Protein AF-A0A7X8W6Y4-F1 (afdb_monomer_lite)

Foldseek 3Di:
DDALVLVLVLCLVLVAAEEEEDDDQQCANVVVCLVPVPDNSHDYAYFPAQLLQLLLQLLQCLQAVDGYEYEYELVSLVVNLFSLLQRQACQAALAEYEYEYEQFQAPPDDDDPVRVVSNVCSVVSCVVSVAAEDEDDLPDDSVVSPVVSVVCSVCVLLSHYHYYYYYGPSDHDDYDDDDDDFFADAFAAALLVLLLLVVVLDDLQAAEEEFAFQGLLSNQVNCVVVVHGCLSYQRRHTQQLSSLSSQLSNCLSVVVHQTEYHHEPLSCVVRVSSLLSFQVCQVSQQRAEYEYAQAQFPLRPPTHGRPHSGHDPQVSNVVSHWPEEAEDRDSVSSNVQSVVSRPGTTPYYYYYGHHRDDDPPRDDDPAGSNRSSQSNSVSNPRHHDQNPVNPQPWPAVDPPDPPVDDDPCPFFFEEEEDLDPDDDPQNVVQLVVRLVRGAYEYEQEAQLASLFPADNHPDHSVSSQVVVSPDPSHRTYGYDYHPACVVVCVRDQGLEYEDELVLCDDPSVLSVVNVQVSNVVVNHDYDHDHGDDDPVVVVVVVVVVVVCPDPVNVVVSVVVVVVSDVDAFEDEALDVVSVVVLSRDWDDDPSDIGHGSYYDYDLVSPCVVVVHDRDDDD

Radius of gyration: 29.59 Å; chains: 1; bounding box: 78×72×74 Å

Structure (mmCIF, N/CA/C/O backbone):
data_AF-A0A7X8W6Y4-F1
#
_entry.id   AF-A0A7X8W6Y4-F1
#
loop_
_atom_site.group_PDB
_atom_site.id
_atom_site.type_symbol
_atom_site.label_atom_id
_atom_site.label_alt_id
_atom_site.label_comp_id
_atom_site.label_asym_id
_atom_site.label_entity_id
_atom_site.label_seq_id
_atom_site.pdbx_PDB_ins_code
_atom_site.Cartn_x
_atom_site.Cartn_y
_atom_site.Cartn_z
_atom_site.occupancy
_atom_site.B_iso_or_equiv
_atom_site.auth_seq_id
_atom_site.auth_comp_id
_atom_site.auth_asym_id
_atom_site.auth_atom_id
_atom_site.pdbx_PDB_model_num
ATOM 1 N N . MET A 1 1 ? 19.480 -21.006 -21.745 1.00 58.56 1 MET A N 1
ATOM 2 C CA . MET A 1 1 ? 18.120 -20.419 -21.758 1.00 58.56 1 MET A CA 1
ATOM 3 C C . MET A 1 1 ? 17.342 -21.021 -20.611 1.00 58.56 1 MET A C 1
ATOM 5 O O . MET A 1 1 ? 17.336 -22.239 -20.470 1.00 58.56 1 MET A O 1
ATOM 9 N N . ILE A 1 2 ? 16.731 -20.171 -19.797 1.00 70.75 2 ILE A N 1
ATOM 10 C CA . ILE A 1 2 ? 16.006 -20.548 -18.581 1.00 70.75 2 ILE A CA 1
ATOM 11 C C . ILE A 1 2 ? 14.546 -20.832 -18.948 1.00 70.75 2 ILE A C 1
ATOM 13 O O . ILE A 1 2 ? 13.949 -20.072 -19.707 1.00 70.75 2 ILE A O 1
ATOM 17 N N . THR A 1 3 ? 13.976 -21.930 -18.447 1.00 76.50 3 THR A N 1
ATOM 18 C CA . THR A 1 3 ? 12.569 -22.274 -18.701 1.00 76.50 3 THR A CA 1
ATOM 19 C C . THR A 1 3 ? 11.638 -21.523 -17.750 1.00 76.50 3 THR A C 1
ATOM 21 O O . THR A 1 3 ? 12.015 -21.192 -16.624 1.00 76.50 3 THR A O 1
ATOM 24 N N . ALA A 1 4 ? 10.392 -21.299 -18.179 1.00 72.75 4 ALA A N 1
ATOM 25 C CA . ALA A 1 4 ? 9.353 -20.737 -17.317 1.00 72.75 4 ALA A CA 1
ATOM 26 C C . ALA A 1 4 ? 9.127 -21.588 -16.053 1.00 72.75 4 ALA A C 1
ATOM 28 O O . ALA A 1 4 ? 8.977 -21.034 -14.970 1.00 72.75 4 ALA A O 1
ATOM 29 N N . GLU A 1 5 ? 9.203 -22.918 -16.170 1.00 76.81 5 GLU A N 1
ATOM 30 C CA . GLU A 1 5 ? 9.130 -23.844 -15.035 1.00 76.81 5 GLU A CA 1
ATOM 31 C C . GLU A 1 5 ? 10.291 -23.652 -14.043 1.00 76.81 5 GLU A C 1
ATOM 33 O O . GLU A 1 5 ? 10.065 -23.622 -12.836 1.00 76.81 5 GLU A O 1
ATOM 38 N N . LEU A 1 6 ? 11.533 -23.489 -14.517 1.00 78.62 6 LEU A N 1
ATOM 39 C CA . LEU A 1 6 ? 12.683 -23.265 -13.635 1.00 78.62 6 LEU A CA 1
ATOM 40 C C . LEU A 1 6 ? 12.554 -21.926 -12.896 1.00 78.62 6 LEU A C 1
ATOM 42 O O . LEU A 1 6 ? 12.767 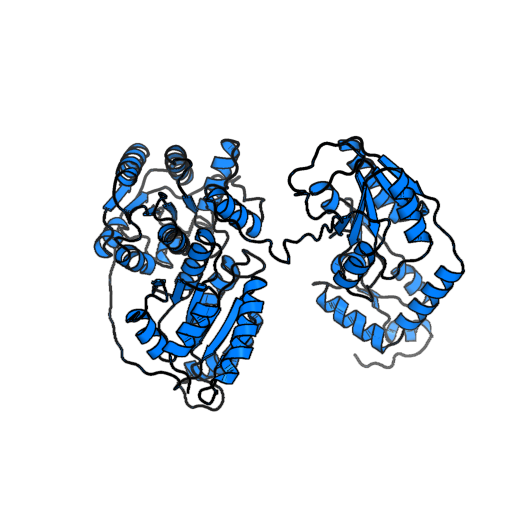-21.872 -11.685 1.00 78.62 6 LEU A O 1
ATOM 46 N N . LEU A 1 7 ? 12.135 -20.870 -13.602 1.00 81.88 7 LEU A N 1
ATOM 47 C CA . LEU A 1 7 ? 11.851 -19.563 -13.008 1.00 81.88 7 LEU A CA 1
ATOM 48 C C . LEU A 1 7 ? 10.713 -19.650 -11.973 1.00 81.88 7 LEU A C 1
ATOM 50 O O . LEU A 1 7 ? 10.851 -19.142 -10.863 1.00 81.88 7 LEU A O 1
ATOM 54 N N . ALA A 1 8 ? 9.625 -20.354 -12.293 1.00 80.25 8 ALA A N 1
ATOM 55 C CA . ALA A 1 8 ? 8.506 -20.607 -11.389 1.00 80.25 8 ALA A CA 1
ATOM 56 C C . ALA A 1 8 ? 8.932 -21.380 -10.131 1.00 80.25 8 ALA A C 1
ATOM 58 O O . ALA A 1 8 ? 8.626 -20.962 -9.016 1.00 80.25 8 ALA A O 1
ATOM 59 N N . ARG A 1 9 ? 9.703 -22.466 -10.272 1.00 82.38 9 ARG A N 1
ATOM 60 C CA . ARG A 1 9 ? 10.237 -23.219 -9.126 1.00 82.38 9 ARG A CA 1
ATOM 61 C C . ARG A 1 9 ? 11.146 -22.349 -8.252 1.00 82.38 9 ARG A C 1
ATOM 63 O O . ARG A 1 9 ? 11.047 -22.440 -7.032 1.00 82.38 9 ARG A O 1
ATOM 70 N N . LYS A 1 10 ? 11.966 -21.472 -8.842 1.00 83.75 10 LYS A N 1
ATOM 71 C CA . LYS A 1 10 ? 12.811 -20.515 -8.103 1.00 83.75 10 LYS A CA 1
ATOM 72 C C . LYS A 1 10 ? 11.992 -19.457 -7.356 1.00 83.75 10 LYS A C 1
ATOM 74 O O . LYS A 1 10 ? 12.254 -19.221 -6.183 1.00 83.75 10 LYS A O 1
ATOM 79 N N . ILE A 1 11 ? 10.944 -18.899 -7.965 1.00 86.06 11 ILE A N 1
ATOM 80 C CA . ILE A 1 11 ? 10.004 -17.983 -7.286 1.00 86.06 11 ILE A CA 1
ATOM 81 C C . ILE A 1 11 ? 9.273 -18.704 -6.140 1.00 86.06 11 ILE A C 1
ATOM 83 O O . ILE A 1 11 ? 9.174 -18.171 -5.039 1.00 86.06 11 ILE A O 1
ATOM 87 N N . SER A 1 12 ? 8.837 -19.948 -6.350 1.00 83.88 12 SER A N 1
ATOM 88 C CA . SER A 1 12 ? 8.186 -20.767 -5.318 1.00 83.88 12 SER A CA 1
ATOM 89 C C . SER A 1 12 ? 9.130 -21.119 -4.148 1.00 83.88 12 SER A C 1
ATOM 91 O O . SER A 1 12 ? 8.681 -21.238 -3.003 1.00 83.88 12 SER A O 1
ATOM 93 N N . GLN A 1 13 ? 10.443 -21.212 -4.392 1.00 85.38 13 GLN A N 1
ATOM 94 C CA . GLN A 1 13 ? 11.470 -21.383 -3.352 1.00 85.38 13 GLN A CA 1
ATOM 95 C C . GLN A 1 13 ? 11.651 -20.142 -2.454 1.00 85.38 13 GLN A C 1
ATOM 97 O O . GLN A 1 13 ? 12.129 -20.292 -1.335 1.00 85.38 13 GLN A O 1
ATOM 102 N N . LEU A 1 14 ? 11.196 -18.951 -2.871 1.00 83.06 14 LEU A N 1
ATOM 103 C CA . LEU A 1 14 ? 11.172 -17.730 -2.042 1.00 83.06 14 LEU A CA 1
ATOM 104 C C . LEU A 1 14 ? 9.995 -17.679 -1.045 1.00 83.06 14 LEU A C 1
ATOM 106 O O . LEU A 1 14 ? 9.746 -16.639 -0.443 1.00 83.06 14 LEU A O 1
ATOM 110 N N . GLY A 1 15 ? 9.190 -18.741 -0.941 1.00 81.31 15 GLY A N 1
ATOM 111 C CA . GLY A 1 15 ? 7.942 -18.738 -0.167 1.00 81.31 15 GLY A CA 1
ATOM 112 C C . GLY A 1 15 ? 6.774 -17.998 -0.837 1.00 81.31 15 GLY A C 1
ATOM 113 O O . GLY A 1 15 ? 5.642 -18.116 -0.375 1.00 81.31 15 GLY A O 1
ATOM 114 N N . ILE A 1 16 ? 7.000 -17.306 -1.962 1.00 89.12 16 ILE A N 1
ATOM 115 C CA . ILE A 1 16 ? 5.940 -16.652 -2.745 1.00 89.12 16 ILE A CA 1
ATOM 116 C C . ILE A 1 16 ? 4.947 -17.713 -3.239 1.00 89.12 16 ILE A C 1
ATOM 118 O O . ILE A 1 16 ? 5.330 -18.678 -3.906 1.00 89.12 16 ILE A O 1
ATOM 122 N N . ARG A 1 17 ? 3.662 -17.537 -2.915 1.00 88.94 17 ARG A N 1
ATOM 123 C CA . ARG A 1 17 ? 2.557 -18.402 -3.376 1.00 88.94 17 ARG A CA 1
ATOM 124 C C . ARG A 1 17 ? 1.510 -17.674 -4.212 1.00 88.94 17 ARG A C 1
ATOM 126 O O . ARG A 1 17 ? 0.746 -18.343 -4.893 1.00 88.94 17 ARG A O 1
ATOM 133 N N . PHE A 1 18 ? 1.511 -16.343 -4.220 1.00 89.56 18 PHE A N 1
ATOM 134 C CA . PHE A 1 18 ? 0.581 -15.531 -5.003 1.00 89.56 18 PHE A CA 1
ATOM 135 C C . PHE A 1 18 ? 1.307 -14.769 -6.109 1.00 89.56 18 PHE A C 1
ATOM 137 O O . PHE A 1 18 ? 2.345 -14.139 -5.874 1.00 89.56 18 PHE A O 1
ATOM 144 N N . VAL A 1 19 ? 0.756 -14.832 -7.319 1.00 87.19 19 VAL A N 1
ATOM 145 C CA . VAL A 1 19 ? 1.318 -14.203 -8.516 1.00 87.19 19 VAL A CA 1
ATOM 146 C C . VAL A 1 19 ? 0.222 -13.423 -9.228 1.00 87.19 19 VAL A C 1
ATOM 148 O O . VAL A 1 19 ? -0.823 -13.964 -9.578 1.00 87.19 19 VAL A O 1
ATOM 151 N N . THR A 1 20 ? 0.466 -12.145 -9.487 1.00 83.69 20 THR A N 1
ATOM 152 C CA . THR A 1 20 ? -0.491 -11.260 -10.157 1.00 83.69 20 THR A CA 1
ATOM 153 C C . THR A 1 20 ? 0.212 -10.372 -11.172 1.00 83.69 20 THR A C 1
ATOM 155 O O . THR A 1 20 ? 1.409 -10.126 -11.054 1.00 83.69 20 THR A O 1
ATOM 158 N N . GLY A 1 21 ? -0.479 -9.917 -12.214 1.00 80.00 21 GLY A N 1
ATOM 159 C CA . GLY A 1 21 ? 0.171 -9.084 -13.223 1.00 80.00 21 GLY A CA 1
ATOM 160 C C . GLY A 1 21 ? -0.522 -9.004 -14.570 1.00 80.00 21 GLY A C 1
ATOM 161 O O . GLY A 1 21 ? -1.470 -9.732 -14.860 1.00 80.00 21 GLY A O 1
ATOM 162 N N . ILE A 1 22 ? -0.012 -8.102 -15.405 1.00 72.19 22 ILE A N 1
ATOM 163 C CA . ILE A 1 22 ? -0.510 -7.863 -16.760 1.00 72.19 22 ILE A CA 1
ATOM 164 C C . ILE A 1 22 ? 0.377 -8.610 -17.758 1.00 72.19 22 ILE A C 1
ATOM 166 O O . ILE A 1 22 ? 1.592 -8.397 -17.746 1.00 72.19 22 ILE A O 1
ATOM 170 N N . PRO A 1 23 ? -0.190 -9.491 -18.610 1.00 55.03 23 PRO A N 1
ATOM 171 C CA . PRO A 1 23 ? 0.577 -10.242 -19.598 1.00 55.03 23 PRO A CA 1
ATOM 172 C C . PRO A 1 23 ? 1.401 -9.341 -20.519 1.00 55.03 23 PRO A C 1
ATOM 174 O O . PRO A 1 23 ? 0.866 -8.676 -21.404 1.00 55.03 23 PRO A O 1
ATOM 177 N N . ASP A 1 24 ? 2.725 -9.364 -20.344 1.00 59.88 24 ASP A N 1
ATOM 178 C CA . ASP A 1 24 ? 3.637 -8.902 -21.383 1.00 59.88 24 ASP A CA 1
ATOM 179 C C . ASP A 1 24 ? 3.920 -10.041 -22.352 1.00 59.88 24 ASP A C 1
ATOM 181 O O . ASP A 1 24 ? 4.332 -11.142 -21.993 1.00 59.88 24 ASP A O 1
ATOM 185 N N . SER A 1 25 ? 3.832 -9.686 -23.618 1.00 54.50 25 SER A N 1
ATOM 186 C CA . SER A 1 25 ? 4.434 -10.374 -24.738 1.00 54.50 25 SER A CA 1
ATOM 187 C C . SER A 1 25 ? 5.891 -10.855 -24.497 1.00 54.50 25 SER A C 1
ATOM 189 O O . SER A 1 25 ? 6.240 -11.936 -24.966 1.00 54.50 25 SER A O 1
ATOM 191 N N . SER A 1 26 ? 6.755 -10.134 -23.769 1.00 62.81 26 SER A N 1
ATOM 192 C CA . SER A 1 26 ? 8.129 -10.583 -23.436 1.00 62.81 26 SER A CA 1
ATOM 193 C C . SER A 1 26 ? 8.185 -11.614 -22.298 1.00 62.81 26 SER A C 1
ATOM 195 O O . SER A 1 26 ? 9.183 -12.319 -22.170 1.00 62.81 26 SER A O 1
ATOM 197 N N . LEU A 1 27 ? 7.120 -11.715 -21.497 1.00 68.62 27 LEU A N 1
ATOM 198 C CA . LEU A 1 27 ? 6.938 -12.668 -20.391 1.00 68.62 27 LEU A CA 1
ATOM 199 C C . LEU A 1 27 ? 5.999 -13.827 -20.773 1.00 68.62 27 LEU A C 1
ATOM 201 O O . LEU A 1 27 ? 5.556 -14.590 -19.920 1.00 68.62 27 LEU A O 1
ATOM 205 N N . SER A 1 28 ? 5.682 -13.952 -22.057 1.00 52.47 28 SER A N 1
ATOM 206 C CA . SER A 1 28 ? 4.562 -14.735 -22.578 1.00 52.47 28 SER A CA 1
ATOM 207 C C . SER A 1 28 ? 4.549 -16.195 -22.116 1.00 52.47 28 SER A C 1
ATOM 209 O O . SER A 1 28 ? 3.610 -16.567 -21.423 1.00 52.47 28 SER A O 1
ATOM 211 N N . SER A 1 29 ? 5.603 -16.990 -22.325 1.00 63.28 29 SER A N 1
ATOM 212 C CA . SER A 1 29 ? 5.614 -18.376 -21.809 1.00 63.28 29 SER A CA 1
ATOM 213 C C . SER A 1 29 ? 5.741 -18.526 -20.285 1.00 63.28 29 SER A C 1
ATOM 215 O O . SER A 1 29 ? 5.606 -19.635 -19.774 1.00 63.28 29 SER A O 1
ATOM 217 N N . PHE A 1 30 ? 5.958 -17.442 -19.533 1.00 71.19 30 PHE A N 1
ATOM 218 C CA . PHE A 1 30 ? 5.762 -17.434 -18.078 1.00 71.19 30 PHE A CA 1
ATOM 219 C C . PHE A 1 30 ? 4.276 -17.238 -17.752 1.00 71.19 30 PHE A C 1
ATOM 221 O O . PHE A 1 30 ? 3.749 -17.959 -16.914 1.00 71.19 30 PHE A O 1
ATOM 228 N N . CYS A 1 31 ? 3.565 -16.374 -18.482 1.00 61.66 31 CYS A N 1
ATOM 229 C CA . CYS A 1 31 ? 2.104 -16.289 -18.411 1.00 61.66 31 CYS A CA 1
ATOM 230 C C . CYS A 1 31 ? 1.417 -17.600 -18.848 1.00 61.66 31 CYS A C 1
ATOM 232 O O . CYS A 1 31 ? 0.491 -18.034 -18.173 1.00 61.66 31 CYS A O 1
ATOM 234 N N . GLU A 1 32 ? 1.895 -18.262 -19.911 1.00 57.28 32 GLU A N 1
ATOM 235 C CA . GLU A 1 32 ? 1.391 -19.577 -20.357 1.00 57.28 32 GLU A CA 1
ATOM 236 C C . GLU A 1 32 ? 1.618 -20.664 -19.291 1.00 57.28 32 GLU A C 1
ATOM 238 O O . GLU A 1 32 ? 0.748 -21.502 -19.072 1.00 57.28 32 GLU A O 1
ATOM 243 N N . TYR A 1 33 ? 2.760 -20.639 -18.591 1.00 69.19 33 TYR A N 1
ATOM 244 C CA . TYR A 1 33 ? 3.033 -21.562 -17.484 1.00 69.19 33 TYR A CA 1
ATOM 245 C C . TYR A 1 33 ? 2.114 -21.322 -16.276 1.00 69.19 33 TYR A C 1
ATOM 247 O O . TYR A 1 33 ? 1.678 -22.282 -15.644 1.00 69.19 33 TYR A O 1
ATOM 255 N N . LEU A 1 34 ? 1.826 -20.055 -15.955 1.00 66.44 34 LEU A N 1
ATOM 256 C CA . LEU A 1 34 ? 0.943 -19.679 -14.848 1.00 66.44 34 LEU A CA 1
ATOM 257 C C . LEU A 1 34 ? -0.523 -20.063 -15.114 1.00 66.44 34 LEU A C 1
ATOM 259 O O . LEU A 1 34 ? -1.154 -20.635 -14.234 1.00 66.44 34 LEU A O 1
ATOM 263 N N . ASP A 1 35 ? -1.043 -19.811 -16.320 1.00 57.19 35 ASP A N 1
ATOM 264 C CA . ASP A 1 35 ? -2.434 -20.142 -16.689 1.00 57.19 35 ASP A CA 1
ATOM 265 C C . ASP A 1 35 ? -2.663 -21.663 -16.816 1.00 57.19 35 ASP A C 1
ATOM 267 O O . ASP A 1 35 ? -3.756 -22.160 -16.550 1.00 57.19 35 ASP A O 1
ATOM 271 N N . ALA A 1 36 ? -1.618 -22.423 -17.165 1.00 53.53 36 ALA A N 1
ATOM 272 C CA . ALA A 1 36 ? -1.663 -23.884 -17.234 1.00 53.53 36 ALA A CA 1
ATOM 273 C C . ALA A 1 36 ? -1.504 -24.600 -15.874 1.00 53.53 36 ALA A C 1
ATOM 275 O O . ALA A 1 36 ? -1.747 -25.806 -15.828 1.00 53.53 36 ALA A O 1
ATOM 276 N N . ASP A 1 37 ? -1.034 -23.894 -14.831 1.00 62.69 37 ASP A N 1
ATOM 277 C CA . ASP A 1 37 ? -0.612 -24.378 -13.499 1.00 62.69 37 ASP A CA 1
ATOM 278 C C . ASP A 1 37 ? -0.416 -25.910 -13.380 1.00 62.69 37 ASP A C 1
ATOM 280 O O . ASP A 1 37 ? -1.164 -26.607 -12.687 1.00 62.69 37 ASP A O 1
ATOM 284 N N . PRO A 1 38 ? 0.606 -26.488 -14.043 1.00 54.31 38 PRO A N 1
ATOM 285 C CA . PRO A 1 38 ? 0.750 -27.941 -14.147 1.00 54.31 38 PRO A CA 1
ATOM 286 C C . PRO A 1 38 ? 1.100 -28.628 -12.815 1.00 54.31 38 PRO A C 1
ATOM 288 O O . PRO A 1 38 ? 1.235 -29.855 -12.772 1.00 54.31 38 PRO A O 1
ATOM 291 N N . HIS A 1 39 ? 1.331 -27.857 -11.747 1.00 68.19 39 HIS A N 1
ATOM 292 C CA . HIS A 1 39 ? 1.968 -28.301 -10.507 1.00 68.19 39 HIS A CA 1
ATOM 293 C C . HIS A 1 39 ? 1.360 -27.719 -9.216 1.00 68.19 39 HIS A C 1
ATOM 295 O O . HIS A 1 39 ? 1.840 -28.084 -8.142 1.00 68.19 39 HIS A O 1
ATOM 301 N N . GLY A 1 40 ? 0.344 -26.851 -9.272 1.00 73.31 40 GLY A N 1
ATOM 302 C CA . GLY A 1 40 ? -0.241 -26.246 -8.070 1.00 73.31 40 GLY A CA 1
ATOM 303 C C . GLY A 1 40 ? 0.702 -25.267 -7.364 1.00 73.31 40 GLY A C 1
ATOM 304 O O . GLY A 1 40 ? 0.678 -25.182 -6.136 1.00 73.31 40 GLY A O 1
ATOM 305 N N . LEU A 1 41 ? 1.615 -24.609 -8.094 1.00 76.81 41 LEU A N 1
ATOM 306 C CA . LEU A 1 41 ? 2.692 -23.822 -7.466 1.00 76.81 41 LEU A CA 1
ATOM 307 C C . LEU A 1 41 ? 2.228 -22.451 -6.975 1.00 76.81 41 LEU A C 1
ATOM 309 O O . LEU A 1 41 ? 2.827 -21.920 -6.033 1.00 76.81 41 LEU A O 1
ATOM 313 N N . PHE A 1 42 ? 1.219 -21.877 -7.633 1.00 79.62 42 PHE A N 1
ATOM 314 C CA . PHE A 1 42 ? 0.807 -20.497 -7.425 1.00 79.62 42 PHE A CA 1
ATOM 315 C C . PHE A 1 42 ? -0.700 -20.307 -7.504 1.00 79.62 42 PHE A C 1
ATOM 317 O O . PHE A 1 42 ? -1.365 -20.760 -8.428 1.00 79.62 42 PHE A O 1
ATOM 324 N N . ASP A 1 43 ? -1.201 -19.489 -6.592 1.00 80.19 43 ASP A N 1
ATOM 325 C CA . ASP A 1 43 ? -2.437 -18.758 -6.783 1.00 80.19 43 ASP A CA 1
ATOM 326 C C . ASP A 1 43 ? -2.190 -17.613 -7.785 1.00 80.19 43 ASP A C 1
ATOM 328 O O . ASP A 1 43 ? -1.555 -16.605 -7.457 1.00 80.19 43 ASP A O 1
ATOM 332 N N . HIS A 1 44 ? -2.625 -17.805 -9.035 1.00 82.44 44 HIS A N 1
ATOM 333 C CA . HIS A 1 44 ? -2.420 -16.854 -10.131 1.00 82.44 44 HIS A CA 1
ATOM 334 C C . HIS A 1 44 ? -3.671 -16.021 -10.430 1.00 82.44 44 HIS A C 1
ATOM 336 O O . HIS A 1 44 ? -4.775 -16.545 -10.598 1.00 82.44 44 HIS A O 1
ATOM 342 N N . VAL A 1 45 ? -3.498 -14.698 -10.520 1.00 73.56 45 VAL A N 1
ATOM 343 C CA . VAL A 1 45 ? -4.597 -13.744 -10.711 1.00 73.56 45 VAL A CA 1
ATOM 344 C C . VAL A 1 45 ? -4.225 -12.646 -11.711 1.00 73.56 45 VAL A C 1
ATOM 346 O O . VAL A 1 45 ? -3.361 -11.820 -11.443 1.00 73.56 45 VAL A O 1
ATOM 349 N N . VAL A 1 46 ? -4.932 -12.570 -12.843 1.00 69.75 46 VAL A N 1
ATOM 350 C CA . VAL A 1 46 ? -4.775 -11.493 -13.844 1.00 69.75 46 VAL A CA 1
ATOM 351 C C . VAL A 1 46 ? -5.786 -10.360 -13.584 1.00 69.75 46 VAL A C 1
ATOM 353 O O . VAL A 1 46 ? -6.992 -10.585 -13.736 1.00 69.75 46 VAL A O 1
ATOM 356 N N . PRO A 1 47 ? -5.349 -9.145 -13.198 1.00 68.44 47 PRO A N 1
ATOM 357 C CA . PRO A 1 47 ? -6.204 -7.969 -13.093 1.00 68.44 47 PRO A CA 1
ATOM 358 C C . PRO A 1 47 ? -6.274 -7.193 -14.421 1.00 68.44 47 PRO A C 1
ATOM 360 O O . PRO A 1 47 ? -5.686 -7.574 -15.428 1.00 68.44 47 PRO A O 1
ATOM 363 N N . HIS A 1 48 ? -6.992 -6.069 -14.420 1.00 68.19 48 HIS A N 1
ATOM 364 C CA . HIS A 1 48 ? -7.199 -5.230 -15.604 1.00 68.19 48 HIS A CA 1
ATOM 365 C C . HIS A 1 48 ? -6.066 -4.228 -15.895 1.00 68.19 48 HIS A C 1
ATOM 367 O O . HIS A 1 48 ? -5.958 -3.765 -17.028 1.00 68.19 48 HIS A O 1
ATOM 373 N N . ASN A 1 49 ? -5.258 -3.846 -14.896 1.00 80.00 49 ASN A N 1
ATOM 374 C CA . ASN A 1 49 ? -4.058 -3.022 -15.080 1.00 80.00 49 ASN A CA 1
ATOM 375 C C . ASN A 1 49 ? -3.005 -3.249 -13.972 1.00 80.00 49 ASN A C 1
ATOM 377 O O . ASN A 1 49 ? -3.291 -3.873 -12.950 1.00 80.00 49 ASN A O 1
ATOM 381 N N . GLU A 1 50 ? -1.774 -2.772 -14.179 1.00 85.62 50 GLU A N 1
ATOM 382 C CA . GLU A 1 50 ? -0.624 -3.029 -13.296 1.00 85.62 50 GLU A CA 1
ATOM 383 C C . GLU A 1 50 ? -0.839 -2.486 -11.879 1.00 85.62 50 GLU A C 1
ATOM 385 O O . GLU A 1 50 ? -0.436 -3.115 -10.901 1.00 85.62 50 GLU A O 1
ATOM 390 N N . GLY A 1 51 ? -1.532 -1.353 -11.746 1.00 85.56 51 GLY A N 1
ATOM 391 C CA . GLY A 1 51 ? -1.895 -0.811 -10.440 1.00 85.56 51 GLY A CA 1
ATOM 392 C C . GLY A 1 51 ? -2.803 -1.746 -9.644 1.00 85.56 51 GLY A C 1
ATOM 393 O O . GLY A 1 51 ? -2.596 -1.965 -8.452 1.00 85.56 51 GLY A O 1
ATOM 394 N N . ALA A 1 52 ? -3.763 -2.379 -10.318 1.00 80.38 52 ALA A N 1
ATOM 395 C CA . ALA A 1 52 ? -4.616 -3.392 -9.715 1.00 80.38 52 ALA A CA 1
ATOM 396 C C . ALA A 1 52 ? -3.854 -4.691 -9.361 1.00 80.38 52 ALA A C 1
ATOM 398 O O . ALA A 1 52 ? -4.297 -5.416 -8.472 1.00 80.38 52 ALA A O 1
ATOM 399 N N . ALA A 1 53 ? -2.695 -4.959 -9.977 1.00 84.88 53 ALA A N 1
ATOM 400 C CA . ALA A 1 53 ? -1.785 -6.031 -9.557 1.00 84.88 53 ALA A CA 1
ATOM 401 C C . ALA A 1 53 ? -1.034 -5.669 -8.263 1.00 84.88 53 ALA A C 1
ATOM 403 O O . ALA A 1 53 ? -0.999 -6.473 -7.333 1.00 84.88 53 ALA A O 1
ATOM 404 N N . ALA A 1 54 ? -0.522 -4.437 -8.146 1.00 92.88 54 ALA A N 1
ATOM 405 C CA . ALA A 1 54 ? 0.043 -3.934 -6.888 1.00 92.88 54 ALA A CA 1
ATOM 406 C C . ALA A 1 54 ? -0.985 -3.956 -5.738 1.00 92.88 54 ALA A C 1
ATOM 408 O O . ALA A 1 54 ? -0.674 -4.366 -4.622 1.00 92.88 54 ALA A O 1
ATOM 409 N N . ALA A 1 55 ? -2.232 -3.586 -6.026 1.00 89.38 55 ALA A N 1
ATOM 410 C CA . ALA A 1 55 ? -3.333 -3.627 -5.069 1.00 89.38 55 ALA A CA 1
ATOM 411 C C . ALA A 1 55 ? -3.670 -5.052 -4.584 1.00 89.38 55 ALA A C 1
ATOM 413 O O . ALA A 1 55 ? -3.848 -5.272 -3.388 1.00 89.38 55 ALA A O 1
ATOM 414 N N . LEU A 1 56 ? -3.713 -6.032 -5.495 1.00 84.56 56 LEU A N 1
ATOM 415 C CA . LEU A 1 56 ? -3.895 -7.445 -5.142 1.00 84.56 56 LEU A CA 1
ATOM 416 C C . LEU A 1 56 ? -2.733 -7.980 -4.293 1.00 84.56 56 LEU A C 1
ATOM 418 O O . LEU A 1 56 ? -2.975 -8.688 -3.318 1.00 84.56 56 LEU A O 1
ATOM 422 N N . ALA A 1 57 ? -1.489 -7.624 -4.633 1.00 92.69 57 ALA A N 1
ATOM 423 C CA . ALA A 1 57 ? -0.307 -7.984 -3.850 1.00 92.69 57 ALA A CA 1
ATOM 424 C C . ALA A 1 57 ? -0.376 -7.434 -2.414 1.00 92.69 57 ALA A C 1
ATOM 426 O O . ALA A 1 57 ? -0.068 -8.159 -1.469 1.00 92.69 57 ALA A O 1
ATOM 427 N N . MET A 1 58 ? -0.856 -6.196 -2.246 1.00 94.25 58 MET A N 1
ATOM 428 C CA . MET A 1 58 ? -1.108 -5.602 -0.930 1.00 94.25 58 MET A CA 1
ATOM 429 C C . MET A 1 58 ? -2.147 -6.398 -0.131 1.00 94.25 58 MET A C 1
ATOM 431 O O . MET A 1 58 ? -1.877 -6.796 1.000 1.00 94.25 58 MET A O 1
ATOM 435 N N . GLY A 1 59 ? -3.303 -6.691 -0.736 1.00 89.12 59 GLY A N 1
ATOM 436 C CA . GLY A 1 59 ? -4.363 -7.475 -0.098 1.00 89.12 59 GLY A CA 1
ATOM 437 C C . GLY A 1 59 ? -3.917 -8.884 0.307 1.00 89.12 59 GLY A C 1
ATOM 438 O O . GLY A 1 59 ? -4.218 -9.334 1.411 1.00 89.12 59 GLY A O 1
ATOM 439 N N . HIS A 1 60 ? -3.154 -9.561 -0.556 1.00 92.69 60 HIS A N 1
ATOM 440 C CA . HIS A 1 60 ? -2.562 -10.865 -0.251 1.00 92.69 60 HIS A CA 1
ATOM 441 C C . HIS A 1 60 ? -1.603 -10.789 0.945 1.00 92.69 60 HIS A C 1
ATOM 443 O O . HIS A 1 60 ? -1.700 -11.607 1.861 1.00 92.69 60 HIS A O 1
ATOM 449 N N . PHE A 1 61 ? -0.695 -9.807 0.962 1.00 92.62 61 PHE A N 1
ATOM 450 C CA . PHE A 1 61 ? 0.242 -9.619 2.071 1.00 92.62 61 PHE A CA 1
ATOM 451 C C . PHE A 1 61 ? -0.500 -9.341 3.385 1.00 92.62 61 PHE A C 1
ATOM 453 O O . PHE A 1 61 ? -0.218 -9.994 4.384 1.00 92.62 61 PHE A O 1
ATOM 460 N N . MET A 1 62 ? -1.519 -8.476 3.372 1.00 92.31 62 MET A N 1
ATOM 461 C CA . MET A 1 62 ? -2.370 -8.205 4.540 1.00 92.31 62 MET A CA 1
ATOM 462 C C . MET A 1 62 ? -3.055 -9.465 5.097 1.00 92.31 62 MET A C 1
ATOM 464 O O . MET A 1 62 ? -3.265 -9.572 6.301 1.00 92.31 62 MET A O 1
ATOM 468 N N . GLY A 1 63 ? -3.420 -10.418 4.236 1.00 86.44 63 GLY A N 1
ATOM 469 C CA . GLY A 1 63 ? -4.121 -11.641 4.637 1.00 86.44 63 GLY A CA 1
ATOM 470 C C . GLY A 1 63 ? -3.228 -12.839 4.982 1.00 86.44 63 GLY A C 1
ATOM 471 O O . GLY A 1 63 ? -3.742 -13.820 5.520 1.00 86.44 63 GLY A O 1
ATOM 472 N N . THR A 1 64 ? -1.918 -12.776 4.699 1.00 88.50 64 THR A N 1
ATOM 473 C CA . THR A 1 64 ? -0.983 -13.921 4.831 1.00 88.50 64 THR A CA 1
ATOM 474 C C . THR A 1 64 ? 0.371 -13.600 5.467 1.00 88.50 64 THR A C 1
ATOM 476 O O . THR A 1 64 ? 1.077 -14.520 5.871 1.00 88.50 64 THR A O 1
ATOM 479 N N . GLY A 1 65 ? 0.790 -12.334 5.485 1.00 85.25 65 GLY A N 1
ATOM 480 C CA . GLY A 1 65 ? 2.154 -11.905 5.804 1.00 85.25 65 GLY A CA 1
ATOM 481 C C . GLY A 1 65 ? 3.209 -12.226 4.733 1.00 85.25 65 GLY A C 1
ATOM 482 O O . GLY A 1 65 ? 4.378 -11.910 4.928 1.00 85.25 65 GLY A O 1
ATOM 483 N N . HIS A 1 66 ? 2.831 -12.844 3.607 1.00 87.62 66 HIS A N 1
ATOM 484 C CA . HIS A 1 66 ? 3.773 -13.346 2.602 1.00 87.62 66 HIS A CA 1
ATOM 485 C C . HIS A 1 66 ? 3.839 -12.444 1.351 1.00 87.62 66 HIS A C 1
ATOM 487 O O . HIS A 1 66 ? 2.794 -11.996 0.859 1.00 87.62 66 HIS A O 1
ATOM 493 N N . PRO A 1 67 ? 5.043 -12.190 0.793 1.00 91.62 67 PRO A N 1
ATOM 494 C CA . PRO A 1 67 ? 5.209 -11.390 -0.418 1.00 91.62 67 PRO A CA 1
ATOM 495 C C . PRO A 1 67 ? 4.571 -12.051 -1.647 1.00 91.62 67 PRO A C 1
ATOM 497 O O . PRO A 1 67 ? 4.480 -13.277 -1.759 1.00 91.62 67 PRO A O 1
ATOM 500 N N . ALA A 1 68 ? 4.181 -11.214 -2.605 1.00 92.94 68 ALA A N 1
ATOM 501 C CA . ALA A 1 68 ? 3.649 -11.622 -3.902 1.00 92.94 68 ALA A CA 1
ATOM 502 C C . ALA A 1 68 ? 4.644 -11.336 -5.038 1.00 92.94 68 ALA A C 1
ATOM 504 O O . ALA A 1 68 ? 5.501 -10.454 -4.925 1.00 92.94 68 ALA A O 1
ATOM 505 N N . ALA A 1 69 ? 4.491 -12.028 -6.170 1.00 92.88 69 ALA A N 1
ATOM 506 C CA . ALA A 1 69 ? 5.128 -11.623 -7.423 1.00 92.88 69 ALA A CA 1
ATOM 507 C C . ALA A 1 69 ? 4.163 -10.780 -8.277 1.00 92.88 69 ALA A C 1
ATOM 509 O O . ALA A 1 69 ? 3.006 -11.159 -8.466 1.00 92.88 69 ALA A O 1
ATOM 510 N N . VAL A 1 70 ? 4.648 -9.652 -8.805 1.00 91.56 70 VAL A N 1
ATOM 511 C CA . VAL A 1 70 ? 3.880 -8.683 -9.605 1.00 91.56 70 VAL A CA 1
ATOM 512 C C . VAL A 1 70 ? 4.513 -8.537 -10.991 1.00 91.56 70 VAL A C 1
ATOM 514 O O . VAL A 1 70 ? 5.576 -7.931 -11.122 1.00 91.56 70 VAL A O 1
ATOM 517 N N . TYR A 1 71 ? 3.897 -9.077 -12.043 1.00 88.00 71 TYR A N 1
ATOM 518 C CA . TYR A 1 71 ? 4.487 -9.072 -13.391 1.00 88.00 71 TYR A CA 1
ATOM 519 C C . TYR A 1 71 ? 3.860 -8.049 -14.357 1.00 88.00 71 TYR A C 1
ATOM 521 O O . TYR A 1 71 ? 2.676 -7.722 -14.266 1.00 88.00 71 TYR A O 1
ATOM 529 N N . MET A 1 72 ? 4.668 -7.509 -15.277 1.00 86.81 72 MET A N 1
ATOM 530 C CA . MET A 1 72 ? 4.258 -6.455 -16.221 1.00 86.81 72 MET A CA 1
ATOM 531 C C . MET A 1 72 ? 5.209 -6.311 -17.422 1.00 86.81 72 MET A C 1
ATOM 533 O O . MET A 1 72 ? 6.355 -6.762 -17.385 1.00 86.81 72 MET A O 1
ATOM 537 N N . GLN A 1 73 ? 4.782 -5.580 -18.457 1.00 83.50 73 GLN A N 1
ATOM 538 C CA . GLN A 1 73 ? 5.701 -4.995 -19.446 1.00 83.50 73 GLN A CA 1
ATOM 539 C C . GLN A 1 73 ? 6.405 -3.781 -18.817 1.00 83.50 73 GLN A C 1
ATOM 541 O O . GLN A 1 73 ? 5.800 -3.078 -18.011 1.00 83.50 73 GLN A O 1
ATOM 546 N N . ASN A 1 74 ? 7.638 -3.451 -19.206 1.00 87.69 74 ASN A N 1
ATOM 547 C CA . ASN A 1 74 ? 8.338 -2.269 -18.684 1.00 87.69 74 ASN A CA 1
ATOM 548 C C . ASN A 1 74 ? 7.595 -0.939 -18.903 1.00 87.69 74 ASN A C 1
ATOM 550 O O . ASN A 1 74 ? 7.729 -0.044 -18.076 1.00 87.69 74 ASN A O 1
ATOM 554 N N . SER A 1 75 ? 6.758 -0.804 -19.939 1.00 82.75 75 SER A N 1
ATOM 555 C CA . SER A 1 75 ? 5.839 0.343 -20.076 1.00 82.75 75 SER A CA 1
ATOM 556 C C . SER A 1 75 ? 4.843 0.463 -18.915 1.00 82.75 75 SER A C 1
ATOM 558 O O . SER A 1 75 ? 4.477 1.572 -18.534 1.00 82.75 75 SER A O 1
ATOM 560 N N . GLY A 1 76 ? 4.442 -0.671 -18.336 1.00 83.94 76 GLY A N 1
ATOM 561 C CA . GLY A 1 76 ? 3.559 -0.777 -17.178 1.00 83.94 76 GLY A CA 1
ATOM 562 C C . GLY A 1 76 ? 4.122 -0.122 -15.919 1.00 83.94 76 GLY A C 1
ATOM 563 O O . GLY A 1 76 ? 3.343 0.304 -15.069 1.00 83.94 76 GLY A O 1
ATOM 564 N N . LEU A 1 77 ? 5.446 0.096 -15.842 1.00 88.94 77 LEU A N 1
ATOM 565 C CA . LEU A 1 77 ? 6.048 0.930 -14.798 1.00 88.94 77 LEU A CA 1
ATOM 566 C C . LEU A 1 77 ? 5.411 2.322 -14.752 1.00 88.94 77 LEU A C 1
ATOM 568 O O . LEU A 1 77 ? 5.133 2.815 -13.667 1.00 88.94 77 LEU A O 1
ATOM 572 N N . GLY A 1 78 ? 5.123 2.929 -15.911 1.00 85.69 78 GLY A N 1
ATOM 573 C CA . GLY A 1 78 ? 4.488 4.249 -15.992 1.00 85.69 78 GLY A CA 1
ATOM 574 C C . GLY A 1 78 ? 3.064 4.285 -15.426 1.00 85.69 78 GLY A C 1
ATOM 575 O O . GLY A 1 78 ? 2.628 5.326 -14.944 1.00 85.69 78 GLY A O 1
ATOM 576 N N . ASN A 1 79 ? 2.363 3.148 -15.438 1.00 84.44 79 ASN A N 1
ATOM 577 C CA . ASN A 1 79 ? 1.035 2.993 -14.847 1.00 84.44 79 ASN A CA 1
ATOM 578 C C . ASN A 1 79 ? 1.113 2.621 -13.353 1.00 84.44 79 ASN A C 1
ATOM 580 O O . ASN A 1 79 ? 0.324 3.102 -12.542 1.00 84.44 79 ASN A O 1
ATOM 584 N N . ILE A 1 80 ? 2.098 1.802 -12.963 1.00 90.56 80 ILE A N 1
ATOM 585 C CA . ILE A 1 80 ? 2.241 1.326 -11.583 1.00 90.56 80 ILE A CA 1
ATOM 586 C C . ILE A 1 80 ? 2.880 2.350 -10.633 1.00 90.56 80 ILE A C 1
ATOM 588 O O . ILE A 1 80 ? 2.753 2.162 -9.429 1.00 90.56 80 ILE A O 1
ATOM 592 N N . VAL A 1 81 ? 3.527 3.431 -11.115 1.00 90.38 81 VAL A N 1
ATOM 593 C CA . VAL A 1 81 ? 4.236 4.422 -10.262 1.00 90.38 81 VAL A CA 1
ATOM 594 C C . VAL A 1 81 ? 3.421 4.827 -9.033 1.00 90.38 81 VAL A C 1
ATOM 596 O O . VAL A 1 81 ? 3.931 4.773 -7.916 1.00 90.38 81 VAL A O 1
ATOM 599 N N . ASN A 1 82 ? 2.160 5.222 -9.221 1.00 85.50 82 ASN A N 1
ATOM 600 C CA . ASN A 1 82 ? 1.309 5.725 -8.141 1.00 85.50 82 ASN A CA 1
ATOM 601 C C . ASN A 1 82 ? 0.993 4.632 -7.092 1.00 85.50 82 ASN A C 1
ATOM 603 O O . ASN A 1 82 ? 1.368 4.814 -5.933 1.00 85.50 82 ASN A O 1
ATOM 607 N N . PRO A 1 83 ? 0.390 3.479 -7.435 1.00 89.31 83 PRO A N 1
ATOM 608 C CA . PRO A 1 83 ? 0.153 2.411 -6.461 1.00 89.31 83 PRO A CA 1
ATOM 609 C C . PRO A 1 83 ? 1.438 1.784 -5.904 1.00 89.31 83 PRO A C 1
ATOM 611 O O . PR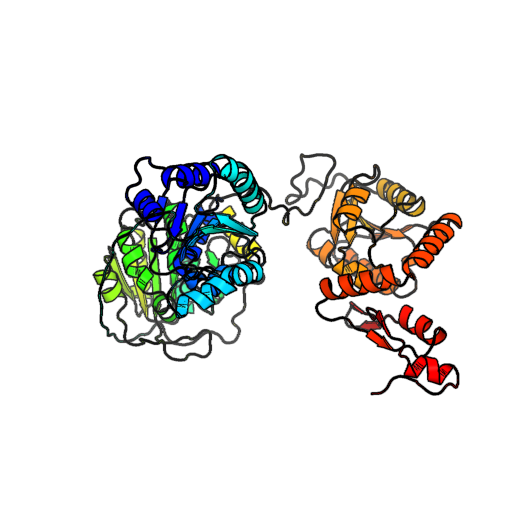O A 1 83 ? 1.476 1.454 -4.726 1.00 89.31 83 PRO A O 1
ATOM 614 N N . LEU A 1 84 ? 2.526 1.683 -6.671 1.00 91.31 84 LEU A N 1
ATOM 615 C CA . LEU A 1 84 ? 3.816 1.228 -6.140 1.00 91.31 84 LEU A CA 1
ATOM 616 C C . LEU A 1 84 ? 4.305 2.169 -5.034 1.00 91.31 84 LEU A C 1
ATOM 618 O O . LEU A 1 84 ? 4.580 1.719 -3.923 1.00 91.31 84 LEU A O 1
ATOM 622 N N . THR A 1 85 ? 4.355 3.476 -5.306 1.00 89.06 85 THR A N 1
ATOM 623 C CA . THR A 1 85 ? 4.855 4.474 -4.344 1.00 89.06 85 THR A CA 1
ATOM 624 C C . THR A 1 85 ? 3.888 4.775 -3.196 1.00 89.06 85 THR A C 1
ATOM 626 O O . THR A 1 85 ? 4.347 5.247 -2.160 1.00 89.06 85 THR A O 1
ATOM 629 N N . SER A 1 86 ? 2.585 4.488 -3.336 1.00 86.25 86 SER A N 1
ATOM 630 C CA . SER A 1 86 ? 1.558 4.821 -2.331 1.00 86.25 86 SER A CA 1
ATOM 631 C C . SER A 1 86 ? 0.856 3.636 -1.651 1.00 86.25 86 SER A C 1
ATOM 633 O O . SER A 1 86 ? 0.145 3.865 -0.674 1.00 86.25 86 SER A O 1
ATOM 635 N N . LEU A 1 87 ? 1.057 2.394 -2.115 1.00 89.69 87 LEU A N 1
ATOM 636 C CA . LEU A 1 87 ? 0.519 1.166 -1.500 1.00 89.69 87 LEU A CA 1
ATOM 637 C C . LEU A 1 87 ? 1.605 0.168 -1.070 1.00 89.69 87 LEU A C 1
ATOM 639 O O . LEU A 1 87 ? 1.418 -0.507 -0.065 1.00 89.69 87 LEU A O 1
ATOM 643 N N . LEU A 1 88 ? 2.723 0.053 -1.801 1.00 91.56 88 LEU A N 1
ATOM 644 C CA . LEU A 1 88 ? 3.716 -1.012 -1.561 1.00 91.56 88 LEU A CA 1
ATOM 645 C C . LEU A 1 88 ? 5.056 -0.519 -0.992 1.00 91.56 88 LEU A C 1
ATOM 647 O O . LEU A 1 88 ? 5.715 -1.228 -0.236 1.00 91.56 88 LEU A O 1
ATOM 651 N N . HIS A 1 89 ? 5.464 0.701 -1.331 1.00 89.12 89 HIS A N 1
ATOM 652 C CA . HIS A 1 89 ? 6.777 1.249 -0.995 1.00 89.12 89 HIS A CA 1
ATOM 653 C C . HIS A 1 89 ? 7.088 1.288 0.519 1.00 89.12 89 HIS A C 1
ATOM 655 O O . HIS A 1 89 ? 6.223 1.590 1.349 1.00 89.12 89 HIS A O 1
ATOM 661 N N . GLN A 1 90 ? 8.363 1.043 0.861 1.00 81.69 90 GLN A N 1
ATOM 662 C CA . GLN A 1 90 ? 8.878 0.938 2.238 1.00 81.69 90 GLN A CA 1
ATOM 663 C C . GLN A 1 90 ? 8.484 2.126 3.132 1.00 81.69 90 GLN A C 1
ATOM 665 O O . GLN A 1 90 ? 7.979 1.935 4.231 1.00 81.69 90 GLN A O 1
ATOM 670 N N . LYS A 1 91 ? 8.565 3.359 2.613 1.00 81.00 91 LYS A N 1
ATOM 671 C CA . LYS A 1 91 ? 8.237 4.598 3.353 1.00 81.00 91 LYS A CA 1
ATOM 672 C C . LYS A 1 91 ? 6.727 4.896 3.485 1.00 81.00 91 LYS A C 1
ATOM 674 O O . LYS A 1 91 ? 6.371 6.034 3.777 1.00 81.00 91 LYS A O 1
ATOM 679 N N . VAL A 1 92 ? 5.842 3.929 3.210 1.00 83.75 92 VAL A N 1
ATOM 680 C CA . VAL A 1 92 ? 4.379 4.083 3.359 1.00 83.75 92 VAL A CA 1
ATOM 681 C C . VAL A 1 92 ? 3.769 2.901 4.117 1.00 83.75 92 VAL A C 1
ATOM 683 O O . VAL A 1 92 ? 3.340 3.078 5.250 1.00 83.75 92 VAL A O 1
ATOM 686 N N . TYR A 1 93 ? 3.755 1.706 3.520 1.00 85.00 93 TYR A N 1
ATOM 687 C CA . TYR A 1 93 ? 3.171 0.493 4.122 1.00 85.00 93 TYR A CA 1
ATOM 688 C C . TYR A 1 93 ? 4.173 -0.671 4.244 1.00 85.00 93 TYR A C 1
ATOM 690 O O . TYR A 1 93 ? 3.871 -1.672 4.888 1.00 85.00 93 TYR A O 1
ATOM 698 N N . SER A 1 94 ? 5.357 -0.553 3.627 1.00 88.81 94 SER A N 1
ATOM 699 C CA . SER A 1 94 ? 6.408 -1.583 3.598 1.00 88.81 94 SER A CA 1
ATOM 700 C C . SER A 1 94 ? 5.887 -2.983 3.256 1.00 88.81 94 SER A C 1
ATOM 702 O O . SER A 1 94 ? 5.937 -3.916 4.063 1.00 88.81 94 SER A O 1
ATOM 704 N N . VAL A 1 95 ? 5.338 -3.116 2.044 1.00 89.81 95 VAL A N 1
ATOM 705 C CA . VAL A 1 95 ? 4.823 -4.384 1.517 1.00 89.81 95 VAL A CA 1
ATOM 706 C C . VAL A 1 95 ? 5.773 -4.899 0.427 1.00 89.81 95 VAL A C 1
ATOM 708 O O . VAL A 1 95 ? 5.763 -4.372 -0.690 1.00 89.81 95 VAL A O 1
ATOM 711 N N . PRO A 1 96 ? 6.605 -5.918 0.713 1.00 91.44 96 PRO A N 1
ATOM 712 C CA . PRO A 1 96 ? 7.541 -6.465 -0.262 1.00 91.44 96 PRO A CA 1
ATOM 713 C C . PRO A 1 96 ? 6.828 -7.155 -1.430 1.00 91.44 96 PRO A C 1
ATOM 715 O O . PRO A 1 96 ? 5.965 -8.016 -1.242 1.00 91.44 96 PRO A O 1
ATOM 718 N N . ALA A 1 97 ? 7.262 -6.834 -2.650 1.00 93.06 97 ALA A N 1
ATOM 719 C CA . ALA A 1 97 ? 6.861 -7.525 -3.869 1.00 93.06 97 ALA A CA 1
ATOM 720 C C . ALA A 1 97 ? 8.073 -7.843 -4.760 1.00 93.06 97 ALA A C 1
ATOM 722 O O . ALA A 1 97 ? 9.032 -7.069 -4.853 1.00 93.06 97 ALA A O 1
ATOM 723 N N . LEU A 1 98 ? 8.006 -8.981 -5.456 1.00 94.25 98 LEU A N 1
ATOM 724 C CA . LEU A 1 98 ? 8.925 -9.325 -6.540 1.00 94.25 98 LEU A CA 1
ATOM 725 C C . LEU A 1 98 ? 8.326 -8.866 -7.873 1.00 94.25 98 LEU A C 1
ATOM 727 O O . LEU A 1 98 ? 7.450 -9.528 -8.429 1.00 94.25 98 LEU A O 1
ATOM 731 N N . TYR A 1 99 ? 8.803 -7.746 -8.403 1.00 92.88 99 TYR A N 1
ATOM 732 C CA . TYR A 1 99 ? 8.409 -7.267 -9.721 1.00 92.88 99 TYR A CA 1
ATOM 733 C C . TYR A 1 99 ? 9.121 -8.052 -10.826 1.00 92.88 99 TYR A C 1
ATOM 735 O O . TYR A 1 99 ? 10.348 -8.148 -10.826 1.00 92.88 99 TYR A O 1
ATOM 743 N N . ILE A 1 100 ? 8.370 -8.578 -11.794 1.00 91.00 100 ILE A N 1
ATOM 744 C CA . ILE A 1 100 ? 8.904 -9.303 -12.959 1.00 91.00 100 ILE A CA 1
ATOM 745 C C . ILE A 1 100 ? 8.567 -8.490 -14.210 1.00 91.00 100 ILE A C 1
ATOM 747 O O . ILE A 1 100 ? 7.402 -8.358 -14.579 1.00 91.00 100 ILE A O 1
ATOM 751 N N . ILE A 1 101 ? 9.578 -7.891 -14.838 1.00 90.62 101 ILE A N 1
ATOM 752 C CA . ILE A 1 101 ? 9.393 -6.788 -15.789 1.00 90.62 101 ILE A CA 1
ATOM 753 C C . ILE A 1 101 ? 9.958 -7.168 -17.160 1.00 90.62 101 ILE A C 1
ATOM 755 O O . ILE A 1 101 ? 11.172 -7.236 -17.335 1.00 90.62 101 ILE A O 1
ATOM 759 N N . GLY A 1 102 ? 9.102 -7.378 -18.158 1.00 84.88 102 GLY A N 1
ATOM 760 C CA . GLY A 1 102 ? 9.547 -7.657 -19.526 1.00 84.88 102 GLY A CA 1
ATOM 761 C C . GLY A 1 102 ? 10.101 -6.411 -20.231 1.00 84.88 102 GLY A C 1
ATOM 762 O O . GLY A 1 102 ? 9.464 -5.357 -20.255 1.00 84.88 102 GLY A O 1
ATOM 763 N N . TRP A 1 103 ? 11.316 -6.498 -20.782 1.00 88.19 103 TRP A N 1
ATOM 764 C CA . TRP A 1 103 ? 12.103 -5.330 -21.204 1.00 88.19 103 TRP A CA 1
ATOM 765 C C . TRP A 1 103 ? 11.978 -5.003 -22.700 1.00 88.19 103 TRP A C 1
ATOM 767 O O . TRP A 1 103 ? 12.864 -5.307 -23.499 1.00 88.19 103 TRP A O 1
ATOM 777 N N . ARG A 1 104 ? 10.893 -4.336 -23.108 1.00 80.56 104 ARG A N 1
ATOM 778 C CA . ARG A 1 104 ? 10.782 -3.800 -24.479 1.00 80.56 104 ARG A CA 1
ATOM 779 C C . ARG A 1 104 ? 11.791 -2.669 -24.700 1.00 80.56 104 ARG A C 1
ATOM 781 O O . ARG A 1 104 ? 11.998 -1.845 -23.808 1.00 80.56 104 ARG A O 1
ATOM 788 N N . GLY A 1 105 ? 12.365 -2.595 -25.902 1.00 83.31 105 GLY A N 1
ATOM 789 C CA . GLY A 1 105 ? 13.245 -1.498 -26.322 1.00 83.31 105 GLY A CA 1
ATOM 790 C C . GLY A 1 105 ? 14.618 -1.423 -25.648 1.00 83.31 105 GLY A C 1
ATOM 791 O O . GLY A 1 105 ? 15.129 -0.319 -25.467 1.00 83.31 105 GLY A O 1
ATOM 792 N N . GLU A 1 106 ? 15.210 -2.560 -25.269 1.00 88.00 106 GLU A N 1
ATOM 793 C CA . GLU A 1 106 ? 16.585 -2.637 -24.747 1.00 88.00 106 GLU A CA 1
ATOM 794 C C . GLU A 1 106 ? 17.593 -1.853 -25.631 1.00 88.00 106 GLU A C 1
ATOM 796 O O . GLU A 1 106 ? 17.624 -2.056 -26.852 1.00 88.00 106 GLU A O 1
ATOM 801 N N . PRO A 1 107 ? 18.452 -0.986 -25.050 1.00 86.38 107 PRO A N 1
ATOM 802 C CA . PRO A 1 107 ? 19.480 -0.260 -25.794 1.00 86.38 107 PRO A CA 1
ATOM 803 C C . PRO A 1 107 ? 20.365 -1.173 -26.653 1.00 86.38 107 PRO A C 1
ATOM 805 O O . PRO A 1 107 ? 20.985 -2.112 -26.165 1.00 86.38 107 PRO A O 1
ATOM 808 N N . GLY A 1 108 ? 20.446 -0.867 -27.950 1.00 83.56 108 GLY A N 1
ATOM 809 C CA . GLY A 1 108 ? 21.215 -1.647 -28.924 1.00 83.56 108 GLY A CA 1
ATOM 810 C C . GLY A 1 108 ? 20.428 -2.746 -29.649 1.00 83.56 108 GLY A C 1
ATOM 811 O O . GLY A 1 108 ? 20.964 -3.321 -30.595 1.00 83.56 108 GLY A O 1
ATOM 812 N N . ARG A 1 109 ? 19.160 -3.011 -29.290 1.00 79.00 109 ARG A N 1
ATOM 813 C CA . ARG A 1 109 ? 18.267 -3.899 -30.058 1.00 79.00 109 ARG A CA 1
ATOM 814 C C . ARG A 1 109 ? 17.209 -3.111 -30.855 1.00 79.00 109 ARG A C 1
ATOM 816 O O . ARG A 1 109 ? 16.741 -2.072 -30.388 1.00 79.00 109 ARG A O 1
ATOM 823 N N . PRO A 1 110 ? 16.795 -3.584 -32.049 1.00 78.00 110 PRO A N 1
ATOM 824 C CA . PRO A 1 110 ? 15.636 -3.036 -32.751 1.00 78.00 110 PRO A CA 1
ATOM 825 C C . PRO A 1 110 ? 14.332 -3.318 -31.991 1.00 78.00 110 PRO A C 1
ATOM 827 O O . PRO A 1 110 ? 14.044 -4.461 -31.641 1.00 78.00 110 PRO A O 1
ATOM 830 N N . ASP A 1 111 ? 13.532 -2.275 -31.781 1.00 80.25 111 ASP A N 1
ATOM 831 C CA . ASP A 1 111 ? 12.149 -2.340 -31.298 1.00 80.25 111 ASP A CA 1
ATOM 832 C C . ASP A 1 111 ? 11.412 -1.062 -31.752 1.00 80.25 111 ASP A C 1
ATOM 834 O O . ASP A 1 111 ? 12.035 -0.107 -32.241 1.00 80.25 111 ASP A O 1
ATOM 838 N N . GLU A 1 112 ? 10.093 -1.031 -31.580 1.00 71.19 112 GLU A N 1
ATOM 839 C CA . GLU A 1 112 ? 9.244 0.090 -31.989 1.00 71.19 112 GLU A CA 1
ATOM 840 C C . GLU A 1 112 ? 9.662 1.431 -31.348 1.00 71.19 112 GLU A C 1
ATOM 842 O O . GLU A 1 112 ? 10.203 1.449 -30.233 1.00 71.19 112 GLU A O 1
ATOM 847 N N . PRO A 1 113 ? 9.410 2.584 -32.007 1.00 76.75 113 PRO A N 1
ATOM 848 C CA . PRO A 1 113 ? 9.846 3.900 -31.532 1.00 76.75 113 PRO A CA 1
ATOM 849 C C . PRO A 1 113 ? 9.492 4.210 -30.072 1.00 76.75 113 PRO A C 1
ATOM 851 O O . PRO A 1 113 ? 10.352 4.692 -29.335 1.00 76.75 113 PRO A O 1
ATOM 854 N N . GLN A 1 114 ? 8.272 3.884 -29.637 1.00 72.75 114 GLN A N 1
ATOM 855 C CA . GLN A 1 114 ? 7.813 4.094 -28.263 1.00 72.75 114 GLN A CA 1
ATOM 856 C C . GLN A 1 114 ? 8.516 3.185 -27.243 1.00 72.75 114 GLN A C 1
ATOM 858 O O . GLN A 1 114 ? 8.743 3.597 -26.106 1.00 72.75 114 GLN A O 1
ATOM 863 N N . HIS A 1 115 ? 8.916 1.970 -27.638 1.00 79.88 115 HIS A N 1
ATOM 864 C CA . HIS A 1 115 ? 9.636 1.062 -26.746 1.00 79.88 115 HIS A CA 1
ATOM 865 C C . HIS A 1 115 ? 11.081 1.517 -26.541 1.00 79.88 115 HIS A C 1
ATOM 867 O O . HIS A 1 115 ? 11.565 1.469 -25.416 1.00 79.88 115 HIS A O 1
ATOM 873 N N . ARG A 1 116 ? 11.765 1.998 -27.591 1.00 86.12 116 ARG A N 1
ATOM 874 C CA . ARG A 1 116 ? 13.198 2.360 -27.533 1.00 86.12 116 ARG A CA 1
ATOM 875 C C . ARG A 1 116 ? 13.537 3.397 -26.458 1.00 86.12 116 ARG A C 1
ATOM 877 O O . ARG A 1 116 ? 14.577 3.276 -25.818 1.00 86.12 116 ARG A O 1
ATOM 884 N N . PHE A 1 117 ? 12.679 4.395 -26.231 1.00 87.56 117 PHE A N 1
ATOM 885 C CA . PHE A 1 117 ? 12.891 5.343 -25.130 1.00 87.56 117 PHE A CA 1
ATOM 886 C C . PHE A 1 117 ? 12.584 4.710 -23.766 1.00 87.56 117 PHE A C 1
ATOM 888 O O . PHE A 1 117 ? 13.400 4.810 -22.853 1.00 87.56 117 PHE A O 1
ATOM 895 N N . MET A 1 118 ? 11.454 4.002 -23.642 1.00 89.94 118 MET A N 1
ATOM 896 C CA . MET A 1 118 ? 11.052 3.369 -22.381 1.00 89.94 118 MET A CA 1
ATOM 897 C C . MET A 1 118 ? 12.083 2.339 -21.898 1.00 89.94 118 MET A C 1
ATOM 899 O O . MET A 1 118 ? 12.462 2.334 -20.728 1.00 89.94 118 MET A O 1
ATOM 903 N N . GLY A 1 119 ? 12.587 1.499 -22.803 1.00 88.62 119 GLY A N 1
ATOM 904 C CA . GLY A 1 119 ? 13.620 0.507 -22.523 1.00 88.62 119 GLY A CA 1
ATOM 905 C C . GLY A 1 119 ? 14.945 1.127 -22.093 1.00 88.62 119 GLY A C 1
ATOM 906 O O . GLY A 1 119 ? 15.544 0.636 -21.138 1.00 88.62 119 GLY A O 1
ATOM 907 N N . ALA A 1 120 ? 15.357 2.239 -22.708 1.00 89.75 120 ALA A N 1
ATOM 908 C CA . ALA A 1 120 ? 16.545 2.979 -22.291 1.00 89.75 120 ALA A CA 1
ATOM 909 C C . ALA A 1 120 ? 16.436 3.533 -20.859 1.00 89.75 120 ALA A C 1
ATOM 911 O O . ALA A 1 120 ? 17.392 3.406 -20.100 1.00 89.75 120 ALA A O 1
ATOM 912 N N . ILE A 1 121 ? 15.280 4.083 -20.465 1.00 91.94 121 ILE A N 1
ATOM 913 C CA . ILE A 1 121 ? 15.087 4.638 -19.111 1.00 91.94 121 ILE A CA 1
ATOM 914 C C . ILE A 1 121 ? 14.669 3.602 -18.056 1.00 91.94 121 ILE A C 1
ATOM 916 O O . ILE A 1 121 ? 14.642 3.933 -16.875 1.00 91.94 121 ILE A O 1
ATOM 920 N N . THR A 1 122 ? 14.337 2.361 -18.437 1.00 92.56 122 THR A N 1
ATOM 921 C CA . THR A 1 122 ? 13.782 1.348 -17.512 1.00 92.56 122 THR A CA 1
ATOM 922 C C . THR A 1 122 ? 14.663 1.124 -16.265 1.00 92.56 122 THR A C 1
ATOM 924 O O . THR A 1 122 ? 14.123 1.197 -15.160 1.00 92.56 122 THR A O 1
ATOM 927 N N . PRO A 1 123 ? 15.998 0.932 -16.366 1.00 90.31 123 PRO A N 1
ATOM 928 C CA . PRO A 1 123 ? 16.838 0.722 -15.182 1.00 90.31 123 PRO A CA 1
ATOM 929 C C . PRO A 1 123 ? 16.992 1.968 -14.295 1.00 90.31 123 PRO A C 1
ATOM 931 O O . PRO A 1 123 ? 17.229 1.830 -13.095 1.00 90.31 123 PRO A O 1
ATOM 934 N N . ASP A 1 124 ? 16.878 3.174 -14.861 1.00 90.62 124 ASP A N 1
ATOM 935 C CA . ASP A 1 124 ? 16.875 4.435 -14.106 1.00 90.62 124 ASP A CA 1
ATOM 936 C C . ASP A 1 124 ? 15.536 4.658 -13.403 1.00 90.62 124 ASP A C 1
ATOM 938 O O . ASP A 1 124 ? 15.522 5.059 -12.242 1.00 90.62 124 ASP A O 1
ATOM 942 N N . LEU A 1 125 ? 14.421 4.319 -14.056 1.00 90.81 125 LEU A N 1
ATOM 943 C CA . LEU A 1 125 ? 13.085 4.398 -13.471 1.00 90.81 125 LEU A CA 1
ATOM 944 C C . LEU A 1 125 ? 12.927 3.426 -12.294 1.00 90.81 125 LEU A C 1
ATOM 946 O O . LEU A 1 125 ? 12.446 3.836 -11.243 1.00 90.81 125 LEU A O 1
ATOM 950 N N . CYS A 1 126 ? 13.394 2.178 -12.406 1.00 89.94 126 CYS A N 1
ATOM 951 C CA . CYS A 1 126 ? 13.386 1.249 -11.269 1.00 89.94 126 CYS A CA 1
ATOM 952 C C . CYS A 1 126 ? 14.231 1.763 -10.088 1.00 89.94 126 CYS A C 1
ATOM 954 O O . CYS A 1 126 ? 13.784 1.685 -8.947 1.00 89.94 126 CYS A O 1
ATOM 956 N N . ARG A 1 127 ? 15.408 2.356 -10.350 1.00 87.38 127 ARG A N 1
ATOM 957 C CA . ARG A 1 127 ? 16.242 2.983 -9.305 1.00 87.38 127 ARG A CA 1
ATOM 958 C C . ARG A 1 127 ? 15.604 4.233 -8.690 1.00 87.38 127 ARG A C 1
ATOM 960 O O . ARG A 1 127 ? 15.782 4.470 -7.502 1.00 87.38 127 ARG A O 1
ATOM 967 N N . LEU A 1 128 ? 14.861 5.020 -9.469 1.00 90.44 128 LEU A N 1
ATOM 968 C CA . LEU A 1 128 ? 14.115 6.186 -8.980 1.00 90.44 128 LEU A CA 1
ATOM 969 C C . LEU A 1 128 ? 12.924 5.786 -8.088 1.00 90.44 128 LEU A C 1
ATOM 971 O O . LEU A 1 128 ? 12.539 6.547 -7.207 1.00 90.44 128 LEU A O 1
ATOM 975 N N . LEU A 1 129 ? 12.373 4.587 -8.297 1.00 88.50 129 LEU A N 1
ATOM 976 C CA . LEU A 1 129 ? 11.287 3.991 -7.509 1.00 88.50 129 LEU A CA 1
ATOM 977 C C . LEU A 1 129 ? 11.781 3.188 -6.282 1.00 88.50 129 LEU A C 1
ATOM 979 O O . LEU A 1 129 ? 11.008 2.419 -5.715 1.00 88.50 129 LEU A O 1
ATOM 983 N N . ASP A 1 130 ? 13.048 3.361 -5.876 1.00 87.50 130 ASP A N 1
ATOM 984 C CA . ASP A 1 130 ? 13.679 2.708 -4.709 1.00 87.50 130 ASP A CA 1
ATOM 985 C C . ASP A 1 130 ? 13.688 1.156 -4.797 1.00 87.50 130 ASP A C 1
ATOM 987 O O . ASP A 1 130 ? 13.682 0.453 -3.786 1.00 87.50 130 ASP A O 1
ATOM 991 N N . LEU A 1 131 ? 13.689 0.597 -6.020 1.00 87.06 131 LEU A N 1
ATOM 992 C CA . LEU A 1 131 ? 13.700 -0.853 -6.266 1.00 87.06 131 LEU A CA 1
ATOM 993 C C . LEU A 1 131 ? 15.128 -1.394 -6.409 1.00 87.06 131 LEU A C 1
ATOM 995 O O . LEU A 1 131 ? 15.943 -0.849 -7.158 1.00 87.06 131 LEU A O 1
ATOM 999 N N . THR A 1 132 ? 15.410 -2.540 -5.781 1.00 86.62 132 THR A N 1
ATOM 1000 C CA . THR A 1 132 ? 16.644 -3.302 -6.056 1.00 86.62 132 THR A CA 1
ATOM 1001 C C . THR A 1 132 ? 16.507 -3.994 -7.414 1.00 86.62 132 THR A C 1
ATOM 1003 O O . THR A 1 132 ? 15.493 -4.640 -7.650 1.00 86.62 132 THR A O 1
ATOM 1006 N N . VAL A 1 133 ? 17.482 -3.869 -8.323 1.00 86.94 133 VAL A N 1
ATOM 1007 C CA . VAL A 1 133 ? 17.331 -4.308 -9.729 1.00 86.94 133 VAL A CA 1
ATOM 1008 C C . VAL A 1 133 ? 18.264 -5.465 -10.092 1.00 86.94 133 VAL A C 1
ATOM 1010 O O . VAL A 1 133 ? 19.476 -5.366 -9.910 1.00 86.94 133 VAL A O 1
ATOM 1013 N N . GLY A 1 134 ? 17.704 -6.504 -10.715 1.00 85.69 134 GLY A N 1
ATOM 1014 C CA . GLY A 1 134 ? 18.425 -7.573 -11.413 1.00 85.69 134 GLY A CA 1
ATOM 1015 C C . GLY A 1 134 ? 18.001 -7.670 -12.881 1.00 85.69 134 GLY A C 1
ATOM 1016 O O . GLY A 1 134 ? 16.890 -7.281 -13.236 1.00 85.69 134 GLY A O 1
ATOM 1017 N N . ILE A 1 135 ? 18.874 -8.188 -13.752 1.00 85.56 135 ILE A N 1
ATOM 1018 C CA . ILE A 1 135 ? 18.596 -8.342 -15.193 1.00 85.56 135 ILE A CA 1
ATOM 1019 C C . ILE A 1 135 ? 18.815 -9.799 -15.607 1.00 85.56 135 ILE A C 1
ATOM 1021 O O . ILE A 1 135 ? 19.953 -10.269 -15.658 1.00 85.56 135 ILE A O 1
ATOM 1025 N N . LEU A 1 136 ? 17.730 -10.486 -15.964 1.00 82.88 136 LEU A N 1
ATOM 1026 C CA . LEU A 1 136 ? 17.748 -11.829 -16.530 1.00 82.88 136 LEU A CA 1
ATOM 1027 C C . LEU A 1 136 ? 18.050 -11.753 -18.031 1.00 82.88 136 LEU A C 1
ATOM 1029 O O . LEU A 1 136 ? 17.210 -11.342 -18.840 1.00 82.88 136 LEU A O 1
ATOM 1033 N N . ARG A 1 137 ? 19.276 -12.133 -18.399 1.00 82.19 137 ARG A N 1
ATOM 1034 C CA . ARG A 1 137 ? 19.737 -12.142 -19.792 1.00 82.19 137 ARG A CA 1
ATOM 1035 C C . ARG A 1 137 ? 19.374 -13.446 -20.493 1.00 82.19 137 ARG A C 1
ATOM 1037 O O . ARG A 1 137 ? 19.335 -14.508 -19.877 1.00 82.19 137 ARG A O 1
ATOM 1044 N N . ARG A 1 138 ? 19.148 -13.370 -21.803 1.00 66.50 138 ARG A N 1
ATOM 1045 C CA . ARG A 1 138 ? 18.793 -14.508 -22.667 1.00 66.50 138 ARG A CA 1
ATOM 1046 C C . ARG A 1 138 ? 19.853 -15.618 -22.643 1.00 66.50 138 ARG A C 1
ATOM 1048 O O . ARG A 1 138 ? 19.523 -16.801 -22.750 1.00 66.50 138 ARG A O 1
ATOM 1055 N N . GLU A 1 139 ? 21.111 -15.224 -22.484 1.00 67.69 139 GLU A N 1
ATOM 1056 C CA . GLU A 1 139 ? 22.293 -16.085 -22.465 1.00 67.69 139 GLU A CA 1
ATOM 1057 C C . GLU A 1 139 ? 22.630 -16.652 -21.070 1.00 67.69 139 GLU A C 1
ATOM 1059 O O . GLU A 1 139 ? 23.574 -17.430 -20.968 1.00 67.69 139 GLU A O 1
ATOM 1064 N N . ALA A 1 140 ? 21.879 -16.296 -20.017 1.00 66.56 140 ALA A N 1
ATOM 1065 C CA . ALA A 1 140 ? 22.166 -16.708 -18.639 1.00 66.56 140 ALA A CA 1
ATOM 1066 C C . ALA A 1 140 ? 22.164 -18.239 -18.445 1.00 66.56 140 ALA A C 1
ATOM 1068 O O . ALA A 1 140 ? 21.363 -18.975 -19.051 1.00 66.56 140 ALA A O 1
ATOM 1069 N N . ALA A 1 141 ? 23.074 -18.689 -17.583 1.00 63.56 141 ALA A N 1
ATOM 1070 C CA . ALA A 1 141 ? 23.248 -20.070 -17.160 1.00 63.56 141 ALA A CA 1
ATOM 1071 C C . ALA A 1 141 ? 22.240 -20.454 -16.057 1.00 63.56 141 ALA A C 1
ATOM 1073 O O . ALA A 1 141 ? 21.402 -19.648 -15.648 1.00 63.56 141 ALA A O 1
ATOM 1074 N N . ALA A 1 142 ? 22.275 -21.708 -15.598 1.00 59.31 142 ALA A N 1
ATOM 1075 C CA . ALA A 1 142 ? 21.395 -22.157 -14.515 1.00 59.31 142 ALA A CA 1
ATOM 1076 C C . ALA A 1 142 ? 21.929 -21.714 -13.143 1.00 59.31 142 ALA A C 1
ATOM 1078 O O . ALA A 1 142 ? 21.153 -21.413 -12.244 1.00 59.31 142 ALA A O 1
ATOM 1079 N N . GLU A 1 143 ? 23.249 -21.629 -13.025 1.00 59.56 143 GLU A N 1
ATOM 1080 C CA . GLU A 1 143 ? 24.012 -21.220 -11.852 1.00 59.56 143 GLU A CA 1
ATOM 1081 C C . GLU A 1 143 ? 23.803 -19.726 -11.540 1.00 59.56 143 GLU A C 1
ATOM 1083 O O . GLU A 1 143 ? 23.631 -19.357 -10.380 1.00 59.56 143 GLU A O 1
ATOM 1088 N N . ASP A 1 144 ? 23.690 -18.878 -12.575 1.00 67.56 144 ASP A N 1
ATOM 1089 C CA . ASP A 1 144 ? 23.399 -17.436 -12.454 1.00 67.56 144 ASP A CA 1
ATOM 1090 C C . ASP A 1 144 ? 22.070 -17.144 -11.719 1.00 67.56 144 ASP A C 1
ATOM 1092 O O . ASP A 1 144 ? 21.854 -16.033 -11.228 1.00 67.56 144 ASP A O 1
ATOM 1096 N N . LEU A 1 145 ? 21.149 -18.118 -11.658 1.00 73.06 145 LEU A N 1
ATOM 1097 C CA . LEU A 1 145 ? 19.886 -17.982 -10.930 1.00 73.06 145 LEU A CA 1
ATOM 1098 C C . LEU A 1 145 ? 20.047 -18.122 -9.415 1.00 73.06 145 LEU A C 1
ATOM 1100 O O . LEU A 1 145 ? 19.232 -17.552 -8.695 1.00 73.06 145 LEU A O 1
ATOM 1104 N N . ASP A 1 146 ? 21.027 -18.874 -8.914 1.00 75.25 146 ASP A N 1
ATOM 1105 C CA . ASP A 1 146 ? 21.100 -19.173 -7.479 1.00 75.25 146 ASP A CA 1
ATOM 1106 C C . ASP A 1 146 ? 21.551 -17.951 -6.669 1.00 75.25 146 ASP A C 1
ATOM 1108 O O . ASP A 1 146 ? 20.847 -17.546 -5.740 1.00 75.25 146 ASP A O 1
ATOM 1112 N N . ASP A 1 147 ? 22.624 -17.274 -7.087 1.00 76.88 147 ASP A N 1
ATOM 1113 C CA . ASP A 1 147 ? 23.065 -16.011 -6.472 1.00 76.88 147 ASP A CA 1
ATOM 1114 C C . ASP A 1 147 ? 22.014 -14.894 -6.626 1.00 76.88 147 ASP A C 1
ATOM 1116 O O . ASP A 1 147 ? 21.775 -14.096 -5.710 1.00 76.88 147 ASP A O 1
ATOM 1120 N N . LEU A 1 148 ? 21.330 -14.857 -7.776 1.00 82.19 148 LEU A N 1
ATOM 1121 C CA . LEU A 1 148 ? 20.242 -13.917 -8.046 1.00 82.19 148 LEU A CA 1
ATOM 1122 C C . LEU A 1 148 ? 19.060 -14.136 -7.093 1.00 82.19 148 LEU A C 1
ATOM 1124 O O . LEU A 1 148 ? 18.576 -13.178 -6.491 1.00 82.19 148 LEU A O 1
ATOM 1128 N N . PHE A 1 149 ? 18.602 -15.378 -6.920 1.00 82.44 149 PHE A N 1
ATOM 1129 C CA . PHE A 1 149 ? 17.469 -15.682 -6.046 1.00 82.44 149 PHE A CA 1
ATOM 1130 C C . PHE A 1 149 ? 17.830 -15.615 -4.558 1.00 82.44 149 PHE A C 1
ATOM 1132 O O . PHE A 1 149 ? 16.987 -15.190 -3.770 1.00 82.44 149 PHE A O 1
ATOM 1139 N N . ALA A 1 150 ? 19.078 -15.896 -4.169 1.00 82.44 150 ALA A N 1
ATOM 1140 C CA . ALA A 1 150 ? 19.577 -15.587 -2.827 1.00 82.44 150 ALA A CA 1
ATOM 1141 C C . ALA A 1 150 ? 19.545 -14.071 -2.540 1.00 82.44 150 ALA A C 1
ATOM 1143 O O . ALA A 1 150 ? 19.125 -13.645 -1.461 1.00 82.44 150 ALA A O 1
ATOM 1144 N N . THR A 1 151 ? 19.910 -13.245 -3.528 1.00 83.75 151 THR A N 1
ATOM 1145 C CA . THR A 1 151 ? 19.813 -11.779 -3.427 1.00 83.75 151 THR A CA 1
ATOM 1146 C C . THR A 1 151 ? 18.353 -11.324 -3.305 1.00 83.75 151 THR A C 1
ATOM 1148 O O . THR A 1 151 ? 18.040 -10.533 -2.417 1.00 83.75 151 THR A O 1
ATOM 1151 N N . ILE A 1 152 ? 17.443 -11.861 -4.131 1.00 85.69 152 ILE A N 1
ATOM 1152 C CA . ILE A 1 152 ? 16.000 -11.565 -4.058 1.00 85.69 152 ILE A CA 1
ATOM 1153 C C . ILE A 1 152 ? 15.428 -11.947 -2.683 1.00 85.69 152 ILE A C 1
ATOM 1155 O O . ILE A 1 152 ? 14.722 -11.141 -2.079 1.00 85.69 152 ILE A O 1
ATOM 1159 N N . ALA A 1 153 ? 15.751 -13.141 -2.171 1.00 81.31 153 ALA A N 1
ATOM 1160 C CA . ALA A 1 153 ? 15.296 -13.613 -0.863 1.00 81.31 153 ALA A CA 1
ATOM 1161 C C . ALA A 1 153 ? 15.685 -12.637 0.255 1.00 81.31 153 ALA A C 1
ATOM 1163 O O . ALA A 1 153 ? 14.834 -12.245 1.054 1.00 81.31 153 ALA A O 1
ATOM 1164 N N . LYS A 1 154 ? 16.945 -12.179 0.264 1.00 83.00 154 LYS A N 1
ATOM 1165 C CA . LYS A 1 154 ? 17.418 -11.184 1.232 1.00 83.00 154 LYS A CA 1
ATOM 1166 C C . LYS A 1 154 ? 16.661 -9.855 1.107 1.00 83.00 154 LYS A C 1
ATOM 1168 O O . LYS A 1 154 ? 16.222 -9.318 2.118 1.00 83.00 154 LYS A O 1
ATOM 1173 N N . THR A 1 155 ? 16.468 -9.335 -0.109 1.00 82.31 155 THR A N 1
ATOM 1174 C CA . THR A 1 155 ? 15.731 -8.075 -0.321 1.00 82.31 155 THR A CA 1
ATOM 1175 C C . THR A 1 155 ? 14.291 -8.154 0.195 1.00 82.31 155 THR A C 1
ATOM 1177 O O . THR A 1 155 ? 13.849 -7.238 0.885 1.00 82.31 155 THR A O 1
ATOM 1180 N N . LEU A 1 156 ? 13.574 -9.249 -0.083 1.00 82.44 156 LEU A N 1
ATOM 1181 C CA . LEU A 1 156 ? 12.190 -9.426 0.374 1.00 82.44 156 LEU A CA 1
ATOM 1182 C C . LEU A 1 156 ? 12.099 -9.617 1.900 1.00 82.44 156 LEU A C 1
ATOM 1184 O O . LEU A 1 156 ? 11.152 -9.120 2.507 1.00 82.44 156 LEU A O 1
ATOM 1188 N N . ALA A 1 157 ? 13.086 -10.272 2.525 1.00 78.56 157 ALA A N 1
ATOM 1189 C CA . ALA A 1 157 ? 13.182 -10.403 3.983 1.00 78.56 157 ALA A CA 1
ATOM 1190 C C . ALA A 1 157 ? 13.431 -9.052 4.686 1.00 78.56 157 ALA A C 1
ATOM 1192 O O . ALA A 1 157 ? 12.891 -8.802 5.758 1.00 78.56 157 ALA A O 1
ATOM 1193 N N . GLU A 1 158 ? 14.152 -8.123 4.049 1.00 79.69 158 GLU A N 1
ATOM 1194 C CA . GLU A 1 158 ? 14.262 -6.724 4.498 1.00 79.69 158 GLU A CA 1
ATOM 1195 C C . GLU A 1 158 ? 12.973 -5.892 4.249 1.00 79.69 158 GLU A C 1
ATOM 1197 O O . GLU A 1 158 ? 13.013 -4.666 4.339 1.00 79.69 158 GLU A O 1
ATOM 1202 N N . ARG A 1 159 ? 11.844 -6.532 3.883 1.00 77.50 159 ARG A N 1
ATOM 1203 C CA . ARG A 1 159 ? 10.571 -5.939 3.396 1.00 77.50 159 ARG A CA 1
ATOM 1204 C C . ARG A 1 159 ? 10.717 -4.966 2.208 1.00 77.50 159 ARG A C 1
ATOM 1206 O O . ARG A 1 159 ? 9.774 -4.269 1.835 1.00 77.50 159 ARG A O 1
ATOM 1213 N N . LYS A 1 160 ? 11.865 -4.990 1.525 1.00 83.44 160 LYS A N 1
ATOM 1214 C CA . LYS A 1 160 ? 12.143 -4.208 0.310 1.00 83.44 160 LYS A CA 1
ATOM 1215 C C . LYS A 1 160 ? 11.634 -4.940 -0.928 1.00 83.44 160 LYS A C 1
ATOM 1217 O O . LYS A 1 160 ? 11.505 -6.161 -0.953 1.00 83.44 160 LYS A O 1
ATOM 1222 N N . SER A 1 161 ? 11.349 -4.185 -1.986 1.00 86.88 161 SER A N 1
ATOM 1223 C CA . SER A 1 161 ? 10.915 -4.756 -3.266 1.00 86.88 161 SER A CA 1
ATOM 1224 C C . SER A 1 161 ? 12.080 -4.946 -4.240 1.00 86.88 161 SER A C 1
ATOM 1226 O O . SER A 1 161 ? 13.003 -4.128 -4.307 1.00 86.88 161 SER A O 1
ATOM 1228 N N . TYR A 1 162 ? 12.004 -6.011 -5.039 1.00 91.12 162 TYR A N 1
ATOM 1229 C CA . TYR A 1 162 ? 13.008 -6.359 -6.049 1.00 91.12 162 TYR A CA 1
ATOM 1230 C C . TYR A 1 162 ? 12.397 -6.318 -7.453 1.00 91.12 162 TYR A C 1
ATOM 1232 O O . TYR A 1 162 ? 11.266 -6.751 -7.645 1.00 91.12 162 TYR A O 1
ATOM 1240 N N . ALA A 1 163 ? 13.141 -5.830 -8.443 1.00 88.44 163 ALA A N 1
ATOM 1241 C CA . ALA A 1 163 ? 12.755 -5.754 -9.847 1.00 88.44 163 ALA A CA 1
ATOM 1242 C C . ALA A 1 163 ? 13.653 -6.651 -10.711 1.00 88.44 163 ALA A C 1
ATOM 1244 O O . ALA A 1 163 ? 14.809 -6.325 -10.983 1.00 88.44 163 ALA A O 1
ATOM 1245 N N . LEU A 1 164 ? 13.103 -7.777 -11.165 1.00 87.31 164 LEU A N 1
ATOM 1246 C CA . LEU A 1 164 ? 13.733 -8.697 -12.103 1.00 87.31 164 LEU A CA 1
ATOM 1247 C C . LEU A 1 164 ? 13.338 -8.331 -13.540 1.00 87.31 164 LEU A C 1
ATOM 1249 O O . LEU A 1 164 ? 12.226 -8.611 -13.989 1.00 87.31 164 LEU A O 1
ATOM 1253 N N . ILE A 1 165 ? 14.258 -7.700 -14.265 1.00 84.06 165 ILE A N 1
ATOM 1254 C CA . ILE A 1 165 ? 14.071 -7.262 -15.651 1.00 84.06 165 ILE A CA 1
ATOM 1255 C C . ILE A 1 165 ? 14.407 -8.421 -16.604 1.00 84.06 165 ILE A C 1
ATOM 1257 O O . ILE A 1 165 ? 15.524 -8.928 -16.582 1.00 84.06 165 ILE A O 1
ATOM 1261 N N . VAL A 1 166 ? 13.468 -8.836 -17.456 1.00 80.50 166 VAL A N 1
ATOM 1262 C CA . VAL A 1 166 ? 13.582 -10.010 -18.343 1.00 80.50 166 VAL A CA 1
ATOM 1263 C C . VAL A 1 166 ? 13.736 -9.578 -19.804 1.00 80.50 166 VAL A C 1
ATOM 1265 O O . VAL A 1 166 ? 12.879 -8.877 -20.346 1.00 80.50 166 VAL A O 1
ATOM 1268 N N . GLN A 1 167 ? 14.815 -10.006 -20.467 1.00 82.31 167 GLN A N 1
ATOM 1269 C CA . GLN A 1 167 ? 15.069 -9.669 -21.876 1.00 82.31 167 GLN A CA 1
ATOM 1270 C C . GLN A 1 167 ? 14.072 -10.330 -22.861 1.00 82.31 167 GLN A C 1
ATOM 1272 O O . GLN A 1 167 ? 13.739 -11.511 -22.712 1.00 82.31 167 GLN A O 1
ATOM 1277 N N . PRO A 1 168 ? 13.671 -9.638 -23.950 1.00 55.12 168 PRO A N 1
ATOM 1278 C CA . PRO A 1 168 ? 12.864 -10.225 -25.018 1.00 55.12 168 PRO A CA 1
ATOM 1279 C C . PRO A 1 168 ? 13.558 -11.401 -25.715 1.00 55.12 168 PRO A C 1
ATOM 1281 O O . PRO A 1 168 ? 14.766 -11.375 -25.974 1.00 55.12 168 PRO A O 1
ATOM 1284 N N . GLY A 1 169 ? 12.768 -12.415 -26.078 1.00 54.72 169 GLY A N 1
ATOM 1285 C CA . GLY A 1 169 ? 13.265 -13.639 -26.712 1.00 54.72 169 GLY A CA 1
ATOM 1286 C C . GLY A 1 169 ? 13.804 -14.687 -25.733 1.00 54.72 169 GLY A C 1
ATOM 1287 O O . GLY A 1 169 ? 14.472 -15.623 -26.172 1.00 54.72 169 GLY A O 1
ATOM 1288 N N . ALA A 1 170 ? 13.516 -14.536 -24.436 1.00 66.12 170 ALA A N 1
ATOM 1289 C CA . ALA A 1 170 ? 13.590 -15.623 -23.462 1.00 66.12 170 ALA A CA 1
ATOM 1290 C C . ALA A 1 170 ? 12.386 -16.593 -23.568 1.00 66.12 170 ALA A C 1
ATOM 1292 O O . ALA A 1 170 ? 12.551 -17.774 -23.287 1.00 66.12 170 ALA A O 1
ATOM 1293 N N . LEU A 1 171 ? 11.202 -16.100 -23.976 1.00 51.38 171 LEU A N 1
ATOM 1294 C CA . LEU A 1 171 ? 9.881 -16.771 -23.940 1.00 51.38 171 LEU A CA 1
ATOM 1295 C C . LEU A 1 171 ? 9.010 -16.373 -25.188 1.00 51.38 171 LEU A C 1
ATOM 1297 O O . LEU A 1 171 ? 9.399 -15.431 -25.889 1.00 51.38 171 LEU A O 1
ATOM 1301 N N . ALA A 1 172 ? 7.887 -17.061 -25.504 1.00 38.84 172 ALA A N 1
ATOM 1302 C CA . ALA A 1 172 ? 7.109 -16.954 -26.779 1.00 38.84 172 ALA A CA 1
ATOM 1303 C C . ALA A 1 172 ? 5.545 -16.862 -26.638 1.00 38.84 172 ALA A C 1
ATOM 1305 O O . ALA A 1 172 ? 5.042 -17.134 -25.559 1.00 38.84 172 ALA A O 1
ATOM 1306 N N . LYS A 1 173 ? 4.789 -16.444 -27.699 1.00 34.59 173 LYS A N 1
ATOM 1307 C CA . LYS A 1 173 ? 3.469 -15.708 -27.648 1.00 34.59 173 LYS A CA 1
ATOM 1308 C C . LYS A 1 173 ? 2.297 -16.153 -28.590 1.00 34.59 173 LYS A C 1
ATOM 1310 O O . LYS A 1 173 ? 2.575 -16.663 -29.674 1.00 34.59 173 LYS A O 1
ATOM 1315 N N . SER A 1 174 ? 1.042 -15.692 -28.321 1.00 35.62 174 SER A N 1
ATOM 1316 C CA . SER A 1 174 ? -0.004 -15.234 -29.315 1.00 35.62 174 SER A CA 1
ATOM 1317 C C . SER A 1 174 ? -1.063 -14.210 -28.732 1.00 35.62 174 SER A C 1
ATOM 1319 O O . SER A 1 174 ? -0.798 -13.707 -27.642 1.00 35.62 174 SER A O 1
ATOM 1321 N N . GLU A 1 175 ? -2.171 -13.792 -29.420 1.00 33.66 175 GLU A N 1
ATOM 1322 C CA . GLU A 1 175 ? -2.886 -12.466 -29.210 1.00 33.66 175 GLU A CA 1
ATOM 1323 C C . GLU A 1 175 ? -4.459 -12.325 -29.402 1.00 33.66 175 GLU A C 1
ATOM 1325 O O . GLU A 1 175 ? -5.047 -13.086 -30.167 1.00 33.66 175 GLU A O 1
ATOM 1330 N N . SER A 1 176 ? -5.086 -11.229 -28.855 1.00 31.53 176 SER A N 1
ATOM 1331 C CA . SER A 1 176 ? -6.213 -10.344 -29.394 1.00 31.53 176 SER A CA 1
ATOM 1332 C C . SER A 1 176 ? -7.580 -10.117 -28.614 1.00 31.53 176 SER A C 1
ATOM 1334 O O . SER A 1 176 ? -7.920 -10.914 -27.745 1.00 31.53 176 SER A O 1
ATOM 1336 N N . ALA A 1 177 ? -8.352 -9.003 -28.857 1.00 35.06 177 ALA A N 1
ATOM 1337 C CA . ALA A 1 177 ? -9.496 -8.456 -28.015 1.00 35.06 177 ALA A CA 1
ATOM 1338 C C . ALA A 1 177 ? -10.503 -7.390 -28.649 1.00 35.06 177 ALA A C 1
ATOM 1340 O O . ALA A 1 177 ? -10.197 -6.897 -29.732 1.00 35.06 177 ALA A O 1
ATOM 1341 N N . TYR A 1 178 ? -11.646 -6.964 -27.993 1.00 24.86 178 TYR A N 1
ATOM 1342 C CA . TYR A 1 178 ? -12.478 -5.705 -28.263 1.00 24.86 178 TYR A CA 1
ATOM 1343 C C . TYR A 1 178 ? -13.518 -5.181 -27.156 1.00 24.86 178 TYR A C 1
ATOM 1345 O O . TYR A 1 178 ? -13.305 -5.493 -25.992 1.00 24.86 178 TYR A O 1
ATOM 1353 N N . ARG A 1 179 ? -14.552 -4.312 -27.458 1.00 27.69 179 ARG A N 1
ATOM 1354 C CA . ARG A 1 179 ? -14.990 -3.007 -26.764 1.00 27.69 179 ARG A CA 1
ATOM 1355 C C . ARG A 1 179 ? -16.512 -2.731 -26.280 1.00 27.69 179 ARG A C 1
ATOM 1357 O O . ARG A 1 179 ? -17.303 -3.654 -26.424 1.00 27.69 179 ARG A O 1
ATOM 1364 N N . PRO A 1 180 ? -16.942 -1.528 -25.704 1.00 38.34 180 PRO A N 1
ATOM 1365 C CA . PRO A 1 180 ? -18.067 -1.308 -24.688 1.00 38.34 180 PRO A CA 1
ATOM 1366 C C . PRO A 1 180 ? -19.172 -0.161 -24.875 1.00 38.34 180 PRO A C 1
ATOM 1368 O O . PRO A 1 180 ? -19.167 0.439 -25.946 1.00 38.34 180 PRO A O 1
ATOM 1371 N N . VAL A 1 181 ? -20.059 0.184 -23.857 1.00 27.14 181 VAL A N 1
ATOM 1372 C CA . VAL A 1 181 ? -20.847 1.494 -23.615 1.00 27.14 181 VAL A CA 1
ATOM 1373 C C . VAL A 1 181 ? -21.552 1.725 -22.178 1.00 27.14 181 VAL A C 1
ATOM 1375 O O . VAL A 1 181 ? -20.979 1.217 -21.221 1.00 27.14 181 VAL A O 1
ATOM 1378 N N . VAL A 1 182 ? -22.638 2.550 -21.944 1.00 36.41 182 VAL A N 1
ATOM 1379 C CA . VAL A 1 182 ? -22.871 3.577 -20.816 1.00 36.41 182 VAL A CA 1
ATOM 1380 C C . VAL A 1 182 ? -24.360 3.810 -20.249 1.00 36.41 182 VAL A C 1
ATOM 1382 O O . VAL A 1 182 ? -25.277 3.309 -20.895 1.00 36.41 182 VAL A O 1
ATOM 1385 N N . ALA A 1 183 ? -24.607 4.605 -19.139 1.00 33.69 183 ALA A N 1
ATOM 1386 C CA . ALA A 1 183 ? -25.837 5.387 -18.639 1.00 33.69 183 ALA A CA 1
ATOM 1387 C C . ALA A 1 183 ? -26.450 5.147 -17.173 1.00 33.69 183 ALA A C 1
ATOM 1389 O O . ALA A 1 183 ? -26.258 4.056 -16.640 1.00 33.69 183 ALA A O 1
ATOM 1390 N N . GLN A 1 184 ? -27.168 6.122 -16.499 1.00 44.09 184 GLN A N 1
ATOM 1391 C CA . GLN A 1 184 ? -27.660 6.137 -15.040 1.00 44.09 184 GLN A CA 1
ATOM 1392 C C . GLN A 1 184 ? -28.734 7.227 -14.614 1.00 44.09 184 GLN A C 1
ATOM 1394 O O . GLN A 1 184 ? -29.068 8.073 -15.439 1.00 44.09 184 GLN A O 1
ATOM 1399 N N . VAL A 1 185 ? -29.202 7.265 -13.322 1.00 46.03 185 VAL A N 1
ATOM 1400 C CA . VAL A 1 185 ? -29.815 8.416 -12.540 1.00 46.03 185 VAL A CA 1
ATOM 1401 C C . VAL A 1 185 ? -29.605 8.367 -10.963 1.00 46.03 185 VAL A C 1
ATOM 1403 O O . VAL A 1 185 ? -29.053 7.386 -10.464 1.00 46.03 185 VAL A O 1
ATOM 1406 N N . ALA A 1 186 ? -30.096 9.370 -10.176 1.00 52.12 186 ALA A N 1
ATOM 1407 C CA . ALA A 1 186 ? -29.607 9.926 -8.859 1.00 52.12 186 ALA A CA 1
ATOM 1408 C C . ALA A 1 186 ? -30.175 9.445 -7.449 1.00 52.12 186 ALA A C 1
ATOM 1410 O O . ALA A 1 186 ? -30.531 8.272 -7.309 1.00 52.12 186 ALA A O 1
ATOM 1411 N N . ALA A 1 187 ? -30.158 10.311 -6.389 1.00 58.41 187 ALA A N 1
ATOM 1412 C CA . ALA A 1 187 ? -29.866 10.010 -4.944 1.00 58.41 187 ALA A CA 1
ATOM 1413 C C . ALA A 1 187 ? -30.684 10.729 -3.809 1.00 58.41 187 ALA A C 1
ATOM 1415 O O . ALA A 1 187 ? -31.305 11.750 -4.088 1.00 58.41 187 ALA A O 1
ATOM 1416 N N . GLU A 1 188 ? -30.567 10.287 -2.525 1.00 75.88 188 GLU A N 1
ATOM 1417 C CA . GLU A 1 188 ? -31.113 10.979 -1.306 1.00 75.88 188 GLU A CA 1
ATOM 1418 C C . GLU A 1 188 ? -30.255 10.967 0.010 1.00 75.88 188 GLU A C 1
ATOM 1420 O O . GLU A 1 188 ? -30.276 11.951 0.753 1.00 75.88 188 GLU A O 1
ATOM 1425 N N . LEU A 1 189 ? -29.528 9.893 0.364 1.00 87.56 189 LEU A N 1
ATOM 1426 C CA . LEU A 1 189 ? -28.817 9.713 1.664 1.00 87.56 189 LEU A CA 1
ATOM 1427 C C . LEU A 1 189 ? -27.496 10.523 1.772 1.00 87.56 189 LEU A C 1
ATOM 1429 O O . LEU A 1 189 ? -26.961 10.908 0.752 1.00 87.56 189 LEU A O 1
ATOM 1433 N N . SER A 1 190 ? -26.887 10.781 2.944 1.00 88.56 190 SER A N 1
ATOM 1434 C CA . SER A 1 190 ? -25.519 11.372 3.013 1.00 88.56 190 SER A CA 1
ATOM 1435 C C . SER A 1 190 ? -24.420 10.304 3.150 1.00 88.56 190 SER A C 1
ATOM 1437 O O . SER A 1 190 ? -24.660 9.245 3.729 1.00 88.56 190 SER A O 1
ATOM 1439 N N . ARG A 1 191 ? -23.200 10.561 2.640 1.00 90.94 191 ARG A N 1
ATOM 1440 C CA . ARG A 1 191 ? -22.107 9.561 2.658 1.00 90.94 191 ARG A CA 1
ATOM 1441 C C . ARG A 1 191 ? -21.712 9.140 4.076 1.00 90.94 191 ARG A C 1
ATOM 1443 O O . ARG A 1 191 ? -21.654 7.947 4.353 1.00 90.94 191 ARG A O 1
ATOM 1450 N N . GLU A 1 192 ? -21.517 10.099 4.977 1.00 90.62 192 GLU A N 1
ATOM 1451 C CA . GLU A 1 192 ? -21.170 9.831 6.380 1.00 90.62 192 GLU A CA 1
ATOM 1452 C C . GLU A 1 192 ? -22.259 8.986 7.078 1.00 90.62 192 GLU A C 1
ATOM 1454 O O . GLU A 1 192 ? -21.954 7.991 7.736 1.00 90.62 192 GLU A O 1
ATOM 1459 N N . ALA A 1 193 ? -23.543 9.300 6.848 1.00 91.94 193 ALA A N 1
ATOM 1460 C CA . ALA A 1 193 ? -24.658 8.520 7.388 1.00 91.94 193 ALA A CA 1
ATOM 1461 C C . ALA A 1 193 ? -24.741 7.107 6.782 1.00 91.94 193 ALA A C 1
ATOM 1463 O O . ALA A 1 193 ? -25.056 6.153 7.493 1.00 91.94 193 ALA A O 1
ATOM 1464 N N . ALA A 1 194 ? -24.428 6.948 5.491 1.00 93.31 194 ALA A N 1
ATOM 1465 C CA . ALA A 1 194 ? -24.332 5.638 4.856 1.00 93.31 194 ALA A CA 1
ATOM 1466 C C . ALA A 1 194 ? -23.231 4.779 5.498 1.00 93.31 194 ALA A C 1
ATOM 1468 O O . ALA A 1 194 ? -23.487 3.628 5.848 1.00 93.31 194 ALA A O 1
ATOM 1469 N N . ILE A 1 195 ? -22.038 5.345 5.718 1.00 94.75 195 ILE A N 1
ATOM 1470 C CA . ILE A 1 195 ? -20.913 4.653 6.366 1.00 94.75 195 ILE A CA 1
ATOM 1471 C C . ILE A 1 195 ? -21.285 4.236 7.799 1.00 94.75 195 ILE A C 1
ATOM 1473 O O . ILE A 1 195 ? -21.055 3.085 8.166 1.00 94.75 195 ILE A O 1
ATOM 1477 N N . GLY A 1 196 ? -21.943 5.105 8.576 1.00 94.00 196 GLY A N 1
ATOM 1478 C CA . GLY A 1 196 ? -22.434 4.764 9.920 1.00 94.00 196 GLY A CA 1
ATOM 1479 C C . GLY A 1 196 ? -23.453 3.614 9.933 1.00 94.00 196 GLY A C 1
ATOM 1480 O O . GLY A 1 196 ? -23.396 2.734 10.790 1.00 94.00 196 GLY A O 1
ATOM 1481 N N . ILE A 1 197 ? -24.351 3.554 8.941 1.00 95.44 197 ILE A N 1
ATOM 1482 C CA . ILE A 1 197 ? -25.316 2.448 8.792 1.00 95.44 197 ILE A CA 1
ATOM 1483 C C . ILE A 1 197 ? -24.623 1.124 8.418 1.00 95.44 197 ILE A C 1
ATOM 1485 O O . ILE A 1 197 ? -25.117 0.062 8.809 1.00 95.44 197 ILE A O 1
ATOM 1489 N N . VAL A 1 198 ? -23.486 1.167 7.709 1.00 95.38 198 VAL A N 1
ATOM 1490 C CA . VAL A 1 198 ? -22.637 -0.018 7.494 1.00 95.38 198 VAL A CA 1
ATOM 1491 C C . VAL A 1 198 ? -21.929 -0.413 8.792 1.00 95.38 198 VAL A C 1
ATOM 1493 O O . VAL A 1 198 ? -22.074 -1.559 9.210 1.00 95.38 198 VAL A O 1
ATOM 1496 N N . ARG A 1 199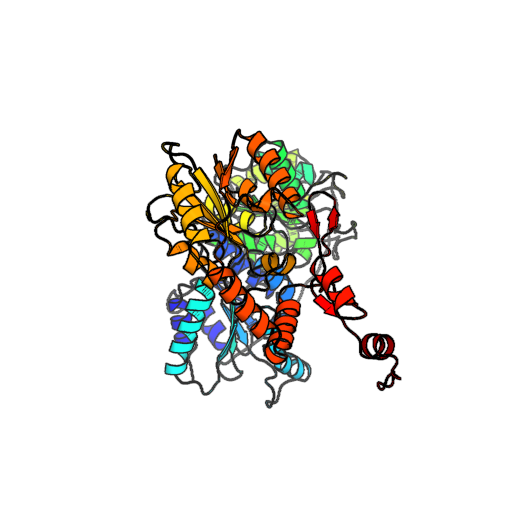 ? -21.224 0.521 9.458 1.00 94.19 199 ARG A N 1
ATOM 1497 C CA . ARG A 1 199 ? -20.479 0.287 10.716 1.00 94.19 199 ARG A CA 1
ATOM 1498 C C . ARG A 1 199 ? -21.323 -0.448 11.756 1.00 94.19 199 ARG A C 1
ATOM 1500 O O . ARG A 1 199 ? -20.862 -1.445 12.309 1.00 94.19 199 ARG A O 1
ATOM 1507 N N . ALA A 1 200 ? -22.562 0.004 11.956 1.00 94.19 200 ALA A N 1
ATOM 1508 C CA . ALA A 1 200 ? -23.515 -0.546 12.922 1.00 94.19 200 ALA A CA 1
ATOM 1509 C C . ALA A 1 200 ? -24.070 -1.949 12.574 1.00 94.19 200 ALA A C 1
ATOM 1511 O O . ALA A 1 200 ? -24.877 -2.489 13.329 1.00 94.19 200 ALA A O 1
ATOM 1512 N N . GLN A 1 201 ? -23.683 -2.533 11.434 1.00 92.94 201 GLN A N 1
ATOM 1513 C CA . GLN A 1 201 ? -24.055 -3.889 11.001 1.00 92.94 201 GLN A CA 1
ATOM 1514 C C . GLN A 1 201 ? -22.840 -4.799 10.746 1.00 92.94 201 GLN A C 1
ATOM 1516 O O . GLN A 1 201 ? -23.012 -5.911 10.239 1.00 92.94 201 GLN A O 1
ATOM 1521 N N . LEU A 1 202 ? -21.626 -4.354 11.089 1.00 94.25 202 LEU A N 1
ATOM 1522 C CA . LEU A 1 202 ? -20.420 -5.183 11.053 1.00 94.25 202 LEU A CA 1
ATOM 1523 C C . LEU A 1 202 ? -20.371 -6.122 12.262 1.00 94.25 202 LEU A C 1
ATOM 1525 O O . LEU A 1 202 ? -20.641 -5.716 13.391 1.00 94.25 202 LEU A O 1
ATOM 1529 N N . GLU A 1 203 ? -19.973 -7.368 12.029 1.00 95.00 203 GLU A N 1
ATOM 1530 C CA . GLU A 1 203 ? -19.667 -8.334 13.090 1.00 95.00 203 GLU A CA 1
ATOM 1531 C C . GLU A 1 203 ? -18.164 -8.235 13.428 1.00 95.00 203 GLU A C 1
ATOM 1533 O O . GLU A 1 203 ? -17.381 -7.967 12.519 1.00 95.00 203 GLU A O 1
ATOM 1538 N N . PRO A 1 204 ? -17.692 -8.472 14.671 1.00 92.25 204 PRO A N 1
ATOM 1539 C CA . PRO A 1 204 ? -16.263 -8.331 15.019 1.00 92.25 204 PRO A CA 1
ATOM 1540 C C . PRO A 1 204 ? -15.295 -9.234 14.229 1.00 92.25 204 PRO A C 1
ATOM 1542 O O . PRO A 1 204 ? -14.087 -9.022 14.225 1.00 92.25 204 PRO A O 1
ATOM 1545 N N . THR A 1 205 ? -15.806 -10.266 13.557 1.00 93.19 205 THR A N 1
ATOM 1546 C CA . THR A 1 205 ? -15.031 -11.138 12.660 1.00 93.19 205 THR A CA 1
ATOM 1547 C C . THR A 1 205 ? -14.851 -10.581 11.247 1.00 93.19 205 THR A C 1
ATOM 1549 O O . THR A 1 205 ? -14.028 -11.111 10.495 1.00 93.19 205 THR A O 1
ATOM 1552 N N . ASP A 1 206 ? -15.621 -9.557 10.875 1.00 96.25 206 ASP A N 1
ATOM 1553 C CA . ASP A 1 206 ? -15.587 -8.933 9.554 1.00 96.25 206 ASP A CA 1
ATOM 1554 C C . ASP A 1 206 ? -14.322 -8.105 9.355 1.00 96.25 206 ASP A C 1
ATOM 1556 O O . ASP A 1 206 ? -13.814 -7.508 10.303 1.00 96.25 206 ASP A O 1
ATOM 1560 N N . ALA A 1 207 ? -13.887 -7.993 8.103 1.00 96.75 207 ALA A N 1
ATOM 1561 C CA . ALA A 1 207 ? -12.853 -7.055 7.683 1.00 96.75 207 ALA A CA 1
ATOM 1562 C C . ALA A 1 207 ? -13.457 -5.926 6.844 1.00 96.75 207 ALA A C 1
ATOM 1564 O O . ALA A 1 207 ? -14.299 -6.181 5.976 1.00 96.75 207 ALA A O 1
ATOM 1565 N N . VAL A 1 208 ? -12.996 -4.692 7.050 1.00 97.12 208 VAL A N 1
ATOM 1566 C CA . VAL A 1 208 ? -13.350 -3.546 6.199 1.00 97.12 208 VAL A CA 1
ATOM 1567 C C . VAL A 1 208 ? -12.110 -3.028 5.481 1.00 97.12 208 VAL A C 1
ATOM 1569 O O . VAL A 1 208 ? -11.045 -2.907 6.076 1.00 97.12 208 VAL A O 1
ATOM 1572 N N . ILE A 1 209 ? -12.252 -2.697 4.201 1.00 97.25 209 ILE A N 1
ATOM 1573 C CA . ILE A 1 209 ? -11.240 -1.980 3.422 1.00 97.25 209 ILE A CA 1
ATOM 1574 C C . ILE A 1 209 ? -11.910 -0.717 2.880 1.00 97.25 209 ILE A C 1
ATOM 1576 O O . ILE A 1 209 ? -12.868 -0.803 2.111 1.00 97.25 209 ILE A O 1
ATOM 1580 N N . ALA A 1 210 ? -11.428 0.456 3.286 1.00 95.06 210 ALA A N 1
ATOM 1581 C CA . ALA A 1 210 ? -11.984 1.744 2.880 1.00 95.06 210 ALA A CA 1
ATOM 1582 C C . ALA A 1 210 ? -11.072 2.470 1.882 1.00 95.06 210 ALA A C 1
ATOM 1584 O O . ALA A 1 210 ? -9.849 2.502 2.039 1.00 95.06 210 ALA A O 1
ATOM 1585 N N . THR A 1 211 ? -11.680 3.078 0.864 1.00 89.88 211 THR A N 1
ATOM 1586 C CA . THR A 1 211 ? -10.994 3.877 -0.160 1.00 89.88 211 THR A CA 1
ATOM 1587 C C . THR A 1 211 ? -10.508 5.233 0.369 1.00 89.88 211 THR A C 1
ATOM 1589 O O . THR A 1 211 ? -11.004 5.753 1.376 1.00 89.88 211 THR A O 1
ATOM 1592 N N . THR A 1 212 ? -9.540 5.823 -0.334 1.00 82.44 212 THR A N 1
ATOM 1593 C CA . THR A 1 212 ? -8.901 7.090 0.057 1.00 82.44 212 THR A CA 1
ATOM 1594 C C . THR A 1 212 ? -9.829 8.310 -0.053 1.00 82.44 212 THR A C 1
ATOM 1596 O O . THR A 1 212 ? -10.886 8.295 -0.685 1.00 82.44 212 THR A O 1
ATOM 1599 N N . GLY A 1 213 ? -9.416 9.417 0.568 1.00 79.94 213 GLY A N 1
ATOM 1600 C CA . GLY A 1 213 ? -10.149 10.679 0.587 1.00 79.94 213 GLY A CA 1
ATOM 1601 C C . GLY A 1 213 ? -11.117 10.779 1.765 1.00 79.94 213 GLY A C 1
ATOM 1602 O O . GLY A 1 213 ? -10.741 10.495 2.901 1.00 79.94 213 GLY A O 1
ATOM 1603 N N . LYS A 1 214 ? -12.339 11.262 1.513 1.00 82.00 214 LYS A N 1
ATOM 1604 C CA . LYS A 1 214 ? -13.354 11.504 2.551 1.00 82.00 214 LYS A CA 1
ATOM 1605 C C . LYS A 1 214 ? -13.898 10.209 3.169 1.00 82.00 214 LYS A C 1
ATOM 1607 O O . LYS A 1 214 ? -13.998 10.154 4.387 1.00 82.00 214 LYS A O 1
ATOM 1612 N N . THR A 1 215 ? -14.126 9.155 2.379 1.00 88.06 215 THR A N 1
ATOM 1613 C CA . THR A 1 215 ? -14.673 7.861 2.841 1.00 88.06 215 THR A CA 1
ATOM 1614 C C . THR A 1 215 ? -13.893 7.263 4.019 1.00 88.06 215 THR A C 1
ATOM 1616 O O . THR A 1 215 ? -14.470 7.020 5.077 1.00 88.06 215 THR A O 1
ATOM 1619 N N . GLY A 1 216 ? -12.573 7.078 3.885 1.00 86.69 216 GLY A N 1
ATOM 1620 C CA . GLY A 1 216 ? -11.742 6.550 4.975 1.00 86.69 216 GLY A CA 1
ATOM 1621 C C . GLY A 1 216 ? -11.653 7.467 6.205 1.00 86.69 216 GLY A C 1
ATOM 1622 O O . GLY A 1 216 ? -11.501 6.979 7.320 1.00 86.69 216 GLY A O 1
ATOM 1623 N N . ARG A 1 217 ? -11.792 8.790 6.035 1.00 87.56 217 ARG A N 1
ATOM 1624 C CA . ARG A 1 217 ? -11.790 9.757 7.153 1.00 87.56 217 ARG A CA 1
ATOM 1625 C C . ARG A 1 217 ? -13.112 9.767 7.912 1.00 87.56 217 ARG A C 1
ATOM 1627 O O . ARG A 1 217 ? -13.099 9.831 9.132 1.00 87.56 217 ARG A O 1
ATOM 1634 N N . GLU A 1 218 ? -14.232 9.686 7.200 1.00 92.12 218 GLU A N 1
ATOM 1635 C CA . GLU A 1 218 ? -15.569 9.578 7.791 1.00 92.12 218 GLU A CA 1
ATOM 1636 C C . GLU A 1 218 ? -15.679 8.286 8.611 1.00 92.12 218 GLU A C 1
ATOM 1638 O O . GLU A 1 218 ? -16.119 8.333 9.755 1.00 92.12 218 GLU A O 1
ATOM 1643 N N . LEU A 1 219 ? -15.159 7.162 8.099 1.00 93.56 219 LEU A N 1
ATOM 1644 C CA . LEU A 1 219 ? -15.065 5.917 8.868 1.00 93.56 219 LEU A CA 1
ATOM 1645 C C . LEU A 1 219 ? -14.164 6.051 10.114 1.00 93.56 219 LEU A C 1
ATOM 1647 O O . LEU A 1 219 ? -14.548 5.591 11.187 1.00 93.56 219 LEU A O 1
ATOM 1651 N N . TYR A 1 220 ? -13.000 6.704 9.997 1.00 91.88 220 TYR A N 1
ATOM 1652 C CA . TYR A 1 220 ? -12.105 6.967 11.134 1.00 91.88 220 TYR A CA 1
ATOM 1653 C C . TYR A 1 220 ? -12.773 7.812 12.230 1.00 91.88 220 TYR A C 1
ATOM 1655 O O . TYR A 1 220 ? -12.661 7.494 13.414 1.00 91.88 220 TYR A O 1
ATOM 1663 N N . GLU A 1 221 ? -13.492 8.877 11.856 1.00 91.44 221 GLU A N 1
ATOM 1664 C CA . GLU A 1 221 ? -14.208 9.709 12.827 1.00 91.44 221 GLU A CA 1
ATOM 1665 C C . GLU A 1 221 ? -15.358 8.964 13.508 1.00 91.44 221 GLU A C 1
ATOM 1667 O O . GLU A 1 221 ? -15.592 9.202 14.692 1.00 91.44 221 GLU A O 1
ATOM 1672 N N . ILE A 1 222 ? -16.025 8.038 12.808 1.00 93.31 222 ILE A N 1
ATOM 1673 C CA . ILE A 1 222 ? -17.077 7.195 13.387 1.00 93.31 222 ILE A CA 1
ATOM 1674 C C . ILE A 1 222 ? -16.497 6.296 14.491 1.00 93.31 222 ILE A C 1
ATOM 1676 O O . ILE A 1 222 ? -16.916 6.460 15.636 1.00 93.31 222 ILE A O 1
ATOM 1680 N N . TYR A 1 223 ? -15.478 5.466 14.211 1.00 92.12 223 TYR A N 1
ATOM 1681 C CA . TYR A 1 223 ? -14.816 4.632 15.240 1.00 92.12 223 TYR A CA 1
ATOM 1682 C C . TYR A 1 223 ? -14.353 5.468 16.445 1.00 92.12 223 TYR A C 1
ATOM 1684 O O . TYR A 1 223 ? -14.669 5.167 17.596 1.00 92.12 223 TYR A O 1
ATOM 1692 N N . LYS A 1 224 ? -13.682 6.594 16.177 1.00 89.06 224 LYS A N 1
ATOM 1693 C CA . LYS A 1 224 ? -13.213 7.532 17.205 1.00 89.06 224 LYS A CA 1
ATOM 1694 C C . LYS A 1 224 ? -14.358 8.134 18.037 1.00 89.06 224 LYS A C 1
ATOM 1696 O O . LYS A 1 224 ? -14.160 8.408 19.218 1.00 89.06 224 LYS A O 1
ATOM 1701 N N . SER A 1 225 ? -15.535 8.363 17.447 1.00 89.38 225 SER A N 1
ATOM 1702 C CA . SER A 1 225 ? -16.725 8.857 18.160 1.00 89.38 225 SER A CA 1
ATOM 1703 C C . SER A 1 225 ? -17.417 7.777 18.998 1.00 89.38 225 SER A C 1
ATOM 1705 O O . SER A 1 225 ? -18.006 8.093 20.029 1.00 89.38 225 SER A O 1
ATOM 1707 N N . GLU A 1 226 ? -17.287 6.511 18.593 1.00 89.56 226 GLU A N 1
ATOM 1708 C CA . GLU A 1 226 ? -17.725 5.322 19.338 1.00 89.56 226 GLU A CA 1
ATOM 1709 C C . GLU A 1 226 ? -16.748 4.970 20.485 1.00 89.56 226 GLU A C 1
ATOM 1711 O O . GLU A 1 226 ? -17.095 4.207 21.385 1.00 89.56 226 GLU A O 1
ATOM 1716 N N . GLY A 1 227 ? -15.554 5.578 20.502 1.00 84.75 227 GLY A N 1
ATOM 1717 C CA . GLY A 1 227 ? -14.494 5.333 21.487 1.00 84.75 227 GLY A CA 1
ATOM 1718 C C . GLY A 1 227 ? -13.580 4.153 21.136 1.00 84.75 227 GLY A C 1
ATOM 1719 O O . GLY A 1 227 ? -12.778 3.732 21.969 1.00 84.75 227 GLY A O 1
ATOM 1720 N N . GLU A 1 228 ? -13.691 3.627 19.918 1.00 86.44 228 GLU A N 1
ATOM 1721 C CA . GLU A 1 228 ? -12.933 2.481 19.420 1.00 86.44 228 GLU A CA 1
ATOM 1722 C C . GLU A 1 228 ? -11.725 2.909 18.568 1.00 86.44 228 GLU A C 1
ATOM 1724 O O . GLU A 1 228 ? -11.663 4.022 18.037 1.00 86.44 228 GLU A O 1
ATOM 1729 N N . ASN A 1 229 ? -10.759 1.999 18.405 1.00 88.12 229 ASN A N 1
ATOM 1730 C CA . ASN A 1 229 ? -9.749 2.122 17.354 1.00 88.12 229 ASN A CA 1
ATOM 1731 C C . ASN A 1 229 ? -10.300 1.589 16.019 1.00 88.12 229 ASN A C 1
ATOM 1733 O O . ASN A 1 229 ? -11.328 0.918 15.976 1.00 88.12 229 ASN A O 1
ATOM 1737 N N . HIS A 1 230 ? -9.608 1.880 14.919 1.00 91.44 230 HIS A N 1
ATOM 1738 C CA . HIS A 1 230 ? -10.041 1.471 13.583 1.00 91.44 230 HIS A CA 1
ATOM 1739 C C . HIS A 1 230 ? -9.403 0.153 13.110 1.00 91.44 230 HIS A C 1
ATOM 1741 O O . HIS A 1 230 ? -9.423 -0.123 11.916 1.00 91.44 230 HIS A O 1
ATOM 1747 N N . ALA A 1 231 ? -8.858 -0.685 14.003 1.00 92.75 231 ALA A N 1
ATOM 1748 C CA . ALA A 1 231 ? -8.081 -1.872 13.614 1.00 92.75 231 ALA A CA 1
ATOM 1749 C C . ALA A 1 231 ? -8.899 -2.945 12.857 1.00 92.75 231 ALA A C 1
ATOM 1751 O O . ALA A 1 231 ? -8.331 -3.768 12.147 1.00 92.75 231 ALA A O 1
ATOM 1752 N N . GLN A 1 232 ? -10.234 -2.908 12.929 1.00 95.19 232 GLN A N 1
ATOM 1753 C CA . GLN A 1 232 ? -11.121 -3.714 12.075 1.00 95.19 232 GLN A CA 1
ATOM 1754 C C . GLN A 1 232 ? -11.131 -3.260 10.592 1.00 95.19 232 GLN A C 1
ATOM 1756 O O . GLN A 1 232 ? -11.578 -3.992 9.702 1.00 95.19 232 GLN A O 1
ATOM 1761 N N . ALA A 1 233 ? -10.687 -2.034 10.311 1.00 94.81 233 ALA A N 1
ATOM 1762 C CA . ALA A 1 233 ? -10.894 -1.344 9.048 1.00 94.81 233 ALA A CA 1
ATOM 1763 C C . ALA A 1 233 ? -9.601 -0.757 8.475 1.00 94.81 233 ALA A C 1
ATOM 1765 O O . ALA A 1 233 ? -9.156 0.315 8.876 1.00 94.81 233 ALA A O 1
ATOM 1766 N N . PHE A 1 234 ? -9.051 -1.406 7.451 1.00 95.44 234 PHE A N 1
ATOM 1767 C CA . PHE A 1 234 ? -7.905 -0.876 6.730 1.00 95.44 234 PHE A CA 1
ATOM 1768 C C . PHE A 1 234 ? -8.283 0.402 5.968 1.00 95.44 234 PHE A C 1
ATOM 1770 O O . PHE A 1 234 ? -9.142 0.390 5.076 1.00 95.44 234 PHE A O 1
ATOM 1777 N N . LEU A 1 235 ? -7.620 1.512 6.300 1.00 92.44 235 LEU A N 1
ATOM 1778 C CA . LEU A 1 235 ? -7.863 2.812 5.677 1.00 92.44 235 LEU A CA 1
ATOM 1779 C C . LEU A 1 235 ? -6.830 3.061 4.572 1.00 92.44 235 LEU A C 1
ATOM 1781 O O . LEU A 1 235 ? -5.662 3.341 4.851 1.00 92.44 235 LEU A O 1
ATOM 1785 N N . THR A 1 236 ? -7.240 2.987 3.305 1.00 88.00 236 THR A N 1
ATOM 1786 C CA . THR A 1 236 ? -6.316 3.212 2.182 1.00 88.00 236 THR A CA 1
ATOM 1787 C C . THR A 1 236 ? -5.965 4.700 2.097 1.00 88.00 236 THR A C 1
ATOM 1789 O O . THR A 1 236 ? -6.828 5.533 1.827 1.00 88.00 236 THR A O 1
ATOM 1792 N N . VAL A 1 237 ? -4.700 5.062 2.324 1.00 78.00 237 VAL A N 1
ATOM 1793 C CA . VAL A 1 237 ? -4.236 6.462 2.300 1.00 78.00 237 VAL A CA 1
ATOM 1794 C C . VAL A 1 237 ? -3.935 6.917 0.866 1.00 78.00 237 VAL A C 1
ATOM 1796 O O . VAL A 1 237 ? -4.266 8.045 0.496 1.00 78.00 237 VAL A O 1
ATOM 1799 N N . GLY A 1 238 ? -3.355 6.036 0.045 1.00 76.56 238 GLY A N 1
ATOM 1800 C CA . GLY A 1 238 ? -3.011 6.266 -1.365 1.00 76.56 238 GLY A CA 1
ATOM 1801 C C . GLY A 1 238 ? -3.946 5.578 -2.369 1.00 76.56 238 GLY A C 1
ATOM 1802 O O . GLY A 1 238 ? -5.098 5.290 -2.056 1.00 76.56 238 GLY A O 1
ATOM 1803 N N . GLY A 1 239 ? -3.438 5.314 -3.580 1.00 73.69 239 GLY A N 1
ATOM 1804 C CA . GLY A 1 239 ? -4.022 4.375 -4.553 1.00 73.69 239 GLY A CA 1
ATOM 1805 C C . GLY A 1 239 ? -5.535 4.474 -4.811 1.00 73.69 239 GLY A C 1
ATOM 1806 O O . GLY A 1 239 ? -6.249 3.485 -4.651 1.00 73.69 239 GLY A O 1
ATOM 1807 N N . MET A 1 240 ? -6.048 5.643 -5.207 1.00 79.25 240 MET A N 1
ATOM 1808 C CA . MET A 1 240 ? -7.484 5.825 -5.473 1.00 79.25 240 MET A CA 1
ATOM 1809 C C . MET A 1 240 ? -8.015 4.838 -6.531 1.00 79.25 240 MET A C 1
ATOM 1811 O O . MET A 1 240 ? -7.482 4.762 -7.633 1.00 79.25 240 MET A O 1
ATOM 1815 N N . GLY A 1 241 ? -9.081 4.104 -6.188 1.00 84.38 241 GLY A N 1
ATOM 1816 C CA . GLY A 1 241 ? -9.683 3.060 -7.033 1.00 84.38 241 GLY A CA 1
ATOM 1817 C C . GLY A 1 241 ? -9.092 1.658 -6.859 1.00 84.38 241 GLY A C 1
ATOM 1818 O O . GLY A 1 241 ? -9.517 0.718 -7.528 1.00 84.38 241 GLY A O 1
ATOM 1819 N N . HIS A 1 242 ? -8.134 1.478 -5.947 1.00 90.69 242 HIS A N 1
ATOM 1820 C CA . HIS A 1 242 ? -7.563 0.164 -5.646 1.00 90.69 242 HIS A CA 1
ATOM 1821 C C . HIS A 1 242 ? -8.199 -0.563 -4.457 1.00 90.69 242 HIS A C 1
ATOM 1823 O O . HIS A 1 242 ? -7.931 -1.753 -4.291 1.00 90.69 242 HIS A O 1
ATOM 1829 N N . ALA A 1 243 ? -9.074 0.087 -3.680 1.00 93.69 243 ALA A N 1
ATOM 1830 C CA . ALA A 1 243 ? -9.698 -0.500 -2.491 1.00 93.69 243 ALA A CA 1
ATOM 1831 C C . ALA A 1 243 ? -10.387 -1.844 -2.792 1.00 93.69 243 ALA A C 1
ATOM 1833 O O . ALA A 1 243 ? -10.102 -2.833 -2.120 1.00 93.69 243 ALA A O 1
ATOM 1834 N N . ALA A 1 244 ? -11.173 -1.926 -3.872 1.00 94.81 244 ALA A N 1
ATOM 1835 C CA . ALA A 1 244 ? -11.824 -3.170 -4.297 1.00 94.81 244 ALA A CA 1
ATOM 1836 C C . ALA A 1 244 ? -10.844 -4.323 -4.606 1.00 94.81 244 ALA A C 1
ATOM 1838 O O . ALA A 1 244 ? -11.158 -5.495 -4.405 1.00 94.81 244 ALA A O 1
ATOM 1839 N N . MET A 1 245 ? -9.633 -4.009 -5.072 1.00 94.56 245 MET A N 1
ATOM 1840 C CA . MET A 1 245 ? -8.610 -5.005 -5.410 1.00 94.56 245 MET A CA 1
ATOM 1841 C C . MET A 1 245 ? -7.799 -5.436 -4.176 1.00 94.56 245 MET A C 1
ATOM 1843 O O . MET A 1 245 ? -7.510 -6.622 -4.030 1.00 94.56 245 MET A O 1
ATOM 1847 N N . ILE A 1 246 ? -7.503 -4.505 -3.258 1.00 96.00 246 ILE A N 1
ATOM 1848 C CA . ILE A 1 246 ? -6.914 -4.799 -1.936 1.00 96.00 246 ILE A CA 1
ATOM 1849 C C . ILE A 1 246 ? -7.864 -5.713 -1.148 1.00 96.00 246 ILE A C 1
ATOM 1851 O O . ILE A 1 246 ? -7.474 -6.780 -0.673 1.00 96.00 246 ILE A O 1
ATOM 1855 N N . ALA A 1 247 ? -9.142 -5.337 -1.084 1.00 96.75 247 ALA A N 1
ATOM 1856 C CA . ALA A 1 247 ? -10.184 -6.090 -0.400 1.00 96.75 247 ALA A CA 1
ATOM 1857 C C . ALA A 1 247 ? -10.361 -7.509 -0.968 1.00 96.75 247 ALA A C 1
ATOM 1859 O O . ALA A 1 247 ? -10.585 -8.451 -0.212 1.00 96.75 247 ALA A O 1
ATOM 1860 N N . ALA A 1 248 ? -10.219 -7.685 -2.286 1.00 95.12 248 ALA A N 1
ATOM 1861 C CA . ALA A 1 248 ? -10.281 -8.997 -2.921 1.00 95.12 248 ALA A CA 1
ATOM 1862 C C . ALA A 1 248 ? -9.061 -9.877 -2.619 1.00 95.12 248 ALA A C 1
ATOM 1864 O O . ALA A 1 248 ? -9.244 -11.049 -2.296 1.00 95.12 248 ALA A O 1
ATOM 1865 N N . GLY A 1 249 ? -7.838 -9.331 -2.667 1.00 91.88 249 GLY A N 1
ATOM 1866 C CA . GLY A 1 249 ? -6.625 -10.075 -2.298 1.00 91.88 249 GLY A CA 1
ATOM 1867 C C . GLY A 1 249 ? -6.662 -10.559 -0.842 1.00 91.88 249 GLY A C 1
ATOM 1868 O O . GLY A 1 249 ? -6.292 -11.696 -0.547 1.00 91.88 249 GLY A O 1
ATOM 1869 N N . PHE A 1 250 ? -7.210 -9.735 0.056 1.00 96.06 250 PHE A N 1
ATOM 1870 C CA . PHE A 1 250 ? -7.463 -10.128 1.441 1.00 96.06 250 PHE A CA 1
ATOM 1871 C C . PHE A 1 250 ? -8.568 -11.199 1.542 1.00 96.06 250 PHE A C 1
ATOM 1873 O O . PHE A 1 250 ? -8.371 -12.247 2.148 1.00 96.06 250 PHE A O 1
ATOM 1880 N N . ALA A 1 251 ? -9.719 -11.002 0.891 1.00 95.44 251 ALA A N 1
ATOM 1881 C CA . ALA A 1 251 ? -10.832 -11.958 0.935 1.00 95.44 251 ALA A CA 1
ATOM 1882 C C . ALA A 1 251 ? -10.481 -13.350 0.373 1.00 95.44 251 ALA A C 1
ATOM 1884 O O . ALA A 1 251 ? -10.969 -14.354 0.885 1.00 95.44 251 ALA A O 1
ATOM 1885 N N . MET A 1 252 ? -9.616 -13.426 -0.644 1.00 92.31 252 MET A N 1
ATOM 1886 C CA . MET A 1 252 ? -9.130 -14.692 -1.212 1.00 92.31 252 MET A CA 1
ATOM 1887 C C . MET A 1 252 ? -8.297 -15.526 -0.233 1.00 92.31 252 MET A C 1
ATOM 1889 O O . MET A 1 252 ? -8.276 -16.749 -0.351 1.00 92.31 252 MET A O 1
ATOM 1893 N N . THR A 1 253 ? -7.603 -14.872 0.699 1.00 91.38 253 THR A N 1
ATOM 1894 C CA . THR A 1 253 ? -6.717 -15.508 1.689 1.00 91.38 253 THR A CA 1
ATOM 1895 C C . THR A 1 253 ? -7.408 -15.709 3.041 1.00 91.38 253 THR A C 1
ATOM 1897 O O . THR A 1 253 ? -6.946 -16.488 3.868 1.00 91.38 253 THR A O 1
ATOM 1900 N N . GLN A 1 254 ? -8.558 -15.057 3.239 1.00 92.56 254 GLN A N 1
ATOM 1901 C CA . GLN A 1 254 ? -9.386 -15.108 4.444 1.00 92.56 254 GLN A CA 1
ATOM 1902 C C . GLN A 1 254 ? -10.848 -15.501 4.114 1.00 92.56 254 GLN A C 1
ATOM 1904 O O . GLN A 1 254 ? -11.774 -14.779 4.499 1.00 92.56 254 GLN A O 1
ATOM 1909 N N . PRO A 1 255 ? -11.102 -16.636 3.422 1.00 90.69 255 PRO A N 1
ATOM 1910 C CA . PRO A 1 255 ? -12.435 -17.006 2.915 1.00 90.69 255 PRO A CA 1
ATOM 1911 C C . PRO A 1 255 ? -13.483 -17.231 4.020 1.00 90.69 255 PRO A C 1
ATOM 1913 O O . PRO A 1 255 ? -14.688 -17.253 3.755 1.00 90.69 255 PRO A O 1
ATOM 1916 N N . GLU A 1 256 ? -13.038 -17.363 5.271 1.00 91.31 256 GLU A N 1
ATOM 1917 C CA . GLU A 1 256 ? -13.893 -17.492 6.448 1.00 91.31 256 GLU A CA 1
ATOM 1918 C C . GLU A 1 256 ? -14.585 -16.175 6.832 1.00 91.31 256 GLU A C 1
ATOM 1920 O O . GLU A 1 256 ? -15.697 -16.209 7.367 1.00 91.31 256 GLU A O 1
ATOM 1925 N N . LYS A 1 257 ? -13.965 -15.023 6.546 1.00 93.69 257 LYS A N 1
ATOM 1926 C CA . LYS A 1 257 ? -14.416 -13.690 6.979 1.00 93.69 257 LYS A CA 1
ATOM 1927 C C . LYS A 1 257 ? -15.356 -13.051 5.956 1.00 93.69 257 LYS A C 1
ATOM 1929 O O . LYS A 1 257 ? -15.175 -13.215 4.754 1.00 93.69 257 LYS A O 1
ATOM 1934 N N . ARG A 1 258 ? -16.332 -12.260 6.417 1.00 96.94 258 ARG A N 1
ATOM 1935 C CA . ARG A 1 258 ? -17.082 -11.333 5.552 1.00 96.94 258 ARG A CA 1
ATOM 1936 C C . ARG A 1 258 ? -16.222 -10.083 5.344 1.00 96.94 258 ARG A C 1
ATOM 1938 O O . ARG A 1 258 ? -15.744 -9.493 6.311 1.00 96.94 258 ARG A O 1
ATOM 1945 N N . VAL A 1 259 ? -15.978 -9.721 4.086 1.00 97.88 259 VAL A N 1
ATOM 1946 C CA . VAL A 1 259 ? -15.071 -8.630 3.704 1.00 97.88 259 VAL A CA 1
ATOM 1947 C C . VAL A 1 259 ? -15.857 -7.544 2.982 1.00 97.88 259 VAL A C 1
ATOM 1949 O O . VAL A 1 259 ? -16.449 -7.792 1.929 1.00 97.88 259 VAL A O 1
ATOM 1952 N N . TRP A 1 260 ? -15.851 -6.343 3.557 1.00 98.00 260 TRP A N 1
ATOM 1953 C CA . TRP A 1 260 ? -16.610 -5.186 3.093 1.00 98.00 260 TRP A CA 1
ATOM 1954 C C . TRP A 1 260 ? -15.665 -4.145 2.487 1.00 98.00 260 TRP A C 1
ATOM 1956 O O . TRP A 1 260 ? -14.891 -3.503 3.197 1.00 98.00 260 TRP A O 1
ATOM 1966 N N . CYS A 1 261 ? -15.735 -3.949 1.173 1.00 97.81 261 CYS A N 1
ATOM 1967 C CA . CYS A 1 261 ? -15.054 -2.843 0.509 1.00 97.81 261 CYS A CA 1
ATOM 1968 C C . CYS A 1 261 ? -15.964 -1.610 0.491 1.00 97.81 261 CYS A C 1
ATOM 1970 O O . CYS A 1 261 ? -17.037 -1.662 -0.112 1.00 97.81 261 CYS A O 1
ATOM 1972 N N . LEU A 1 262 ? -15.529 -0.507 1.105 1.00 97.38 262 LEU A N 1
ATOM 1973 C CA . LEU A 1 262 ? -16.165 0.809 0.998 1.00 97.38 262 LEU A CA 1
ATOM 1974 C C . LEU A 1 262 ? -15.418 1.648 -0.042 1.00 97.38 262 LEU A C 1
ATOM 1976 O O . LEU A 1 262 ? -14.382 2.244 0.266 1.00 97.38 262 LEU A O 1
ATOM 1980 N N . ASP A 1 263 ? -15.943 1.701 -1.264 1.00 94.00 263 ASP A N 1
ATOM 1981 C CA . ASP A 1 263 ? -15.359 2.470 -2.364 1.00 94.00 263 ASP A CA 1
ATOM 1982 C C . ASP A 1 263 ? -16.278 3.617 -2.818 1.00 94.00 263 ASP A C 1
ATOM 1984 O O . ASP A 1 263 ? -17.455 3.688 -2.458 1.00 94.00 263 ASP A O 1
ATOM 1988 N N . GLY A 1 264 ? -15.724 4.559 -3.578 1.00 90.38 264 GLY A N 1
ATOM 1989 C CA . GLY A 1 264 ? -16.462 5.674 -4.175 1.00 90.38 264 GLY A CA 1
ATOM 1990 C C . GLY A 1 264 ? -16.658 5.453 -5.670 1.00 90.38 264 GLY A C 1
ATOM 1991 O O . GLY A 1 264 ? -15.765 4.938 -6.335 1.00 90.38 264 GLY A O 1
ATOM 1992 N N . ASP A 1 265 ? -17.784 5.887 -6.223 1.00 85.50 265 ASP A N 1
ATOM 1993 C CA . ASP A 1 265 ? -18.057 5.859 -7.669 1.00 85.50 265 ASP A CA 1
ATOM 1994 C C . ASP A 1 265 ? -16.892 6.364 -8.543 1.00 85.50 265 ASP A C 1
ATOM 1996 O O . ASP A 1 265 ? -16.456 5.671 -9.460 1.00 85.50 265 ASP A O 1
ATOM 2000 N N . GLY A 1 266 ? -16.321 7.529 -8.234 1.00 75.62 266 GLY A N 1
ATOM 2001 C CA . GLY A 1 266 ? -15.195 8.105 -8.967 1.00 75.62 266 GLY A CA 1
ATOM 2002 C C . GLY A 1 266 ? -13.891 7.324 -8.807 1.00 75.62 266 GLY A C 1
ATOM 2003 O O . GLY A 1 266 ? -13.034 7.395 -9.682 1.00 75.62 266 GLY A O 1
ATOM 2004 N N . ALA A 1 267 ? -13.738 6.569 -7.718 1.00 86.94 267 ALA A N 1
ATOM 2005 C CA . ALA A 1 267 ? -12.596 5.689 -7.489 1.00 86.94 267 ALA A CA 1
ATOM 2006 C C . ALA A 1 267 ? -12.766 4.370 -8.262 1.00 86.94 267 ALA A C 1
ATOM 2008 O O . ALA A 1 267 ? -11.875 3.989 -9.023 1.00 86.94 267 ALA A O 1
ATOM 2009 N N . VAL A 1 268 ? -13.938 3.731 -8.177 1.00 92.12 268 VAL A N 1
ATOM 2010 C CA . VAL A 1 268 ? -14.255 2.538 -8.976 1.00 92.12 268 VAL A CA 1
ATOM 2011 C C . VAL A 1 268 ? -14.211 2.858 -10.470 1.00 92.12 268 VAL A C 1
ATOM 2013 O O . VAL A 1 268 ? -13.730 2.035 -11.238 1.00 92.12 268 VAL A O 1
ATOM 2016 N N . LEU A 1 269 ? -14.614 4.058 -10.905 1.00 86.31 269 LEU A N 1
ATOM 2017 C CA . LEU A 1 269 ? -14.555 4.460 -12.315 1.00 86.31 269 LEU A CA 1
ATOM 2018 C C . LEU A 1 269 ? -13.120 4.474 -12.868 1.00 86.31 269 LEU A C 1
ATOM 2020 O O . LEU A 1 269 ? -12.898 4.008 -13.985 1.00 86.31 269 LEU A O 1
ATOM 2024 N N . MET A 1 270 ? -12.141 4.947 -12.086 1.00 83.25 270 MET A N 1
ATOM 2025 C CA . MET A 1 270 ? -10.722 4.944 -12.481 1.00 83.25 270 MET A CA 1
ATOM 2026 C C . MET A 1 270 ? -10.188 3.526 -12.742 1.00 83.25 270 MET A C 1
ATOM 2028 O O . MET A 1 270 ? -9.336 3.333 -13.607 1.00 83.25 270 MET A O 1
ATOM 2032 N N . HIS A 1 271 ? -10.717 2.531 -12.026 1.00 88.25 271 HIS A N 1
ATOM 2033 C CA . HIS A 1 271 ? -10.288 1.132 -12.084 1.00 88.25 271 HIS A CA 1
ATOM 2034 C C . HIS A 1 271 ? -11.467 0.180 -12.352 1.00 88.25 271 HIS A C 1
ATOM 2036 O O . HIS A 1 271 ? -11.549 -0.917 -11.797 1.00 88.25 271 HIS A O 1
ATOM 2042 N N . MET A 1 272 ? -12.388 0.582 -13.238 1.00 88.75 272 MET A N 1
ATOM 2043 C CA . MET A 1 272 ? -13.671 -0.107 -13.469 1.00 88.75 272 MET A CA 1
ATOM 2044 C C . MET A 1 272 ? -13.508 -1.535 -14.012 1.00 88.75 272 MET A C 1
ATOM 2046 O O . MET A 1 272 ? -14.369 -2.390 -13.800 1.00 88.75 272 MET A O 1
ATOM 2050 N N . GLY A 1 273 ? -12.366 -1.834 -14.641 1.00 84.12 273 GLY A N 1
ATOM 2051 C CA . GLY A 1 273 ? -11.984 -3.197 -15.022 1.00 84.12 273 GLY A CA 1
ATOM 2052 C C . GLY A 1 273 ? -11.841 -4.161 -13.835 1.00 84.12 273 GLY A C 1
ATOM 2053 O O . GLY A 1 273 ? -11.751 -5.367 -14.041 1.00 84.12 273 GLY A O 1
ATOM 2054 N N . SER A 1 274 ? -11.860 -3.666 -12.593 1.00 90.69 274 SER A N 1
ATOM 2055 C CA . SER A 1 274 ? -11.980 -4.485 -11.384 1.00 90.69 274 SER A CA 1
ATOM 2056 C C . SER A 1 274 ? -13.268 -5.307 -11.375 1.00 90.69 274 SER A C 1
ATOM 2058 O O . SER A 1 274 ? -13.220 -6.475 -11.011 1.00 90.69 274 SER A O 1
ATOM 2060 N N . LEU A 1 275 ? -14.401 -4.762 -11.834 1.00 93.50 275 LEU A N 1
ATOM 2061 C CA . LEU A 1 275 ? -15.703 -5.432 -11.753 1.00 93.50 275 LEU A CA 1
ATOM 2062 C C . LEU A 1 275 ? -15.737 -6.814 -12.454 1.00 93.50 275 LEU A C 1
ATOM 2064 O O . LEU A 1 275 ? -16.103 -7.785 -11.788 1.00 93.50 275 LEU A O 1
ATOM 2068 N N . PRO A 1 276 ? -15.331 -6.974 -13.735 1.00 87.50 276 PRO A N 1
ATOM 2069 C CA . PRO A 1 276 ? -15.268 -8.293 -14.378 1.00 87.50 276 PRO A CA 1
ATOM 2070 C C . PRO A 1 276 ? -14.180 -9.208 -13.800 1.00 87.50 276 PRO A C 1
ATOM 2072 O O . PRO A 1 276 ? -14.356 -10.424 -13.796 1.00 87.50 276 PRO A O 1
ATOM 2075 N N . CYS A 1 277 ? -13.084 -8.660 -13.266 1.00 87.81 277 CYS A N 1
ATOM 2076 C CA . CYS A 1 277 ? -12.083 -9.452 -12.550 1.00 87.81 277 CYS A CA 1
ATOM 2077 C C . CYS A 1 277 ? -12.677 -10.057 -11.262 1.00 87.81 277 CYS A C 1
ATOM 2079 O O . CYS A 1 277 ? -12.653 -11.271 -11.086 1.00 87.81 277 CYS A O 1
ATOM 2081 N N . LEU A 1 278 ? -13.304 -9.232 -10.418 1.00 93.81 278 LEU A N 1
ATOM 2082 C CA . LEU A 1 278 ? -13.961 -9.639 -9.170 1.00 93.81 278 LEU A CA 1
ATOM 2083 C C . LEU A 1 278 ? -15.053 -10.690 -9.423 1.00 93.81 278 LEU A C 1
ATOM 2085 O O . LEU A 1 278 ? -15.104 -11.707 -8.734 1.00 93.81 278 LEU A O 1
ATOM 2089 N N . ALA A 1 279 ? -15.871 -10.491 -10.458 1.00 90.50 279 ALA A N 1
ATOM 2090 C CA . ALA A 1 279 ? -16.884 -11.452 -10.887 1.00 90.50 279 ALA A CA 1
ATOM 2091 C C . ALA A 1 279 ? -16.302 -12.757 -11.473 1.00 90.50 279 ALA A C 1
ATOM 2093 O O . ALA A 1 279 ? -16.865 -13.831 -11.259 1.00 90.50 279 ALA A O 1
ATOM 2094 N N . ARG A 1 280 ? -15.142 -12.728 -12.149 1.00 85.88 280 ARG A N 1
ATOM 2095 C CA . ARG A 1 280 ? -14.436 -13.962 -12.556 1.00 85.88 280 ARG A CA 1
ATOM 2096 C C . ARG A 1 280 ? -14.004 -14.802 -11.346 1.00 85.88 280 ARG A C 1
ATOM 2098 O O . ARG A 1 280 ? -13.852 -16.013 -11.483 1.00 85.88 280 ARG A O 1
ATOM 2105 N N . TRP A 1 281 ? -13.861 -14.196 -10.167 1.00 88.56 281 TRP A N 1
ATOM 2106 C CA . TRP A 1 281 ? -13.496 -14.871 -8.915 1.00 88.56 281 TRP A CA 1
ATOM 2107 C C . TRP A 1 281 ? -14.707 -15.275 -8.050 1.00 88.56 281 TRP A C 1
ATOM 2109 O O . TRP A 1 281 ? -14.557 -15.594 -6.865 1.00 88.56 281 TRP A O 1
ATOM 2119 N N . ASN A 1 282 ? -15.904 -15.345 -8.649 1.00 78.50 282 ASN A N 1
ATOM 2120 C CA . ASN A 1 282 ? -17.045 -16.110 -8.133 1.00 78.50 282 ASN A CA 1
ATOM 2121 C C . ASN A 1 282 ? -16.578 -17.500 -7.646 1.00 78.50 282 ASN A C 1
ATOM 2123 O O . ASN A 1 282 ? -15.956 -18.244 -8.399 1.00 78.50 282 ASN A O 1
ATOM 2127 N N . GLY A 1 283 ? -16.875 -17.871 -6.396 1.00 83.62 283 GLY A N 1
ATOM 2128 C CA . GLY A 1 283 ? -16.385 -19.118 -5.782 1.00 83.62 283 GLY A CA 1
ATOM 2129 C C . GLY A 1 283 ? -15.199 -18.918 -4.835 1.00 83.62 283 GLY A C 1
ATOM 2130 O O . GLY A 1 283 ? -15.089 -19.646 -3.854 1.00 83.62 283 GLY A O 1
ATOM 2131 N N . ARG A 1 284 ? -14.367 -17.896 -5.075 1.00 87.94 284 ARG A N 1
ATOM 2132 C CA . ARG A 1 284 ? -13.279 -17.462 -4.179 1.00 87.94 284 ARG A CA 1
ATOM 2133 C C . ARG A 1 284 ? -13.677 -16.256 -3.329 1.00 87.94 284 ARG A C 1
ATOM 2135 O O . ARG A 1 284 ? -13.254 -16.131 -2.191 1.00 87.94 284 ARG A O 1
ATOM 2142 N N . LEU A 1 285 ? -14.544 -15.400 -3.868 1.00 93.88 285 LEU A N 1
ATOM 2143 C CA . LEU A 1 285 ? -15.074 -14.204 -3.211 1.00 93.88 285 LEU A CA 1
ATOM 2144 C C . LEU A 1 285 ? -16.474 -14.420 -2.592 1.00 93.88 285 LEU A C 1
ATOM 2146 O O . LEU A 1 285 ? -17.283 -13.496 -2.529 1.00 93.88 285 LEU A O 1
ATOM 2150 N N . ASN A 1 286 ? -16.773 -15.633 -2.099 1.00 92.25 286 ASN A N 1
ATOM 2151 C CA . ASN A 1 286 ? -18.095 -15.999 -1.547 1.00 92.25 286 ASN A CA 1
ATOM 2152 C C . ASN A 1 286 ? -18.534 -15.135 -0.351 1.00 92.25 286 ASN A C 1
ATOM 2154 O O . ASN A 1 286 ? -19.723 -15.026 -0.080 1.00 92.25 286 ASN A O 1
ATOM 2158 N N . LYS A 1 287 ? -17.605 -14.485 0.355 1.00 95.94 287 LYS A N 1
ATOM 2159 C CA . LYS A 1 287 ? -17.920 -13.580 1.472 1.00 95.94 287 LYS A CA 1
ATOM 2160 C C . LYS A 1 287 ? -17.507 -12.125 1.206 1.00 95.94 287 LYS A C 1
ATOM 2162 O O . LYS A 1 287 ? -17.311 -11.351 2.135 1.00 95.94 287 LYS A O 1
ATOM 2167 N N . TYR A 1 288 ? -17.398 -11.737 -0.064 1.00 97.81 288 TYR A N 1
ATOM 2168 C CA . TYR A 1 288 ? -17.023 -10.386 -0.487 1.00 97.81 288 TYR A CA 1
ATOM 2169 C C . TYR A 1 288 ? -18.244 -9.503 -0.786 1.00 97.81 288 TYR A C 1
ATOM 2171 O O . TYR A 1 288 ? -19.144 -9.911 -1.529 1.00 97.81 288 TYR A O 1
ATOM 2179 N N . VAL A 1 289 ? -18.247 -8.273 -0.267 1.00 98.06 289 VAL A N 1
ATOM 2180 C CA . VAL A 1 289 ? -19.264 -7.252 -0.556 1.00 98.06 289 VAL A CA 1
ATOM 2181 C C . VAL A 1 289 ? -18.591 -5.944 -0.970 1.00 98.06 289 VAL A C 1
ATOM 2183 O O . VAL A 1 289 ? -17.784 -5.386 -0.231 1.00 98.06 289 VAL A O 1
ATOM 2186 N N . HIS A 1 290 ? -18.947 -5.438 -2.149 1.00 97.94 290 HIS A N 1
ATOM 2187 C CA . HIS A 1 290 ? -18.469 -4.172 -2.697 1.00 97.94 290 HIS A CA 1
ATOM 2188 C C . HIS A 1 290 ? -19.558 -3.104 -2.553 1.00 97.94 290 HIS A C 1
ATOM 2190 O O . HIS A 1 290 ? -20.590 -3.172 -3.218 1.00 97.94 290 HIS A O 1
ATOM 2196 N N . ILE A 1 291 ? -19.344 -2.128 -1.677 1.00 97.81 291 ILE A N 1
ATOM 2197 C CA . ILE A 1 291 ? -20.248 -0.998 -1.467 1.00 97.81 291 ILE A CA 1
ATOM 2198 C C . ILE A 1 291 ? -19.688 0.198 -2.235 1.00 97.81 291 ILE A C 1
ATOM 2200 O O . ILE A 1 291 ? -18.586 0.655 -1.939 1.00 97.81 291 ILE A O 1
ATOM 2204 N N . ILE A 1 292 ? -20.451 0.696 -3.209 1.00 96.44 292 ILE A N 1
ATOM 2205 C CA . ILE A 1 292 ? -20.105 1.896 -3.979 1.00 96.44 292 ILE A CA 1
ATOM 2206 C C . ILE A 1 292 ? -20.944 3.057 -3.461 1.00 96.44 292 ILE A C 1
ATOM 2208 O O . ILE A 1 292 ? -22.160 3.084 -3.652 1.00 96.44 292 ILE A O 1
ATOM 2212 N N . LEU A 1 293 ? -20.282 4.018 -2.825 1.00 94.31 293 LEU A N 1
ATOM 2213 C CA . LEU A 1 293 ? -20.859 5.286 -2.391 1.00 94.31 293 LEU A CA 1
ATOM 2214 C C . LEU A 1 293 ? -20.905 6.218 -3.615 1.00 94.31 293 LEU A C 1
ATOM 2216 O O . LEU A 1 293 ? -19.892 6.804 -3.994 1.00 94.31 293 LEU A O 1
ATOM 2220 N N . ASN A 1 294 ? -22.065 6.280 -4.274 1.00 90.38 294 ASN A N 1
ATOM 2221 C CA . ASN A 1 294 ? -22.285 6.975 -5.546 1.00 90.38 294 ASN A CA 1
ATOM 2222 C C . ASN A 1 294 ? -22.873 8.372 -5.306 1.00 90.38 294 ASN A C 1
ATOM 2224 O O . ASN A 1 294 ? -24.018 8.471 -4.874 1.00 90.38 294 ASN A O 1
ATOM 2228 N N . ASN A 1 295 ? -22.118 9.440 -5.579 1.00 81.56 295 ASN A N 1
ATOM 2229 C CA . ASN A 1 295 ? -22.599 10.827 -5.475 1.00 81.56 295 ASN A CA 1
ATOM 2230 C C . ASN A 1 295 ? -22.363 11.673 -6.738 1.00 81.56 295 ASN A C 1
ATOM 2232 O O . ASN A 1 295 ? -22.616 12.879 -6.733 1.00 81.56 295 ASN A O 1
ATOM 2236 N N . GLY A 1 296 ? -21.880 11.047 -7.810 1.00 71.38 296 GLY A N 1
ATOM 2237 C CA . GLY A 1 296 ? -21.568 11.654 -9.095 1.00 71.38 296 GLY A CA 1
ATOM 2238 C C . GLY A 1 296 ? -20.321 12.540 -9.107 1.00 71.38 296 GLY A C 1
ATOM 2239 O O . GLY A 1 296 ? -20.030 13.108 -10.162 1.00 71.38 296 GLY A O 1
ATOM 2240 N N . ILE A 1 297 ? -19.585 12.702 -7.994 1.00 60.91 297 ILE A N 1
ATOM 2241 C CA . ILE A 1 297 ? -18.518 13.711 -7.871 1.00 60.91 297 ILE A CA 1
ATOM 2242 C C . ILE A 1 297 ? -17.237 13.230 -7.161 1.00 60.91 297 ILE A C 1
ATOM 2244 O O . ILE A 1 297 ? -17.236 12.519 -6.160 1.00 60.91 297 ILE A O 1
ATOM 2248 N N . HIS A 1 298 ? -16.096 13.768 -7.588 1.00 55.97 298 HIS A N 1
ATOM 2249 C CA . HIS A 1 298 ? -14.815 13.689 -6.884 1.00 55.97 298 HIS A CA 1
ATOM 2250 C C . HIS A 1 298 ? -14.782 14.643 -5.663 1.00 55.97 298 HIS A C 1
ATOM 2252 O O . HIS A 1 298 ? -13.972 15.568 -5.557 1.00 55.97 298 HIS A O 1
ATOM 2258 N N . ASP A 1 299 ? -15.689 14.410 -4.712 1.00 60.84 299 ASP A N 1
ATOM 2259 C CA . ASP A 1 299 ? -15.949 15.220 -3.508 1.00 60.84 299 ASP A CA 1
ATOM 2260 C C . ASP A 1 299 ? -14.692 15.493 -2.655 1.00 60.84 299 ASP A C 1
ATOM 2262 O O . ASP A 1 299 ? -14.513 16.571 -2.084 1.00 60.84 299 ASP A O 1
ATOM 2266 N N . SER A 1 300 ? -13.772 14.526 -2.599 1.00 55.84 300 SER A N 1
ATOM 2267 C CA . SER A 1 300 ? -12.511 14.616 -1.848 1.00 55.84 300 SER A CA 1
ATOM 2268 C C . SER A 1 300 ? -11.537 15.686 -2.363 1.00 55.84 300 SER A C 1
ATOM 2270 O O . SER A 1 300 ? -10.632 16.065 -1.621 1.00 55.84 300 SER A O 1
ATOM 2272 N N . VAL A 1 301 ? -11.698 16.162 -3.605 1.00 43.53 301 VAL A N 1
ATOM 2273 C CA . VAL A 1 301 ? -10.765 17.081 -4.293 1.00 43.53 301 VAL A CA 1
ATOM 2274 C C . VAL A 1 301 ? -11.459 18.316 -4.889 1.00 43.53 301 VAL A C 1
ATOM 2276 O O . VAL A 1 301 ? -10.953 18.929 -5.823 1.00 43.53 301 VAL A O 1
ATOM 2279 N N . GLY A 1 302 ? -12.617 18.700 -4.340 1.00 39.16 302 GLY A N 1
ATOM 2280 C CA . GLY A 1 302 ? -13.352 19.910 -4.739 1.00 39.16 302 GLY A CA 1
ATOM 2281 C C . GLY A 1 302 ? -14.679 19.662 -5.461 1.00 39.16 302 GLY A C 1
ATOM 2282 O O . GLY A 1 302 ? -15.330 20.622 -5.855 1.00 39.16 302 GLY A O 1
ATOM 2283 N N . GLY A 1 303 ? -15.107 18.404 -5.611 1.00 49.41 303 GLY A N 1
ATOM 2284 C CA . GLY A 1 303 ? -16.466 18.075 -6.053 1.00 49.41 303 GLY A CA 1
ATOM 2285 C C . GLY A 1 303 ? -16.743 18.254 -7.545 1.00 49.41 303 GLY A C 1
ATOM 2286 O O . GLY A 1 303 ? -17.893 18.433 -7.935 1.00 49.41 303 GLY A O 1
ATOM 2287 N N . MET A 1 304 ? -15.711 18.175 -8.390 1.00 39.97 304 MET A N 1
ATOM 2288 C CA . MET A 1 304 ? -15.903 18.044 -9.839 1.00 39.97 304 MET A CA 1
ATOM 2289 C C . MET A 1 304 ? -16.654 16.739 -10.163 1.00 39.97 304 MET A C 1
ATOM 2291 O O . MET A 1 304 ? -16.364 15.732 -9.514 1.00 39.97 304 MET A O 1
ATOM 2295 N N . PRO A 1 305 ? -17.563 16.705 -11.156 1.00 44.69 305 PRO A N 1
ATOM 2296 C CA . PRO A 1 305 ? -18.203 15.467 -11.599 1.00 44.69 305 PRO A CA 1
ATOM 2297 C C . PRO A 1 305 ? -17.201 14.367 -11.965 1.00 44.69 305 PRO A C 1
ATOM 2299 O O . PRO A 1 305 ? -16.118 14.654 -12.481 1.00 44.69 305 PRO A O 1
ATOM 2302 N N . ILE A 1 306 ? -17.569 13.109 -11.716 1.00 60.28 306 ILE A N 1
ATOM 2303 C CA . ILE A 1 306 ? -16.804 11.953 -12.202 1.00 60.28 306 ILE A CA 1
ATOM 2304 C C . ILE A 1 306 ? -16.900 11.865 -13.733 1.00 60.28 306 ILE A C 1
ATOM 2306 O O . ILE A 1 306 ? -17.832 12.396 -14.326 1.00 60.28 306 ILE A O 1
ATOM 2310 N N . GLY A 1 307 ? -15.954 11.192 -14.396 1.00 47.19 307 GLY A N 1
ATOM 2311 C CA . GLY A 1 307 ? -15.880 11.148 -15.871 1.00 47.19 307 GLY A CA 1
ATOM 2312 C C . GLY A 1 307 ? -17.013 10.392 -16.589 1.00 47.19 307 GLY A C 1
ATOM 2313 O O . GLY A 1 307 ? -17.122 10.469 -17.809 1.00 47.19 307 GLY A O 1
ATOM 2314 N N . ALA A 1 308 ? -17.840 9.665 -15.840 1.00 67.56 308 ALA A N 1
ATOM 2315 C CA . ALA A 1 308 ? -19.083 9.045 -16.284 1.00 67.56 308 ALA A CA 1
ATOM 2316 C C . ALA A 1 308 ? -20.097 9.179 -15.134 1.00 67.56 308 ALA A C 1
ATOM 2318 O O . ALA A 1 308 ? -20.345 8.203 -14.420 1.00 67.56 308 ALA A O 1
ATOM 2319 N N . PRO A 1 309 ? -20.626 10.395 -14.891 1.00 62.88 309 PRO A N 1
ATOM 2320 C CA . PRO A 1 309 ? -21.599 10.620 -13.830 1.00 62.88 309 PRO A CA 1
ATOM 2321 C C . PRO A 1 309 ? -22.931 9.944 -14.179 1.00 62.88 309 PRO A C 1
ATOM 2323 O O . PRO A 1 309 ? -23.766 9.766 -13.301 1.00 62.88 309 PRO A O 1
ATOM 2326 N N . GLU A 1 310 ? -23.094 9.475 -15.423 1.00 72.25 310 GLU A N 1
ATOM 2327 C CA . GLU A 1 310 ? -24.119 8.531 -15.836 1.00 72.25 310 GLU A CA 1
ATOM 2328 C C . GLU A 1 310 ? -23.607 7.070 -15.950 1.00 72.25 310 GLU A C 1
ATOM 2330 O O . GLU A 1 310 ? -23.587 6.501 -17.043 1.00 72.25 310 GLU A O 1
ATOM 2335 N N . LEU A 1 311 ? -23.247 6.404 -14.841 1.00 77.88 311 LEU A N 1
ATOM 2336 C CA . LEU A 1 311 ? -23.023 4.939 -14.830 1.00 77.88 311 LEU A CA 1
ATOM 2337 C C . LEU A 1 311 ? -23.872 4.155 -13.797 1.00 77.88 311 LEU A C 1
ATOM 2339 O O . LEU A 1 311 ? -23.645 4.296 -12.598 1.00 77.88 311 LEU A O 1
ATOM 2343 N N . ASP A 1 312 ? -24.834 3.316 -14.229 1.00 86.12 312 ASP A N 1
ATOM 2344 C CA . ASP A 1 312 ? -25.579 2.391 -13.339 1.00 86.12 312 ASP A CA 1
ATOM 2345 C C . ASP A 1 312 ? -24.675 1.227 -12.909 1.00 86.12 312 ASP A C 1
ATOM 2347 O O . ASP A 1 312 ? -24.433 0.267 -13.652 1.00 86.12 312 ASP A O 1
ATOM 2351 N N . TRP A 1 313 ? -24.185 1.309 -11.673 1.00 91.75 313 TRP A N 1
ATOM 2352 C CA . TRP A 1 313 ? -23.250 0.342 -11.108 1.00 91.75 313 TRP A CA 1
ATOM 2353 C C . TRP A 1 313 ? -23.846 -1.054 -10.909 1.00 91.75 313 TRP A C 1
ATOM 2355 O O . TRP A 1 313 ? -23.118 -2.040 -11.043 1.00 91.75 313 TRP A O 1
ATOM 2365 N N . ARG A 1 314 ? -25.156 -1.189 -10.649 1.00 92.38 314 ARG A N 1
ATOM 2366 C CA . ARG A 1 314 ? -25.799 -2.515 -10.563 1.00 92.38 314 ARG A CA 1
ATOM 2367 C C . ARG A 1 314 ? -25.844 -3.196 -11.919 1.00 92.38 314 ARG A C 1
ATOM 2369 O O . ARG A 1 314 ? -25.686 -4.416 -11.972 1.00 92.38 314 ARG A O 1
ATOM 2376 N N . ALA A 1 315 ? -26.095 -2.435 -12.984 1.00 90.00 315 ALA A N 1
ATOM 2377 C CA . ALA A 1 315 ? -26.093 -2.934 -14.350 1.00 90.00 315 ALA A CA 1
ATOM 2378 C C . ALA A 1 315 ? -24.679 -3.365 -14.758 1.00 90.00 315 ALA A C 1
ATOM 2380 O O . ALA A 1 315 ? -24.517 -4.495 -15.219 1.00 90.00 315 ALA A O 1
ATOM 2381 N N . GLN A 1 316 ? -23.655 -2.541 -14.487 1.00 91.12 316 GLN A N 1
ATOM 2382 C CA . GLN A 1 316 ? -22.256 -2.912 -14.745 1.00 91.12 316 GLN A CA 1
ATOM 2383 C C . GLN A 1 316 ? -21.842 -4.165 -13.968 1.00 91.12 316 GLN A C 1
ATOM 2385 O O . GLN A 1 316 ? -21.329 -5.112 -14.556 1.00 91.12 316 GLN A O 1
ATOM 2390 N N . ALA A 1 317 ? -22.112 -4.221 -12.662 1.00 93.50 317 ALA A N 1
ATOM 2391 C CA . ALA A 1 317 ? -21.760 -5.367 -11.827 1.00 93.50 317 ALA A CA 1
ATOM 2392 C C . ALA A 1 317 ? -22.483 -6.655 -12.261 1.00 93.50 317 ALA A C 1
ATOM 2394 O O . ALA A 1 317 ? -21.880 -7.727 -12.304 1.00 93.50 317 ALA A O 1
ATOM 2395 N N . ARG A 1 318 ? -23.761 -6.562 -12.651 1.00 93.50 318 ARG A N 1
ATOM 2396 C CA . ARG A 1 318 ? -24.538 -7.710 -13.140 1.00 93.50 318 ARG A CA 1
ATOM 2397 C C . ARG A 1 318 ? -24.052 -8.191 -14.507 1.00 93.50 318 ARG A C 1
ATOM 2399 O O . ARG A 1 318 ? -23.961 -9.394 -14.711 1.00 93.50 318 ARG A O 1
ATOM 2406 N N . ALA A 1 319 ? -23.704 -7.273 -15.410 1.00 91.31 319 ALA A N 1
ATOM 2407 C CA . ALA A 1 319 ? -23.108 -7.597 -16.707 1.00 91.31 319 ALA A CA 1
ATOM 2408 C C . ALA A 1 319 ? -21.689 -8.182 -16.570 1.00 91.31 319 ALA A C 1
ATOM 2410 O O . ALA A 1 319 ? -21.314 -9.066 -17.333 1.00 91.31 319 ALA A O 1
ATOM 2411 N N . ALA A 1 320 ? -20.927 -7.730 -15.569 1.00 90.88 320 ALA A N 1
ATOM 2412 C CA . ALA A 1 320 ? -19.628 -8.286 -15.203 1.00 90.88 320 ALA A CA 1
ATOM 2413 C C . ALA A 1 320 ? -19.725 -9.708 -14.616 1.00 90.88 320 ALA A C 1
ATOM 2415 O O . ALA A 1 320 ? -18.791 -10.489 -14.779 1.00 90.88 320 ALA A O 1
ATOM 2416 N N . GLY A 1 321 ? -20.844 -10.050 -13.961 1.00 91.62 321 GLY A N 1
ATOM 2417 C CA . GLY A 1 321 ? -21.128 -11.386 -13.420 1.00 91.62 321 GLY A CA 1
ATOM 2418 C C . GLY A 1 321 ? -21.183 -11.491 -11.889 1.00 91.62 321 GLY A C 1
ATOM 2419 O O . GLY A 1 321 ? -21.064 -12.598 -11.361 1.00 91.62 321 GLY A O 1
ATOM 2420 N N . TYR A 1 322 ? -21.354 -10.375 -11.168 1.00 95.50 322 TYR A N 1
ATOM 2421 C CA . TYR A 1 322 ? -21.626 -10.388 -9.722 1.00 95.50 322 TYR A CA 1
ATOM 2422 C C . TYR A 1 322 ? -22.889 -11.201 -9.410 1.00 95.50 322 TYR A C 1
ATOM 2424 O O . TYR A 1 322 ? -23.901 -11.079 -10.104 1.00 95.50 322 TYR A O 1
ATOM 2432 N N . ARG A 1 323 ? -22.857 -11.983 -8.322 1.00 93.81 323 ARG A N 1
ATOM 2433 C CA . ARG A 1 323 ? -23.965 -12.879 -7.944 1.00 93.81 323 ARG A CA 1
ATOM 2434 C C . ARG A 1 323 ? -25.214 -12.139 -7.471 1.00 93.81 323 ARG A C 1
ATOM 2436 O O . ARG A 1 323 ? -26.325 -12.608 -7.703 1.00 93.81 323 ARG A O 1
ATOM 2443 N N . LEU A 1 324 ? -25.038 -10.987 -6.826 1.00 96.19 324 LEU A N 1
ATOM 2444 C CA . LEU A 1 324 ? -26.127 -10.157 -6.318 1.00 96.19 324 LEU A CA 1
ATOM 2445 C C . LEU A 1 324 ? -25.791 -8.674 -6.508 1.00 96.19 324 LEU A C 1
ATOM 2447 O O . LEU A 1 324 ? -24.686 -8.242 -6.178 1.00 96.19 324 LEU A O 1
ATOM 2451 N N . THR A 1 325 ? -26.743 -7.892 -7.031 1.00 97.00 325 THR A N 1
ATOM 2452 C CA . THR A 1 325 ? -26.589 -6.439 -7.208 1.00 97.00 325 THR A CA 1
ATOM 2453 C C . THR A 1 325 ? -27.781 -5.679 -6.629 1.00 97.00 325 THR A C 1
ATOM 2455 O O . THR A 1 325 ? -28.912 -5.804 -7.104 1.00 97.00 325 THR A O 1
ATOM 2458 N N . LEU A 1 326 ? -27.513 -4.900 -5.582 1.00 96.56 326 LEU A N 1
ATOM 2459 C CA . LEU A 1 326 ? -28.476 -4.170 -4.754 1.00 96.56 326 LEU A CA 1
ATOM 2460 C C . LEU A 1 326 ? -28.280 -2.657 -4.923 1.00 96.56 326 LEU A C 1
ATOM 2462 O O . LEU A 1 326 ? -27.219 -2.213 -5.362 1.00 96.56 326 LEU A O 1
ATOM 2466 N N . ARG A 1 327 ? -29.299 -1.861 -4.585 1.00 94.06 327 ARG A N 1
ATOM 2467 C CA . ARG A 1 327 ? -29.212 -0.393 -4.522 1.00 94.06 327 ARG A CA 1
ATOM 2468 C C . ARG A 1 327 ? -29.982 0.122 -3.320 1.00 94.06 327 ARG A C 1
ATOM 2470 O O . ARG A 1 327 ? -31.038 -0.420 -3.016 1.00 94.06 327 ARG A O 1
ATOM 2477 N N . ALA A 1 328 ? -29.469 1.180 -2.710 1.00 93.81 328 ALA A N 1
ATOM 2478 C CA . ALA A 1 328 ? -30.154 1.953 -1.686 1.00 93.81 328 ALA A CA 1
ATOM 2479 C C . ALA A 1 328 ? -29.965 3.447 -1.961 1.00 93.81 328 ALA A C 1
ATOM 2481 O O . ALA A 1 328 ? -28.839 3.893 -2.173 1.00 93.81 328 ALA A O 1
ATOM 2482 N N . ALA A 1 329 ? -31.051 4.215 -1.949 1.00 88.81 329 ALA A N 1
ATOM 2483 C CA . ALA A 1 329 ? -31.018 5.676 -1.880 1.00 88.81 329 ALA A CA 1
ATOM 2484 C C . ALA A 1 329 ? -31.377 6.180 -0.470 1.00 88.81 329 ALA A C 1
ATOM 2486 O O . ALA A 1 329 ? -31.022 7.301 -0.121 1.00 88.81 329 ALA A O 1
ATOM 2487 N N . THR A 1 330 ? -32.030 5.348 0.351 1.00 90.38 330 THR A N 1
ATOM 2488 C CA . THR A 1 330 ? -32.488 5.675 1.709 1.00 90.38 330 THR A CA 1
ATOM 2489 C C . THR A 1 330 ? -31.827 4.813 2.793 1.00 90.38 330 THR A C 1
ATOM 2491 O O . THR A 1 330 ? -31.307 3.721 2.552 1.00 90.38 330 THR A O 1
ATOM 2494 N N . ALA A 1 331 ? -31.905 5.276 4.045 1.00 92.81 331 ALA A N 1
ATOM 2495 C CA . ALA A 1 331 ? -31.390 4.555 5.212 1.00 92.81 331 ALA A CA 1
ATOM 2496 C C . ALA A 1 331 ? -32.123 3.229 5.521 1.00 92.81 331 ALA A C 1
ATOM 2498 O O . ALA A 1 331 ? -31.566 2.378 6.215 1.00 92.81 331 ALA A O 1
ATOM 2499 N N . ALA A 1 332 ? -33.361 3.053 5.042 1.00 93.38 332 ALA A N 1
ATOM 2500 C CA . ALA A 1 332 ? -34.127 1.818 5.215 1.00 93.38 332 ALA A CA 1
ATOM 2501 C C . ALA A 1 332 ? -33.680 0.753 4.202 1.00 93.38 332 ALA A C 1
ATOM 2503 O O . ALA A 1 332 ? -33.278 -0.340 4.598 1.00 93.38 332 ALA A O 1
ATOM 2504 N N . GLU A 1 333 ? -33.639 1.120 2.917 1.00 94.94 333 GLU A N 1
ATOM 2505 C CA . GLU A 1 333 ? -33.132 0.267 1.832 1.00 94.94 333 GLU A CA 1
ATOM 2506 C C . GLU A 1 333 ? -31.687 -0.175 2.089 1.00 94.94 333 GLU A C 1
ATOM 2508 O O . GLU A 1 333 ? -31.331 -1.313 1.802 1.00 94.94 333 GLU A O 1
ATOM 2513 N N . LEU A 1 334 ? -30.846 0.693 2.670 1.00 96.44 334 LEU A N 1
ATOM 2514 C CA . LEU A 1 334 ? -29.464 0.339 2.996 1.00 96.44 334 LEU A CA 1
ATOM 2515 C C . LEU A 1 334 ? -29.392 -0.760 4.070 1.00 96.44 334 LEU A C 1
ATOM 2517 O O . LEU A 1 334 ? -28.589 -1.681 3.945 1.00 96.44 334 LEU A O 1
ATOM 2521 N N . LYS A 1 335 ? -30.251 -0.715 5.096 1.00 96.94 335 LYS A N 1
ATOM 2522 C CA . LYS A 1 335 ? -30.326 -1.766 6.129 1.00 96.94 335 LYS A CA 1
ATOM 2523 C C . LYS A 1 335 ? -30.840 -3.087 5.560 1.00 96.94 335 LYS A C 1
ATOM 2525 O O . LYS A 1 335 ? -30.283 -4.139 5.868 1.00 96.94 335 LYS A O 1
ATOM 2530 N N . GLU A 1 336 ? -31.842 -3.037 4.686 1.00 96.75 336 GLU A N 1
ATOM 2531 C CA . GLU A 1 336 ? -32.340 -4.217 3.974 1.00 96.75 336 GLU A CA 1
ATOM 2532 C C . GLU A 1 336 ? -31.257 -4.818 3.059 1.00 96.75 336 GLU A C 1
ATOM 2534 O O . GLU A 1 336 ? -30.992 -6.019 3.114 1.00 96.75 336 GLU A O 1
ATOM 2539 N N . ALA A 1 337 ? -30.553 -3.982 2.290 1.00 96.81 337 ALA A N 1
ATOM 2540 C CA . ALA A 1 337 ? -29.498 -4.419 1.381 1.00 96.81 337 ALA A CA 1
ATOM 2541 C C . ALA A 1 337 ? -28.295 -5.041 2.112 1.00 96.81 337 ALA A C 1
ATOM 2543 O O . ALA A 1 337 ? -27.765 -6.062 1.672 1.00 96.81 337 ALA A O 1
ATOM 2544 N N . LEU A 1 338 ? -27.883 -4.465 3.246 1.00 97.31 338 LEU A N 1
ATOM 2545 C CA . LEU A 1 338 ? -26.826 -5.018 4.098 1.00 97.31 338 LEU A CA 1
ATOM 2546 C C . LEU A 1 338 ? -27.256 -6.345 4.744 1.00 97.31 338 LEU A C 1
ATOM 2548 O O . LEU A 1 338 ? -26.479 -7.302 4.743 1.00 97.31 338 LEU A O 1
ATOM 2552 N N . SER A 1 339 ? -28.511 -6.446 5.193 1.00 96.50 339 SER A N 1
ATOM 2553 C CA . SER A 1 339 ? -29.084 -7.693 5.724 1.00 96.50 339 SER A CA 1
ATOM 2554 C C . SER A 1 339 ? -29.125 -8.804 4.667 1.00 96.50 339 SER A C 1
ATOM 2556 O O . SER A 1 339 ? -28.756 -9.943 4.951 1.00 96.50 339 SER A O 1
ATOM 2558 N N . ALA A 1 340 ? -29.494 -8.480 3.423 1.00 96.38 340 ALA A N 1
ATOM 2559 C CA . ALA A 1 340 ? -29.451 -9.423 2.305 1.00 96.38 340 ALA A CA 1
ATOM 2560 C C . ALA A 1 340 ? -28.009 -9.847 1.956 1.00 96.38 340 ALA A C 1
ATOM 2562 O O . ALA A 1 340 ? -27.741 -11.030 1.742 1.00 96.38 340 ALA A O 1
ATOM 2563 N N . ALA A 1 341 ? -27.057 -8.908 1.948 1.00 95.69 341 ALA A N 1
ATOM 2564 C CA . ALA A 1 341 ? -25.648 -9.189 1.667 1.00 95.69 341 ALA A CA 1
ATOM 2565 C C . ALA A 1 341 ? -24.952 -10.025 2.763 1.00 95.69 341 ALA A C 1
ATOM 2567 O O . ALA A 1 341 ? -24.057 -10.810 2.448 1.00 95.69 341 ALA A O 1
ATOM 2568 N N . ARG A 1 342 ? -25.377 -9.910 4.032 1.00 94.62 342 ARG A N 1
ATOM 2569 C CA . ARG A 1 342 ? -24.876 -10.714 5.167 1.00 94.62 342 ARG A CA 1
ATOM 2570 C C . ARG A 1 342 ? -25.122 -12.216 4.984 1.00 94.62 342 ARG A C 1
ATOM 2572 O O . ARG A 1 342 ? -24.285 -13.009 5.414 1.00 94.62 342 ARG A O 1
ATOM 2579 N N . VAL A 1 343 ? -26.230 -12.605 4.343 1.00 94.38 343 VAL A N 1
ATOM 2580 C CA . VAL A 1 343 ? -26.632 -14.016 4.153 1.00 94.38 343 VAL A CA 1
ATOM 2581 C C . VAL A 1 343 ? -26.387 -14.560 2.741 1.00 94.38 343 VAL A C 1
ATOM 2583 O O . VAL A 1 343 ? -26.390 -15.773 2.555 1.00 94.38 343 VAL A O 1
ATOM 2586 N N . ALA A 1 344 ? -26.156 -13.696 1.750 1.00 94.12 344 ALA A N 1
ATOM 2587 C CA . ALA A 1 344 ? -25.860 -14.105 0.379 1.00 94.12 344 ALA A CA 1
ATOM 2588 C C . ALA A 1 344 ? -24.392 -14.529 0.177 1.00 94.12 344 ALA A C 1
ATOM 2590 O O . ALA A 1 344 ? -23.483 -14.066 0.878 1.00 94.12 344 ALA A O 1
ATOM 2591 N N . ASP A 1 345 ? -24.158 -15.352 -0.848 1.00 93.38 345 ASP A N 1
ATOM 2592 C CA . ASP A 1 345 ? -22.821 -15.629 -1.376 1.00 93.38 345 ASP A CA 1
ATOM 2593 C C . ASP A 1 345 ? -22.390 -14.543 -2.371 1.00 93.38 345 ASP A C 1
ATOM 2595 O O . ASP A 1 345 ? -23.046 -14.283 -3.383 1.00 93.38 345 ASP A O 1
ATOM 2599 N N . GLY A 1 346 ? -21.244 -13.933 -2.087 1.00 89.94 346 GLY A N 1
ATOM 2600 C CA . GLY A 1 346 ? -20.593 -12.923 -2.906 1.00 89.94 346 GLY A CA 1
ATOM 2601 C C . GLY A 1 346 ? -19.859 -13.471 -4.136 1.00 89.94 346 GLY A C 1
ATOM 2602 O O . GLY A 1 346 ? -19.836 -14.685 -4.363 1.00 89.94 346 GLY A O 1
ATOM 2603 N N . PRO A 1 347 ? -19.249 -12.589 -4.945 1.00 96.19 347 PRO A N 1
ATOM 2604 C CA . PRO A 1 347 ? -19.194 -11.139 -4.786 1.00 96.19 347 PRO A CA 1
ATOM 2605 C C . PRO A 1 347 ? -20.579 -10.488 -4.938 1.00 96.19 347 PRO A C 1
ATOM 2607 O O . PRO A 1 347 ? -21.284 -10.690 -5.931 1.00 96.19 347 PRO A O 1
ATOM 2610 N N . ILE A 1 348 ? -20.965 -9.707 -3.926 1.00 97.50 348 ILE A N 1
ATOM 2611 C CA . ILE A 1 348 ? -22.165 -8.857 -3.915 1.00 97.50 348 ILE A CA 1
ATOM 2612 C C . ILE A 1 348 ? -21.740 -7.416 -4.206 1.00 97.50 348 ILE A C 1
ATOM 2614 O O . ILE A 1 348 ? -20.677 -6.991 -3.754 1.00 97.50 348 ILE A O 1
ATOM 2618 N N . LEU A 1 349 ? -22.564 -6.654 -4.926 1.00 98.06 349 LEU A N 1
ATOM 2619 C CA . LEU A 1 349 ? -22.415 -5.203 -5.048 1.00 98.06 349 LEU A CA 1
ATOM 2620 C C . LEU A 1 349 ? -23.641 -4.482 -4.483 1.00 98.06 349 LEU A C 1
ATOM 2622 O O . LEU A 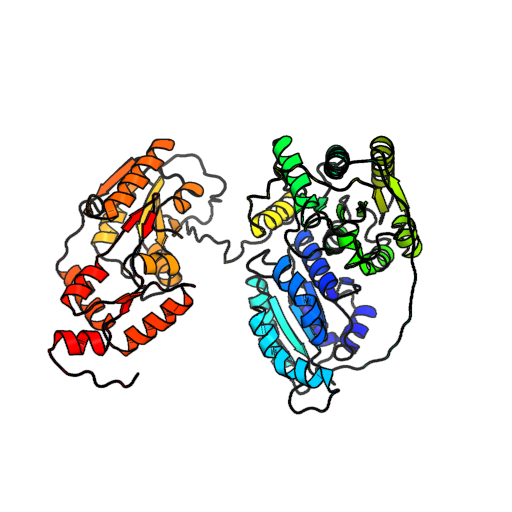1 349 ? -24.773 -4.840 -4.808 1.00 98.06 349 LEU A O 1
ATOM 2626 N N . ILE A 1 350 ? -23.408 -3.450 -3.673 1.00 97.56 350 ILE A N 1
ATOM 2627 C CA . ILE A 1 350 ? -24.433 -2.524 -3.189 1.00 97.56 350 ILE A CA 1
ATOM 2628 C C . ILE A 1 350 ? -24.099 -1.129 -3.721 1.00 97.56 350 ILE A C 1
ATOM 2630 O O . ILE A 1 350 ? -23.101 -0.526 -3.333 1.00 97.56 350 ILE A O 1
ATOM 2634 N N . GLU A 1 351 ? -24.941 -0.612 -4.608 1.00 96.56 351 GLU A N 1
ATOM 2635 C CA . GLU A 1 351 ? -24.881 0.775 -5.063 1.00 96.56 351 GLU A CA 1
ATOM 2636 C C . GLU A 1 351 ? -25.622 1.670 -4.053 1.00 96.56 351 GLU A C 1
ATOM 2638 O O . GLU A 1 351 ? -26.849 1.640 -3.968 1.00 96.56 351 GLU A O 1
ATOM 2643 N N . VAL A 1 352 ? -24.896 2.454 -3.260 1.00 95.06 352 VAL A N 1
ATOM 2644 C CA . VAL A 1 352 ? -25.482 3.336 -2.243 1.00 95.06 352 VAL A CA 1
ATOM 2645 C C . VAL A 1 352 ? -25.413 4.764 -2.752 1.00 95.06 352 VAL A C 1
ATOM 2647 O O . VAL A 1 352 ? -24.337 5.358 -2.794 1.00 95.06 352 VAL A O 1
ATOM 2650 N N . ILE A 1 353 ? -26.551 5.306 -3.181 1.00 90.75 353 ILE A N 1
ATOM 2651 C CA . ILE A 1 353 ? -26.593 6.635 -3.788 1.00 90.75 353 ILE A CA 1
ATOM 2652 C C . ILE A 1 353 ? -26.685 7.683 -2.690 1.00 90.75 353 ILE A C 1
ATOM 2654 O O . ILE A 1 353 ? -27.632 7.682 -1.900 1.00 90.75 353 ILE A O 1
ATOM 2658 N N . VAL A 1 354 ? -25.704 8.578 -2.655 1.00 88.62 354 VAL A N 1
ATOM 2659 C CA . VAL A 1 354 ? -25.540 9.573 -1.603 1.00 88.62 354 VAL A CA 1
ATOM 2660 C C . VAL A 1 354 ? -25.341 10.982 -2.157 1.00 88.62 354 VAL A C 1
ATOM 2662 O O . VAL A 1 354 ? -24.902 11.192 -3.281 1.00 88.62 354 VAL A O 1
ATOM 2665 N N . CYS A 1 355 ? -25.676 11.974 -1.349 1.00 83.38 355 CYS A N 1
ATOM 2666 C CA . CYS A 1 355 ? -25.533 13.385 -1.631 1.00 83.38 355 CYS A CA 1
ATOM 2667 C C . CYS A 1 355 ? -24.053 13.812 -1.605 1.00 83.38 355 CYS A C 1
ATOM 2669 O O . CYS A 1 355 ? -23.284 13.345 -0.755 1.00 83.38 355 CYS A O 1
ATOM 2671 N N . PRO A 1 356 ? -23.656 14.745 -2.488 1.00 72.50 356 PRO A N 1
ATOM 2672 C CA . PRO A 1 356 ? -22.439 15.539 -2.359 1.00 72.50 356 PRO A CA 1
ATOM 2673 C C . PRO A 1 356 ? -22.214 16.130 -0.961 1.00 72.50 356 PRO A C 1
ATOM 2675 O O . PRO A 1 356 ? -23.142 16.657 -0.349 1.00 72.50 356 PRO A O 1
ATOM 2678 N N . GLY A 1 357 ? -20.958 16.139 -0.508 1.00 68.50 357 GLY A N 1
ATOM 2679 C CA . GLY A 1 357 ? -20.513 16.892 0.662 1.00 68.50 357 GLY A CA 1
ATOM 2680 C C . GLY A 1 357 ? -19.931 16.039 1.788 1.00 68.50 357 GLY A C 1
ATOM 2681 O O . GLY A 1 357 ? -19.974 14.811 1.785 1.00 68.50 357 GLY A O 1
ATOM 2682 N N . ALA A 1 358 ? -19.359 16.734 2.767 1.00 77.38 358 ALA A N 1
ATOM 2683 C CA . ALA A 1 358 ? -18.907 16.210 4.054 1.00 77.38 358 ALA A CA 1
ATOM 2684 C C . ALA A 1 358 ? -18.973 17.338 5.093 1.00 77.38 358 ALA A C 1
ATOM 2686 O O . ALA A 1 358 ? -19.072 18.512 4.720 1.00 77.38 358 ALA A O 1
ATOM 2687 N N . ARG A 1 359 ? -18.861 16.996 6.379 1.00 83.81 359 ARG A N 1
ATOM 2688 C CA . ARG A 1 359 ? -18.632 17.975 7.450 1.00 83.81 359 ARG A CA 1
ATOM 2689 C C . ARG A 1 359 ? -17.359 18.808 7.191 1.00 83.81 359 ARG A C 1
ATOM 2691 O O . ARG A 1 359 ? -16.408 18.331 6.567 1.00 83.81 359 ARG A O 1
ATOM 2698 N N . ALA A 1 360 ? -17.341 20.058 7.652 1.00 62.19 360 ALA A N 1
ATOM 2699 C CA . ALA A 1 360 ? -16.244 21.000 7.383 1.00 62.19 360 ALA A CA 1
ATOM 2700 C C . ALA A 1 360 ? -14.999 20.767 8.264 1.00 62.19 360 ALA A C 1
ATOM 2702 O O . ALA A 1 360 ? -13.895 21.167 7.905 1.00 62.19 360 ALA A O 1
ATOM 2703 N N . ASP A 1 361 ? -15.192 20.111 9.404 1.00 78.81 361 ASP A N 1
ATOM 2704 C CA . ASP A 1 361 ? -14.232 19.819 10.469 1.00 78.81 361 ASP A CA 1
ATOM 2705 C C . ASP A 1 361 ? -13.621 18.405 10.379 1.00 78.81 361 ASP A C 1
ATOM 2707 O O . ASP A 1 361 ? -12.895 17.993 11.281 1.00 78.81 361 ASP A O 1
ATOM 2711 N N . LEU A 1 362 ? -13.877 17.678 9.280 1.00 77.94 362 LEU A N 1
ATOM 2712 C CA . LEU A 1 362 ? -13.463 16.285 9.078 1.00 77.94 362 LEU A CA 1
ATOM 2713 C C . LEU A 1 362 ? -11.948 16.089 9.264 1.00 77.94 362 LEU A C 1
ATOM 2715 O O . LEU A 1 362 ? -11.138 16.543 8.443 1.00 77.94 362 LEU A O 1
ATOM 2719 N N . GLY A 1 363 ? -11.576 15.354 10.312 1.00 72.94 363 GLY A N 1
ATOM 2720 C CA . GLY A 1 363 ? -10.195 15.040 10.648 1.00 72.94 363 GLY A CA 1
ATOM 2721 C C . GLY A 1 363 ? -9.485 14.107 9.661 1.00 72.94 363 GLY A C 1
ATOM 2722 O O . GLY A 1 363 ? -9.943 13.796 8.559 1.00 72.94 363 GLY A O 1
ATOM 2723 N N . ARG A 1 364 ? -8.303 13.647 10.071 1.00 75.81 364 ARG A N 1
ATOM 2724 C CA . ARG A 1 364 ? -7.514 12.612 9.392 1.00 75.81 364 ARG A CA 1
ATOM 2725 C C . ARG A 1 364 ? -7.086 11.568 10.430 1.00 75.81 364 ARG A C 1
ATOM 2727 O O . ARG A 1 364 ? -6.949 11.956 11.594 1.00 75.81 364 ARG A O 1
ATOM 2734 N N . PRO A 1 365 ? -6.818 10.315 10.018 1.00 81.06 365 PRO A N 1
ATOM 2735 C CA . PRO A 1 365 ? -6.026 9.387 10.817 1.00 81.06 365 PRO A CA 1
ATOM 2736 C C . PRO A 1 365 ? -4.752 10.066 11.328 1.00 81.06 365 PRO A C 1
ATOM 2738 O O . PRO A 1 365 ? -4.118 10.835 10.595 1.00 81.06 365 PRO A O 1
ATOM 2741 N N . LYS A 1 366 ? -4.427 9.829 12.598 1.00 82.19 366 LYS A N 1
ATOM 2742 C CA . LYS A 1 366 ? -3.192 10.299 13.250 1.00 82.19 366 LYS A CA 1
ATOM 2743 C C . LYS A 1 366 ? -2.066 9.273 13.151 1.00 82.19 366 LYS A C 1
ATOM 2745 O O . LYS A 1 366 ? -0.894 9.615 13.261 1.00 82.19 366 LYS A O 1
ATOM 2750 N N . GLU A 1 367 ? -2.466 8.023 13.008 1.00 79.38 367 GLU A N 1
ATOM 2751 C CA . GLU A 1 367 ? -1.664 6.818 12.999 1.00 79.38 367 GLU A CA 1
ATOM 2752 C C . GLU A 1 367 ? -0.893 6.744 11.674 1.00 79.38 367 GLU A C 1
ATOM 2754 O O . GLU A 1 367 ? -1.366 7.216 10.634 1.00 79.38 367 GLU A O 1
ATOM 2759 N N . SER A 1 368 ? 0.314 6.172 11.685 1.00 83.62 368 SER A N 1
ATOM 2760 C CA . SER A 1 368 ? 1.084 6.048 10.445 1.00 83.62 368 SER A CA 1
ATOM 2761 C C . SER A 1 368 ? 0.443 5.019 9.505 1.00 83.62 368 SER A C 1
ATOM 2763 O O . SER A 1 368 ? -0.281 4.121 9.937 1.00 83.62 368 SER A O 1
ATOM 2765 N N . ALA A 1 369 ? 0.734 5.110 8.205 1.00 79.12 369 ALA A N 1
ATOM 2766 C CA . ALA A 1 369 ? 0.276 4.109 7.243 1.00 79.12 369 ALA A CA 1
ATOM 2767 C C . ALA A 1 369 ? 0.796 2.694 7.595 1.00 79.12 369 ALA A C 1
ATOM 2769 O O . ALA A 1 369 ? 0.033 1.732 7.512 1.00 79.12 369 ALA A O 1
ATOM 2770 N N . LEU A 1 370 ? 2.031 2.585 8.105 1.00 79.75 370 LEU A N 1
ATOM 2771 C CA . LEU A 1 370 ? 2.609 1.342 8.627 1.00 79.75 370 LEU A CA 1
ATOM 2772 C C . LEU A 1 370 ? 1.875 0.834 9.886 1.00 79.75 370 LEU A C 1
ATOM 2774 O O . LEU A 1 370 ? 1.588 -0.354 9.992 1.00 79.75 370 LEU A O 1
ATOM 2778 N N . THR A 1 371 ? 1.486 1.733 10.797 1.00 82.44 371 THR A N 1
ATOM 2779 C CA . THR A 1 371 ? 0.679 1.402 11.987 1.00 82.44 371 THR A CA 1
ATOM 2780 C C . THR A 1 371 ? -0.676 0.818 11.583 1.00 82.44 371 THR A C 1
ATOM 2782 O O . THR A 1 371 ? -1.031 -0.264 12.026 1.00 82.44 371 THR A O 1
ATOM 2785 N N . ASN A 1 372 ? -1.391 1.486 10.675 1.00 88.31 372 ASN A N 1
ATOM 2786 C CA . ASN A 1 372 ? -2.697 1.081 10.137 1.00 88.31 372 ASN A CA 1
ATOM 2787 C C . ASN A 1 372 ? -2.667 -0.322 9.491 1.00 88.31 372 ASN A C 1
ATOM 2789 O O . ASN A 1 372 ? -3.507 -1.160 9.820 1.00 88.31 372 ASN A O 1
ATOM 2793 N N . ILE A 1 373 ? -1.675 -0.631 8.640 1.00 87.62 373 ILE A N 1
ATOM 2794 C CA . ILE A 1 373 ? -1.555 -1.990 8.080 1.00 87.62 373 ILE A CA 1
ATOM 2795 C C . ILE A 1 373 ? -1.190 -3.025 9.156 1.00 87.62 373 ILE A C 1
ATOM 2797 O O . ILE A 1 373 ? -1.827 -4.076 9.214 1.00 87.62 373 ILE A O 1
ATOM 2801 N N . ASN A 1 374 ? -0.234 -2.729 10.044 1.00 86.88 374 ASN A N 1
ATOM 2802 C CA . ASN A 1 374 ? 0.193 -3.666 11.085 1.00 86.88 374 ASN A CA 1
ATOM 2803 C C . ASN A 1 374 ? -0.930 -3.947 12.109 1.00 86.88 374 ASN A C 1
ATOM 2805 O O . ASN A 1 374 ? -1.125 -5.098 12.500 1.00 86.88 374 ASN A O 1
ATOM 2809 N N . GLU A 1 375 ? -1.705 -2.941 12.527 1.00 90.19 375 GLU A N 1
ATOM 2810 C CA . GLU A 1 375 ? -2.863 -3.110 13.419 1.00 90.19 375 GLU A CA 1
ATOM 2811 C C . GLU A 1 375 ? -3.970 -3.947 12.765 1.00 90.19 375 GLU A C 1
ATOM 2813 O O . GLU A 1 375 ? -4.467 -4.884 13.391 1.00 90.19 375 GLU A O 1
ATOM 2818 N N . PHE A 1 376 ? -4.303 -3.679 11.498 1.00 93.69 376 PHE A N 1
ATOM 2819 C CA . PHE A 1 376 ? -5.306 -4.444 10.750 1.00 93.69 376 PHE A CA 1
ATOM 2820 C C . PHE A 1 376 ? -4.915 -5.918 10.569 1.00 93.69 376 PHE A C 1
ATOM 2822 O O . PHE A 1 376 ? -5.725 -6.823 10.791 1.00 93.69 376 PHE A O 1
ATOM 2829 N N . MET A 1 377 ? -3.652 -6.178 10.213 1.00 91.19 377 MET A N 1
ATOM 2830 C CA . MET A 1 377 ? -3.117 -7.538 10.102 1.00 91.19 377 MET A CA 1
ATOM 2831 C C . MET A 1 377 ? -3.213 -8.268 11.450 1.00 91.19 377 MET A C 1
ATOM 2833 O O . MET A 1 377 ? -3.802 -9.352 11.525 1.00 91.19 377 MET A O 1
ATOM 2837 N N . ASN A 1 378 ? -2.748 -7.634 12.533 1.00 90.44 378 ASN A N 1
ATOM 2838 C CA . ASN A 1 378 ? -2.807 -8.190 13.886 1.00 90.44 378 ASN A CA 1
ATOM 2839 C C . ASN A 1 378 ? -4.247 -8.466 14.357 1.00 90.44 378 ASN A C 1
ATOM 2841 O O . ASN A 1 378 ? -4.510 -9.546 14.892 1.00 90.44 378 ASN A O 1
ATOM 2845 N N . TYR A 1 379 ? -5.186 -7.540 14.125 1.00 91.25 379 TYR A N 1
ATOM 2846 C CA . TYR A 1 379 ? -6.608 -7.688 14.469 1.00 91.25 379 TYR A CA 1
ATOM 2847 C C . TYR A 1 379 ? -7.252 -8.882 13.750 1.00 91.25 379 TYR A C 1
ATOM 2849 O O . TYR A 1 379 ? -8.093 -9.589 14.308 1.00 91.25 379 TYR A O 1
ATOM 2857 N N . HIS A 1 380 ? -6.826 -9.170 12.519 1.00 93.12 380 HIS A N 1
ATOM 2858 C CA . HIS A 1 380 ? -7.298 -10.329 11.767 1.00 93.12 380 HIS A CA 1
ATOM 2859 C C . HIS A 1 380 ? -6.491 -11.617 11.969 1.00 93.12 380 HIS A C 1
ATOM 2861 O O . HIS A 1 380 ? -6.860 -12.636 11.383 1.00 93.12 380 HIS A O 1
ATOM 2867 N N . GLY A 1 381 ? -5.494 -11.611 12.859 1.00 88.38 381 GLY A N 1
ATOM 2868 C CA . GLY A 1 381 ? -4.713 -12.789 13.254 1.00 88.38 381 GLY A CA 1
ATOM 2869 C C . GLY A 1 381 ? -3.458 -13.039 12.414 1.00 88.38 381 GLY A C 1
ATOM 2870 O O . GLY A 1 381 ? -2.787 -14.049 12.617 1.00 88.38 381 GLY A O 1
ATOM 2871 N N . VAL A 1 382 ? -3.121 -12.131 11.498 1.00 86.94 382 VAL A N 1
ATOM 2872 C CA . VAL A 1 382 ? -1.924 -12.195 10.655 1.00 86.94 382 VAL A CA 1
ATOM 2873 C C . VAL A 1 382 ? -0.808 -11.422 11.353 1.00 86.94 382 VAL A C 1
ATOM 2875 O O . VAL A 1 382 ? -0.831 -10.196 11.410 1.00 86.94 382 VAL A O 1
ATOM 2878 N N . ARG A 1 383 ? 0.169 -12.136 11.913 1.00 80.50 383 ARG A N 1
ATOM 2879 C CA . ARG A 1 383 ? 1.331 -11.530 12.578 1.00 80.50 383 ARG A CA 1
ATOM 2880 C C . ARG A 1 383 ? 2.550 -11.628 11.674 1.00 80.50 383 ARG A C 1
ATOM 2882 O O . ARG A 1 383 ? 2.851 -12.708 11.175 1.00 80.50 383 ARG A O 1
ATOM 2889 N N . LEU A 1 384 ? 3.239 -10.508 11.486 1.00 68.00 384 LEU A N 1
ATOM 2890 C CA . LEU A 1 384 ? 4.557 -10.476 10.861 1.00 68.00 384 LEU A CA 1
ATOM 2891 C C . LEU A 1 384 ? 5.633 -10.771 11.912 1.00 68.00 384 LEU A C 1
ATOM 2893 O O . LEU A 1 384 ? 5.481 -10.405 13.079 1.00 68.00 384 LEU A O 1
ATOM 2897 N N . GLU A 1 385 ? 6.734 -11.386 11.489 1.00 54.59 385 GLU A N 1
ATOM 2898 C CA . GLU A 1 385 ? 7.994 -11.287 12.229 1.00 54.59 385 GLU A CA 1
ATOM 2899 C C . GLU A 1 385 ? 8.495 -9.832 12.162 1.00 54.59 385 GLU A C 1
ATOM 2901 O O . GLU A 1 385 ? 8.193 -9.107 11.207 1.00 54.59 385 GLU A O 1
ATOM 2906 N N . ALA A 1 386 ? 9.207 -9.374 13.196 1.00 44.88 386 ALA A N 1
ATOM 2907 C CA . ALA A 1 386 ? 9.577 -7.966 13.322 1.00 44.88 386 ALA A CA 1
ATOM 2908 C C . ALA A 1 386 ? 10.424 -7.492 12.127 1.00 44.88 386 ALA A C 1
ATOM 2910 O O . ALA A 1 386 ? 11.438 -8.092 11.771 1.00 44.88 386 ALA A O 1
ATOM 2911 N N . HIS A 1 387 ? 10.005 -6.392 11.500 1.00 37.78 387 HIS A N 1
ATOM 2912 C CA . HIS A 1 387 ? 10.761 -5.743 10.430 1.00 37.78 387 HIS A CA 1
ATOM 2913 C C . HIS A 1 387 ? 12.093 -5.229 11.003 1.00 37.78 387 HIS A C 1
ATOM 2915 O O . HIS A 1 387 ? 12.054 -4.595 12.050 1.00 37.78 387 HIS A O 1
ATOM 2921 N N . PRO A 1 388 ? 13.248 -5.360 10.325 1.00 39.31 388 PRO A N 1
ATOM 2922 C CA . PRO A 1 388 ? 14.507 -4.781 10.818 1.00 39.31 388 PRO A CA 1
ATOM 2923 C C . PRO A 1 388 ? 14.534 -3.247 11.004 1.00 39.31 388 PRO A C 1
ATOM 2925 O O . PRO A 1 388 ? 15.503 -2.727 11.541 1.00 39.31 388 PRO A O 1
ATOM 2928 N N . GLU A 1 389 ? 13.497 -2.520 10.566 1.00 38.97 389 GLU A N 1
ATOM 2929 C CA . GLU A 1 389 ? 13.300 -1.084 10.847 1.00 38.97 389 GLU A CA 1
ATOM 2930 C C . GLU A 1 389 ? 12.175 -0.827 11.886 1.00 38.97 389 GLU A C 1
ATOM 2932 O O . GLU A 1 389 ? 11.998 0.301 12.336 1.00 38.97 389 GLU A O 1
ATOM 2937 N N . GLU A 1 390 ? 11.455 -1.876 12.315 1.00 37.38 390 GLU A N 1
ATOM 2938 C CA . GLU A 1 390 ? 10.573 -1.897 13.501 1.00 37.38 390 GLU A CA 1
ATOM 2939 C C . GLU A 1 390 ? 11.208 -2.654 14.689 1.00 37.38 390 GLU A C 1
ATOM 2941 O O . GLU A 1 390 ? 10.719 -2.555 15.816 1.00 37.38 390 GLU A O 1
ATOM 2946 N N . GLU A 1 391 ? 12.364 -3.304 14.492 1.00 37.72 391 GLU A N 1
ATOM 2947 C CA . GLU A 1 391 ? 13.401 -3.347 15.520 1.00 37.72 391 GLU A CA 1
ATOM 2948 C C . GLU A 1 391 ? 13.847 -1.906 15.813 1.00 37.72 391 GLU A C 1
ATOM 2950 O O . GLU A 1 391 ? 14.916 -1.432 15.424 1.00 37.72 391 GLU A O 1
ATOM 2955 N N . TYR A 1 392 ? 13.065 -1.239 16.662 1.00 37.81 392 TYR A N 1
ATOM 2956 C CA . TYR A 1 392 ? 13.689 -0.581 17.793 1.00 37.81 392 TYR A CA 1
ATOM 2957 C C . TYR A 1 392 ? 14.583 -1.639 18.439 1.00 37.81 392 TYR A C 1
ATOM 2959 O O . TYR A 1 392 ? 14.087 -2.488 19.182 1.00 37.81 392 TYR A O 1
ATOM 2967 N N . LEU A 1 393 ? 15.884 -1.639 18.129 1.00 39.12 393 LEU A N 1
ATOM 2968 C CA . LEU A 1 393 ? 16.804 -2.467 18.887 1.00 39.12 393 LEU A CA 1
ATOM 2969 C C . LEU A 1 393 ? 16.670 -2.000 20.336 1.00 39.12 393 LEU A C 1
ATOM 2971 O O . LEU A 1 393 ? 17.082 -0.905 20.709 1.00 39.12 393 LEU A O 1
ATOM 2975 N N . VAL A 1 394 ? 16.041 -2.842 21.139 1.00 45.03 394 VAL A N 1
ATOM 2976 C CA . VAL A 1 394 ? 16.018 -2.750 22.587 1.00 45.03 394 VAL A CA 1
ATOM 2977 C C . VAL A 1 394 ? 16.621 -4.055 23.052 1.00 45.03 394 VAL A C 1
ATOM 2979 O O . VAL A 1 394 ? 15.932 -4.949 23.530 1.00 45.03 394 VAL A O 1
ATOM 2982 N N . LEU A 1 395 ? 17.935 -4.169 22.828 1.00 41.50 395 LEU A N 1
ATOM 2983 C CA . LEU A 1 395 ? 18.750 -5.304 23.247 1.00 41.50 395 LEU A CA 1
ATOM 2984 C C . LEU A 1 395 ? 18.764 -5.380 24.778 1.00 41.50 395 LEU A C 1
ATOM 2986 O O . LEU A 1 395 ? 19.700 -4.916 25.428 1.00 41.50 395 LEU A O 1
ATOM 2990 N N . SER A 1 396 ? 17.705 -5.952 25.350 1.00 42.47 396 SER A N 1
ATOM 2991 C CA . SER A 1 396 ? 17.704 -6.460 26.710 1.00 42.47 396 SER A CA 1
ATOM 2992 C C . SER A 1 396 ? 18.546 -7.726 26.749 1.00 42.47 396 SER A C 1
ATOM 2994 O O . SER A 1 396 ? 18.304 -8.658 25.987 1.00 42.47 396 SER A O 1
ATOM 2996 N N . LYS A 1 397 ? 19.516 -7.784 27.666 1.00 43.81 397 LYS A N 1
ATOM 2997 C CA . LYS A 1 397 ? 20.394 -8.960 27.840 1.00 43.81 397 LYS A CA 1
ATOM 2998 C C . LYS A 1 397 ? 19.639 -10.252 28.204 1.00 43.81 397 LYS A C 1
ATOM 3000 O O . LYS A 1 397 ? 20.205 -11.331 28.071 1.00 43.81 397 LYS A O 1
ATOM 3005 N N . ASP A 1 398 ? 18.374 -10.135 28.606 1.00 45.22 398 ASP A N 1
ATOM 3006 C CA . ASP A 1 398 ? 17.415 -11.231 28.717 1.00 45.22 398 ASP A CA 1
ATOM 3007 C C . ASP A 1 398 ? 16.463 -11.240 27.502 1.00 45.22 398 ASP A C 1
ATOM 3009 O O . ASP A 1 398 ? 15.572 -10.394 27.397 1.00 45.22 398 ASP A O 1
ATOM 3013 N N . GLU A 1 399 ? 16.595 -12.235 26.619 1.00 37.50 399 GLU A N 1
ATOM 3014 C CA . GLU A 1 399 ? 15.799 -12.442 25.384 1.00 37.50 399 GLU A CA 1
ATOM 3015 C C . GLU A 1 399 ? 14.326 -12.861 25.641 1.00 37.50 399 GLU A C 1
ATOM 3017 O O . GLU A 1 399 ? 13.729 -13.617 24.876 1.00 37.50 399 GLU A O 1
ATOM 3022 N N . LYS A 1 400 ? 13.738 -12.465 26.777 1.00 32.88 400 LYS A N 1
ATOM 3023 C CA . LYS A 1 400 ? 12.459 -13.001 27.290 1.00 32.88 400 LYS A CA 1
ATOM 3024 C C . LYS A 1 400 ? 11.421 -11.953 27.684 1.00 32.88 400 LYS A C 1
ATOM 3026 O O . LYS A 1 400 ? 10.389 -12.318 28.245 1.00 32.88 400 LYS A O 1
ATOM 3031 N N . THR A 1 401 ? 11.676 -10.676 27.411 1.00 38.88 401 THR A N 1
ATOM 3032 C CA . THR A 1 401 ? 10.766 -9.589 27.795 1.00 38.88 401 THR A CA 1
ATOM 3033 C C . THR A 1 401 ? 10.189 -8.919 26.555 1.00 38.88 401 THR A C 1
ATOM 3035 O O . THR A 1 401 ? 10.866 -8.124 25.912 1.00 38.88 401 THR A O 1
ATOM 3038 N N . ASP A 1 402 ? 8.926 -9.210 26.243 1.00 38.72 402 ASP A N 1
ATOM 3039 C CA . ASP A 1 402 ? 8.125 -8.340 25.379 1.00 38.72 402 ASP A CA 1
ATOM 3040 C C . ASP A 1 402 ? 7.923 -7.010 26.116 1.00 38.72 402 ASP A C 1
ATOM 3042 O O . ASP A 1 402 ? 7.324 -6.974 27.189 1.00 38.72 402 ASP A O 1
ATOM 3046 N N . LEU A 1 403 ? 8.477 -5.926 25.572 1.00 47.28 403 LEU A N 1
ATOM 3047 C CA . LEU A 1 403 ? 8.456 -4.606 26.202 1.00 47.28 403 LEU A CA 1
ATOM 3048 C C . LEU A 1 403 ? 7.280 -3.727 25.752 1.00 47.28 403 LEU A C 1
ATOM 3050 O O . LEU A 1 403 ? 7.159 -2.606 26.243 1.00 47.28 403 LEU A O 1
ATOM 3054 N N . THR A 1 404 ? 6.378 -4.237 24.903 1.00 38.72 404 THR A N 1
ATOM 3055 C CA . THR A 1 404 ? 5.045 -3.628 24.722 1.00 38.72 404 THR A CA 1
ATOM 3056 C C . THR A 1 404 ? 4.160 -3.846 25.956 1.00 38.72 404 THR A C 1
ATOM 3058 O O . THR A 1 404 ? 3.255 -3.056 26.226 1.00 38.72 404 THR A O 1
ATOM 3061 N N . VAL A 1 405 ? 4.474 -4.868 26.762 1.00 38.62 405 VAL A N 1
ATOM 3062 C CA . VAL A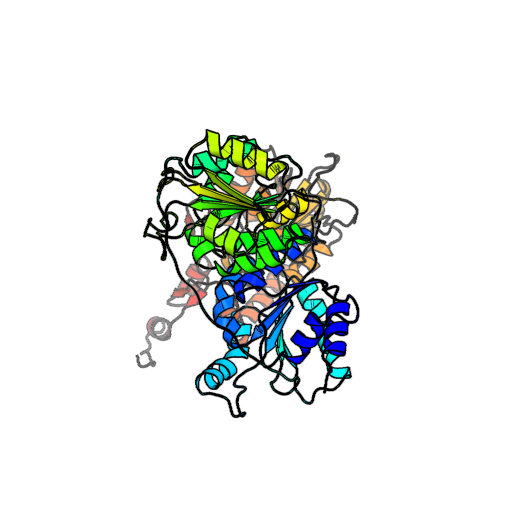 1 405 ? 3.862 -5.143 28.065 1.00 38.62 405 VAL A CA 1
ATOM 3063 C C . VAL A 1 405 ? 4.915 -4.954 29.155 1.00 38.62 405 VAL A C 1
ATOM 3065 O O . VAL A 1 405 ? 5.675 -5.869 29.458 1.00 38.62 405 VAL A O 1
ATOM 3068 N N . LEU A 1 406 ? 4.951 -3.776 29.786 1.00 40.81 406 LEU A N 1
ATOM 3069 C CA . LEU A 1 406 ? 5.808 -3.544 30.956 1.00 40.81 406 LEU A CA 1
ATOM 3070 C C . LEU A 1 406 ? 5.512 -4.597 32.049 1.00 40.81 406 LEU A C 1
ATOM 3072 O O . LEU A 1 406 ? 4.390 -4.621 32.568 1.00 40.81 406 LEU A O 1
ATOM 3076 N N . PRO A 1 407 ? 6.488 -5.439 32.447 1.00 37.25 407 PRO A N 1
ATOM 3077 C CA . PRO A 1 407 ? 6.332 -6.306 33.610 1.00 37.25 407 PRO A CA 1
ATOM 3078 C C . PRO A 1 407 ? 6.201 -5.477 34.897 1.00 37.25 407 PRO A C 1
ATOM 3080 O O . PRO A 1 407 ? 6.462 -4.272 34.908 1.00 37.25 407 PRO A O 1
ATOM 3083 N N . GLY A 1 408 ? 5.829 -6.129 36.003 1.00 45.03 408 GLY A N 1
ATOM 3084 C CA . GLY A 1 408 ? 5.716 -5.476 37.313 1.00 45.03 408 GLY A CA 1
ATOM 3085 C C . GLY A 1 408 ? 6.956 -4.644 37.675 1.00 45.03 408 GLY A C 1
ATOM 3086 O O . GLY A 1 408 ? 8.090 -5.065 37.440 1.00 45.03 408 GLY A O 1
ATOM 3087 N N . ARG A 1 409 ? 6.733 -3.443 38.230 1.00 52.19 409 ARG A N 1
ATOM 3088 C CA . ARG A 1 409 ? 7.778 -2.464 38.589 1.00 52.19 409 ARG A CA 1
ATOM 3089 C C . ARG A 1 409 ? 8.589 -2.899 39.826 1.00 52.19 409 ARG A C 1
ATOM 3091 O O . ARG A 1 409 ? 8.529 -2.251 40.868 1.00 52.19 409 ARG A O 1
ATOM 3098 N N . ASP A 1 410 ? 9.363 -3.974 39.701 1.00 61.16 410 ASP A N 1
ATOM 3099 C CA . ASP A 1 410 ? 10.240 -4.483 40.770 1.00 61.16 410 ASP A CA 1
ATOM 3100 C C . ASP A 1 410 ? 11.547 -3.676 40.917 1.00 61.16 410 ASP A C 1
ATOM 3102 O O . ASP A 1 410 ? 12.188 -3.713 41.968 1.00 61.16 410 ASP A O 1
ATOM 3106 N N . MET A 1 411 ? 11.948 -2.916 39.889 1.00 74.19 411 MET A N 1
ATOM 3107 C CA . MET A 1 411 ? 13.062 -1.958 39.936 1.00 74.19 411 MET A CA 1
ATOM 3108 C C . MET A 1 411 ? 12.726 -0.679 39.149 1.00 74.19 411 MET A C 1
ATOM 3110 O O . MET A 1 411 ? 11.972 -0.769 38.178 1.00 74.19 411 MET A O 1
ATOM 3114 N N . PRO A 1 412 ? 13.299 0.489 39.510 1.00 87.88 412 PRO A N 1
ATOM 3115 C CA . PRO A 1 412 ? 13.118 1.724 38.748 1.00 87.88 412 PRO A CA 1
ATOM 3116 C C . PRO A 1 412 ? 13.758 1.663 37.359 1.00 87.88 412 PRO A C 1
ATOM 3118 O O . PRO A 1 412 ? 14.786 1.010 37.155 1.00 87.88 412 PRO A O 1
ATOM 3121 N N . GLU A 1 413 ? 13.190 2.414 36.423 1.00 90.19 413 GLU A N 1
ATOM 3122 C CA . GLU A 1 413 ? 13.730 2.596 35.075 1.00 90.19 413 GLU A CA 1
ATOM 3123 C C . GLU A 1 413 ? 14.565 3.882 34.973 1.00 90.19 413 GLU A C 1
ATOM 3125 O O . GLU A 1 413 ? 14.100 4.979 35.300 1.00 90.19 413 GLU A O 1
ATOM 3130 N N . VAL A 1 414 ? 15.814 3.744 34.514 1.00 93.38 414 VAL A N 1
ATOM 3131 C CA . VAL A 1 414 ? 16.829 4.807 34.473 1.00 93.38 414 VAL A CA 1
ATOM 3132 C C . VAL A 1 414 ? 17.243 5.085 33.028 1.00 93.38 414 VAL A C 1
ATOM 3134 O O . VAL A 1 414 ? 17.678 4.176 32.324 1.00 93.38 414 VAL A O 1
ATOM 3137 N N . PHE A 1 415 ? 17.158 6.341 32.587 1.00 94.06 415 PHE A N 1
ATOM 3138 C CA . PHE A 1 415 ? 17.473 6.759 31.218 1.00 94.06 415 PHE A CA 1
ATOM 3139 C C . PHE A 1 415 ? 18.670 7.714 31.121 1.00 94.06 415 PHE A C 1
ATOM 3141 O O . PHE A 1 415 ? 18.851 8.582 31.976 1.00 94.06 415 PHE A O 1
ATOM 3148 N N . THR A 1 416 ? 19.452 7.610 30.044 1.00 94.12 416 THR A N 1
ATOM 3149 C CA . THR A 1 416 ? 20.468 8.606 29.661 1.00 94.12 416 THR A CA 1
ATOM 3150 C C . THR A 1 416 ? 20.645 8.674 28.137 1.00 94.12 416 THR A C 1
ATOM 3152 O O . THR A 1 416 ? 20.402 7.686 27.449 1.00 94.12 416 THR A O 1
ATOM 3155 N N . CYS A 1 417 ? 21.072 9.818 27.591 1.00 90.75 417 CYS A N 1
ATOM 3156 C CA . CYS A 1 417 ? 21.261 10.030 26.146 1.00 90.75 417 CYS A CA 1
ATOM 3157 C C . CYS A 1 417 ? 22.751 10.077 25.775 1.00 90.75 417 CYS A C 1
ATOM 3159 O O . CYS A 1 417 ? 23.519 10.836 26.371 1.00 90.75 417 CYS A O 1
ATOM 3161 N N . PHE A 1 418 ? 23.168 9.291 24.779 1.00 89.75 418 PHE A N 1
ATOM 3162 C CA . PHE A 1 418 ? 24.541 9.223 24.276 1.00 89.75 418 PHE A CA 1
ATOM 3163 C C . PHE A 1 418 ? 24.630 9.731 22.825 1.00 89.75 418 PHE A C 1
ATOM 3165 O O . PHE A 1 418 ? 24.047 9.177 21.894 1.00 89.75 418 PHE A O 1
ATOM 3172 N N . THR A 1 419 ? 25.456 10.762 22.626 1.00 83.62 419 THR A N 1
ATOM 3173 C CA . THR A 1 419 ? 25.763 11.398 21.328 1.00 83.62 419 THR A CA 1
ATOM 3174 C C . THR A 1 419 ? 27.249 11.244 20.965 1.00 83.62 419 THR A C 1
ATOM 3176 O O . THR A 1 419 ? 27.886 12.147 20.415 1.00 83.62 419 THR A O 1
ATOM 3179 N N . THR A 1 420 ? 27.865 10.128 21.367 1.00 83.38 420 THR A N 1
ATOM 3180 C CA . THR A 1 420 ? 29.322 9.943 21.313 1.00 83.38 420 THR A CA 1
ATOM 3181 C C . THR A 1 420 ? 29.753 8.846 20.345 1.00 83.38 420 THR A C 1
ATOM 3183 O O . THR A 1 420 ? 29.245 7.731 20.391 1.00 83.38 420 THR A O 1
ATOM 3186 N N . ASP A 1 421 ? 30.749 9.164 19.516 1.00 82.44 421 ASP A N 1
ATOM 3187 C CA . ASP A 1 421 ? 31.465 8.211 18.658 1.00 82.44 421 ASP A CA 1
ATOM 3188 C C . ASP A 1 421 ? 32.549 7.427 19.436 1.00 82.44 421 ASP A C 1
ATOM 3190 O O . ASP A 1 421 ? 33.184 6.528 18.893 1.00 82.44 421 ASP A O 1
ATOM 3194 N N . VAL A 1 422 ? 32.808 7.782 20.707 1.00 82.94 422 VAL A N 1
ATOM 3195 C CA . VAL A 1 422 ? 33.845 7.166 21.558 1.00 82.94 422 VAL A CA 1
ATOM 3196 C C . VAL A 1 422 ? 33.376 7.046 23.013 1.00 82.94 422 VAL A C 1
ATOM 3198 O O . VAL A 1 422 ? 32.981 8.036 23.637 1.00 82.94 422 VAL A O 1
ATOM 3201 N N . ILE A 1 423 ? 33.491 5.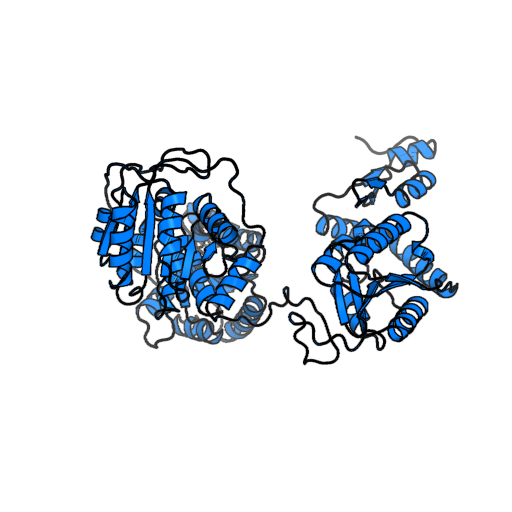847 23.591 1.00 86.38 423 ILE A N 1
ATOM 3202 C CA . ILE A 1 423 ? 33.327 5.611 25.034 1.00 86.38 423 ILE A CA 1
ATOM 3203 C C . ILE A 1 423 ? 34.646 5.892 25.767 1.00 86.38 423 ILE A C 1
ATOM 3205 O O . ILE A 1 423 ? 35.726 5.515 25.318 1.00 86.38 423 ILE A O 1
ATOM 3209 N N . HIS A 1 424 ? 34.558 6.559 26.917 1.00 83.62 424 HIS A N 1
ATOM 3210 C CA . HIS A 1 424 ? 35.694 6.901 27.777 1.00 83.62 424 HIS A CA 1
ATOM 3211 C C . HIS A 1 424 ? 35.267 6.891 29.251 1.00 83.62 424 HIS A C 1
ATOM 3213 O O . HIS A 1 424 ? 34.075 6.794 29.545 1.00 83.62 424 HIS A O 1
ATOM 3219 N N . GLU A 1 425 ? 36.212 7.059 30.180 1.00 82.31 425 GLU A N 1
ATOM 3220 C CA . GLU A 1 425 ? 35.983 6.924 31.628 1.00 82.31 425 GLU A CA 1
ATOM 3221 C C . GLU A 1 425 ? 34.767 7.712 32.147 1.00 82.31 425 GLU A C 1
ATOM 3223 O O . GLU A 1 425 ? 33.960 7.149 32.876 1.00 82.31 425 GLU A O 1
ATOM 3228 N N . GLY A 1 426 ? 34.552 8.955 31.695 1.00 83.25 426 GLY A N 1
ATOM 3229 C CA . GLY A 1 426 ? 33.355 9.731 32.062 1.00 83.25 426 GLY A CA 1
ATOM 3230 C C . GLY A 1 426 ? 32.007 9.101 31.670 1.00 83.25 426 GLY A C 1
ATOM 3231 O O . GLY A 1 426 ? 31.073 9.132 32.467 1.00 83.25 426 GLY A O 1
ATOM 3232 N N . HIS A 1 427 ? 31.909 8.470 30.493 1.00 89.75 427 HIS A N 1
ATOM 3233 C CA . HIS A 1 427 ? 30.702 7.752 30.065 1.00 89.75 427 HIS A CA 1
ATOM 3234 C C . HIS A 1 427 ? 30.492 6.482 30.905 1.00 89.75 427 HIS A C 1
ATOM 3236 O O . HIS A 1 427 ? 29.379 6.205 31.341 1.00 89.75 427 HIS A O 1
ATOM 3242 N N . LEU A 1 428 ? 31.570 5.747 31.205 1.00 89.94 428 LEU A N 1
ATOM 3243 C CA . LEU A 1 428 ? 31.511 4.564 32.072 1.00 89.94 428 LEU A CA 1
ATOM 3244 C C . LEU A 1 428 ? 31.143 4.929 33.519 1.00 89.94 428 LEU A C 1
ATOM 3246 O O . LEU A 1 428 ? 30.358 4.231 34.150 1.00 89.94 428 LEU A O 1
ATOM 3250 N N . ASN A 1 429 ? 31.656 6.046 34.040 1.00 89.00 429 ASN A N 1
ATOM 3251 C CA . ASN A 1 429 ? 31.283 6.579 35.349 1.00 89.00 429 ASN A CA 1
ATOM 3252 C C . ASN A 1 429 ? 29.785 6.925 35.406 1.00 89.00 429 ASN A C 1
ATOM 3254 O O . ASN A 1 429 ? 29.102 6.505 36.336 1.00 89.00 429 ASN A O 1
ATOM 3258 N N . LEU A 1 430 ? 29.255 7.616 34.390 1.00 92.25 430 LEU A N 1
ATOM 3259 C CA . LEU A 1 430 ? 27.825 7.929 34.291 1.00 92.25 430 LEU A CA 1
ATOM 3260 C C . LEU A 1 430 ? 26.951 6.660 34.309 1.00 92.25 430 LEU A C 1
ATOM 3262 O O . LEU A 1 430 ? 25.981 6.607 35.060 1.00 92.25 430 LEU A O 1
ATOM 3266 N N . LEU A 1 431 ? 27.327 5.616 33.563 1.00 93.12 431 LEU A N 1
ATOM 3267 C CA . LEU A 1 431 ? 26.586 4.347 33.523 1.00 93.12 431 LEU A CA 1
ATOM 3268 C C . LEU A 1 431 ? 26.695 3.540 34.829 1.00 93.12 431 LEU A C 1
ATOM 3270 O O . LEU A 1 431 ? 25.708 2.961 35.276 1.00 93.12 431 LEU A O 1
ATOM 3274 N N . ARG A 1 432 ? 27.853 3.553 35.503 1.00 92.19 432 ARG A N 1
ATOM 3275 C CA . ARG A 1 432 ? 28.009 2.952 36.845 1.00 92.19 432 ARG A CA 1
ATOM 3276 C C . ARG A 1 432 ? 27.130 3.643 37.877 1.00 92.19 432 ARG A C 1
ATOM 3278 O O . ARG A 1 432 ? 26.456 2.966 38.643 1.00 92.19 432 ARG A O 1
ATOM 3285 N N . ARG A 1 433 ? 27.083 4.980 37.849 1.00 91.88 433 ARG A N 1
ATOM 3286 C CA . ARG A 1 433 ? 26.158 5.765 38.676 1.00 91.88 433 ARG A CA 1
ATOM 3287 C C . ARG A 1 433 ? 24.701 5.458 38.320 1.00 91.88 433 ARG A C 1
ATOM 3289 O O . ARG A 1 433 ? 23.891 5.364 39.229 1.00 91.88 433 ARG A O 1
ATOM 3296 N N . ALA A 1 434 ? 24.366 5.257 37.044 1.00 92.69 434 ALA A N 1
ATOM 3297 C CA . ALA A 1 434 ? 23.016 4.881 36.611 1.00 92.69 434 ALA A CA 1
ATOM 3298 C C . ALA A 1 434 ? 22.582 3.521 37.191 1.00 92.69 434 ALA A C 1
ATOM 3300 O O . ALA A 1 434 ? 21.476 3.402 37.719 1.00 92.69 434 ALA A O 1
ATOM 3301 N N . LYS A 1 435 ? 23.487 2.533 37.177 1.00 90.31 435 LYS A N 1
ATOM 3302 C CA . LYS A 1 435 ? 23.277 1.183 37.728 1.00 90.31 435 LYS A CA 1
ATOM 3303 C C . LYS A 1 435 ? 22.973 1.141 39.228 1.00 90.31 435 LYS A C 1
ATOM 3305 O O . LYS A 1 435 ? 22.367 0.176 39.681 1.00 90.31 435 LYS A O 1
ATOM 3310 N N . GLU A 1 436 ? 23.350 2.162 39.998 1.00 91.38 436 GLU A N 1
ATOM 3311 C CA . GLU A 1 436 ? 22.985 2.265 41.422 1.00 91.38 436 GLU A CA 1
ATOM 3312 C C . GLU A 1 436 ? 21.490 2.558 41.645 1.00 91.38 436 GLU A C 1
ATOM 3314 O O . GLU A 1 436 ? 20.998 2.379 42.758 1.00 91.38 436 GLU A O 1
ATOM 3319 N N . TYR A 1 437 ? 20.768 3.018 40.616 1.00 89.94 437 TYR A N 1
ATOM 3320 C CA . TYR A 1 437 ? 19.386 3.486 40.743 1.00 89.94 437 TYR A CA 1
ATOM 3321 C C . TYR A 1 437 ? 18.329 2.576 40.101 1.00 89.94 437 TYR A C 1
ATOM 3323 O O . TYR A 1 437 ? 17.150 2.758 40.401 1.00 89.94 437 TYR A O 1
ATOM 3331 N N . GLY A 1 438 ? 18.711 1.617 39.249 1.00 88.81 438 GLY A N 1
ATOM 3332 C CA . GLY A 1 438 ? 17.762 0.721 38.580 1.00 88.81 438 GLY A CA 1
ATOM 3333 C C . GLY A 1 438 ? 18.263 0.151 37.249 1.00 88.81 438 GLY A C 1
ATOM 3334 O O . GLY A 1 438 ? 19.471 0.036 37.025 1.00 88.81 438 GLY A O 1
ATOM 3335 N N . ARG A 1 439 ? 17.323 -0.215 36.367 1.00 88.56 439 ARG A N 1
ATOM 3336 C CA . ARG A 1 439 ? 17.609 -0.745 35.022 1.00 88.56 439 ARG A CA 1
ATOM 3337 C C . ARG A 1 439 ? 18.054 0.393 34.098 1.00 88.56 439 ARG A C 1
ATOM 3339 O O . ARG A 1 439 ? 17.356 1.395 33.979 1.00 88.56 439 ARG A O 1
ATOM 3346 N N . VAL A 1 440 ? 19.206 0.245 33.443 1.00 92.12 440 VAL A N 1
ATOM 3347 C CA . VAL A 1 440 ? 19.851 1.321 32.667 1.00 92.12 440 VAL A CA 1
ATOM 3348 C C . VAL A 1 440 ? 19.533 1.211 31.182 1.00 92.12 440 VAL A C 1
ATOM 3350 O O . VAL A 1 440 ? 19.974 0.282 30.505 1.00 92.12 440 VAL A O 1
ATOM 3353 N N . THR A 1 441 ? 18.819 2.208 30.672 1.00 91.88 441 THR A N 1
ATOM 3354 C CA . THR A 1 441 ? 18.413 2.332 29.272 1.00 91.88 441 THR A CA 1
ATOM 3355 C C . THR A 1 441 ? 19.107 3.537 28.630 1.00 91.88 441 THR A C 1
ATOM 3357 O O . THR A 1 441 ? 19.034 4.644 29.163 1.00 91.88 441 THR A O 1
ATOM 3360 N N . VAL A 1 442 ? 19.790 3.346 27.497 1.00 92.69 442 VAL A N 1
ATOM 3361 C CA . VAL A 1 442 ? 20.546 4.417 26.819 1.00 92.69 442 VAL A CA 1
ATOM 3362 C C . VAL A 1 442 ? 19.918 4.781 25.476 1.00 92.69 442 VAL A C 1
ATOM 3364 O O . VAL A 1 442 ? 19.833 3.940 24.587 1.00 92.69 442 VAL A O 1
ATOM 3367 N N . GLY A 1 443 ? 19.522 6.039 25.296 1.00 91.31 443 GLY A N 1
ATOM 3368 C CA . GLY A 1 443 ? 19.145 6.575 23.988 1.00 91.31 443 GLY A CA 1
ATOM 3369 C C . GLY A 1 443 ? 20.380 6.871 23.147 1.00 91.31 443 GLY A C 1
ATOM 3370 O O . GLY A 1 443 ? 21.277 7.580 23.604 1.00 91.31 443 GLY A O 1
ATOM 3371 N N . VAL A 1 444 ? 20.438 6.344 21.925 1.00 89.06 444 VAL A N 1
ATOM 3372 C CA . VAL A 1 444 ? 21.489 6.652 20.946 1.00 89.06 444 VAL A CA 1
ATOM 3373 C C . VAL A 1 444 ? 20.888 7.522 19.851 1.00 89.06 444 VAL A C 1
ATOM 3375 O O . VAL A 1 444 ? 19.957 7.120 19.154 1.00 89.06 444 VAL A O 1
ATOM 3378 N N . LEU A 1 445 ? 21.428 8.734 19.720 1.00 87.31 445 LEU A N 1
ATOM 3379 C CA . LEU A 1 445 ? 20.929 9.744 18.789 1.00 87.31 445 LEU A CA 1
ATOM 3380 C C . LEU A 1 445 ? 21.307 9.394 17.338 1.00 87.31 445 LEU A C 1
ATOM 3382 O O . LEU A 1 445 ? 22.481 9.118 17.054 1.00 87.31 445 LEU A O 1
ATOM 3386 N N . VAL A 1 446 ? 20.335 9.434 16.421 1.00 85.12 446 VAL A N 1
ATOM 3387 C CA . VAL A 1 446 ? 20.540 9.194 14.975 1.00 85.12 446 VAL A CA 1
ATOM 3388 C C . VAL A 1 446 ? 21.453 10.242 14.323 1.00 85.12 446 VAL A C 1
ATOM 3390 O O . VAL A 1 446 ? 21.639 11.346 14.843 1.00 85.12 446 VAL A O 1
ATOM 3393 N N . ASP A 1 447 ? 22.045 9.904 13.174 1.00 83.00 447 ASP A N 1
ATOM 3394 C CA . ASP A 1 447 ? 23.005 10.768 12.470 1.00 83.00 447 ASP A CA 1
ATOM 3395 C C . ASP A 1 447 ? 22.389 12.118 12.068 1.00 83.00 447 ASP A C 1
ATOM 3397 O O . ASP A 1 447 ? 23.000 13.169 12.268 1.00 83.00 447 ASP A O 1
ATOM 3401 N N . GLU A 1 448 ? 21.158 12.094 11.562 1.00 81.44 448 GLU A N 1
ATOM 3402 C CA . GLU A 1 448 ? 20.374 13.250 11.121 1.00 81.44 448 GLU A CA 1
ATOM 3403 C C . GLU A 1 448 ? 20.110 14.249 12.249 1.00 81.44 448 GLU A C 1
ATOM 3405 O O . GLU A 1 448 ? 19.935 15.435 11.973 1.00 81.44 448 GLU A O 1
ATOM 3410 N N . ALA A 1 449 ? 20.079 13.788 13.503 1.00 80.12 449 ALA A N 1
ATOM 3411 C CA . ALA A 1 449 ? 19.848 14.605 14.688 1.00 80.12 449 ALA A CA 1
ATOM 3412 C C . ALA A 1 449 ? 21.170 15.055 15.332 1.00 80.12 449 ALA A C 1
ATOM 3414 O O . ALA A 1 449 ? 21.340 16.237 15.626 1.00 80.12 449 ALA A O 1
ATOM 3415 N N . ALA A 1 450 ? 22.156 14.160 15.464 1.00 79.94 450 ALA A N 1
ATOM 3416 C CA . ALA A 1 450 ? 23.478 14.489 16.007 1.00 79.94 450 ALA A CA 1
ATOM 3417 C C . ALA A 1 450 ? 24.191 15.601 15.207 1.00 79.94 450 ALA A C 1
ATOM 3419 O O . ALA A 1 450 ? 24.759 16.532 15.794 1.00 79.94 450 ALA A O 1
ATOM 3420 N N . VAL A 1 451 ? 24.075 15.556 13.871 1.00 76.25 451 VAL A N 1
ATOM 3421 C CA . VAL A 1 451 ? 24.599 16.582 12.953 1.00 76.25 451 VAL A CA 1
ATOM 3422 C C . VAL A 1 451 ? 24.059 17.982 13.263 1.00 76.25 451 VAL A C 1
ATOM 3424 O O . VAL A 1 451 ? 24.791 18.952 13.073 1.00 76.25 451 VAL A O 1
ATOM 3427 N N . GLN A 1 452 ? 22.824 18.111 13.759 1.00 70.75 452 GLN A N 1
ATOM 3428 C CA . GLN A 1 452 ? 22.172 19.417 13.916 1.00 70.75 452 GLN A CA 1
ATOM 3429 C C . GLN A 1 452 ? 22.716 20.240 15.085 1.00 70.75 452 GLN A C 1
ATOM 3431 O O . GLN A 1 452 ? 22.457 21.436 15.110 1.00 70.75 452 GLN A O 1
ATOM 3436 N N . PHE A 1 453 ? 23.443 19.639 16.039 1.00 63.91 453 PHE A N 1
ATOM 3437 C CA . PHE A 1 453 ? 23.688 20.266 17.350 1.00 63.91 453 PHE A CA 1
ATOM 3438 C C . PHE A 1 453 ? 25.150 20.391 17.794 1.00 63.91 453 PHE A C 1
ATOM 3440 O O . PHE A 1 453 ? 25.424 21.122 18.740 1.00 63.91 453 PHE A O 1
ATOM 3447 N N . SER A 1 454 ? 26.098 19.670 17.183 1.00 57.31 454 SER A N 1
ATOM 3448 C CA . SER A 1 454 ? 27.560 19.924 17.308 1.00 57.31 454 SER A CA 1
ATOM 3449 C C . SER A 1 454 ? 28.416 18.822 16.685 1.00 57.31 454 SER A C 1
ATOM 3451 O O . SER A 1 454 ? 29.532 19.082 16.231 1.00 57.31 454 SER A O 1
ATOM 3453 N N . ARG A 1 455 ? 27.931 17.577 16.696 1.00 61.91 455 ARG A N 1
ATOM 3454 C CA . ARG A 1 455 ? 28.736 16.393 16.389 1.00 61.91 455 ARG A CA 1
ATOM 3455 C C . ARG A 1 455 ? 28.349 15.836 15.035 1.00 61.91 455 ARG A C 1
ATOM 3457 O O . ARG A 1 455 ? 27.318 15.199 14.884 1.00 61.91 455 ARG A O 1
ATOM 3464 N N . PHE A 1 456 ? 29.208 16.068 14.047 1.00 69.31 456 PHE A N 1
ATOM 3465 C CA . PHE A 1 456 ? 29.114 15.378 12.768 1.00 69.31 456 PHE A CA 1
ATOM 3466 C C . PHE A 1 456 ? 29.656 13.950 12.941 1.00 69.31 456 PHE A C 1
ATOM 3468 O O . PHE A 1 456 ? 30.877 13.831 13.088 1.00 69.31 456 PHE A O 1
ATOM 3475 N N . PRO A 1 457 ? 28.819 12.894 12.927 1.00 77.38 457 PRO A N 1
ATOM 3476 C CA . PRO A 1 457 ? 29.256 11.590 13.406 1.00 77.38 457 PRO A CA 1
ATOM 3477 C C . PRO A 1 457 ? 30.259 10.933 12.468 1.00 77.38 457 PRO A C 1
ATOM 3479 O O . PRO A 1 457 ? 30.114 10.966 11.233 1.00 77.38 457 PRO A O 1
ATOM 3482 N N . THR A 1 458 ? 31.302 10.376 13.075 1.00 74.25 458 THR A N 1
ATOM 3483 C CA . THR A 1 458 ? 32.460 9.807 12.377 1.00 74.25 458 THR A CA 1
ATOM 3484 C C . THR A 1 458 ? 32.408 8.292 12.240 1.00 74.25 458 THR A C 1
ATOM 3486 O O . THR A 1 458 ? 33.009 7.771 11.301 1.00 74.25 458 THR A O 1
ATOM 3489 N N . ILE A 1 459 ? 31.665 7.624 13.121 1.00 77.25 459 ILE A N 1
ATOM 3490 C CA . ILE A 1 459 ? 31.121 6.277 12.920 1.00 77.25 459 ILE A CA 1
ATOM 3491 C C . ILE A 1 459 ? 29.612 6.397 12.656 1.00 77.25 459 ILE A C 1
ATOM 3493 O O . ILE A 1 459 ? 29.015 7.452 12.899 1.00 77.25 459 ILE A O 1
ATOM 3497 N N . SER A 1 460 ? 28.993 5.364 12.095 1.00 78.56 460 SER A N 1
ATOM 3498 C CA . SER A 1 460 ? 27.562 5.373 11.787 1.00 78.56 460 SER A CA 1
ATOM 3499 C C . SER A 1 460 ? 26.689 5.309 13.047 1.00 78.56 460 SER A C 1
ATOM 3501 O O . SER A 1 460 ? 27.166 5.037 14.154 1.00 78.56 460 SER A O 1
ATOM 3503 N N . TYR A 1 461 ? 25.389 5.564 12.885 1.00 82.69 461 TYR A N 1
ATOM 3504 C CA . TYR A 1 461 ? 24.410 5.385 13.956 1.00 82.69 461 TYR A CA 1
ATOM 3505 C C . TYR A 1 461 ? 24.403 3.934 14.469 1.00 82.69 461 TYR A C 1
ATOM 3507 O O . TYR A 1 461 ? 24.437 3.716 15.678 1.00 82.69 461 TYR A O 1
ATOM 3515 N N . GLU A 1 462 ? 24.465 2.954 13.569 1.00 77.88 462 GLU A N 1
ATOM 3516 C CA . GLU A 1 462 ? 24.488 1.523 13.887 1.00 77.88 462 GLU A CA 1
ATOM 3517 C C . GLU A 1 462 ? 25.784 1.131 14.621 1.00 77.88 462 GLU A C 1
ATOM 3519 O O . GLU A 1 462 ? 25.749 0.363 15.583 1.00 77.88 462 GLU A O 1
ATOM 3524 N N . GLU A 1 463 ? 26.927 1.710 14.232 1.00 78.12 463 GLU A N 1
ATOM 3525 C CA . GLU A 1 463 ? 28.205 1.526 14.929 1.00 78.12 463 GLU A CA 1
ATOM 3526 C C . GLU A 1 463 ? 28.172 2.123 16.350 1.00 78.12 463 GLU A C 1
ATOM 3528 O O . GLU A 1 463 ? 28.614 1.465 17.297 1.00 78.12 463 GLU A O 1
ATOM 3533 N N . ARG A 1 464 ? 27.591 3.324 16.541 1.00 87.75 464 ARG A N 1
ATOM 3534 C CA . ARG A 1 464 ? 27.345 3.883 17.889 1.00 87.75 464 ARG A CA 1
ATOM 3535 C C . ARG A 1 464 ? 26.413 2.989 18.698 1.00 87.75 464 ARG A C 1
ATOM 3537 O O . ARG A 1 464 ? 26.671 2.745 19.876 1.00 87.75 464 ARG A O 1
ATOM 3544 N N . PHE A 1 465 ? 25.347 2.501 18.073 1.00 85.62 465 PHE A N 1
ATOM 3545 C CA . PHE A 1 465 ? 24.341 1.673 18.717 1.00 85.62 465 PHE A CA 1
ATOM 3546 C C . PHE A 1 465 ? 24.956 0.375 19.259 1.00 85.62 465 PHE A C 1
ATOM 3548 O O . PHE A 1 465 ? 24.861 0.091 20.455 1.00 85.62 465 PHE A O 1
ATOM 3555 N N . ALA A 1 466 ? 25.667 -0.371 18.407 1.00 77.00 466 ALA A N 1
ATOM 3556 C CA . ALA A 1 466 ? 26.352 -1.602 18.791 1.00 77.00 466 ALA A CA 1
ATOM 3557 C C . ALA A 1 466 ? 27.432 -1.357 19.863 1.00 77.00 466 ALA A C 1
ATOM 3559 O O . ALA A 1 466 ? 27.541 -2.129 20.819 1.00 77.00 466 ALA A O 1
ATOM 3560 N N . MET A 1 467 ? 28.188 -0.256 19.756 1.00 88.38 467 MET A N 1
ATOM 3561 C CA . MET A 1 467 ? 29.186 0.145 20.756 1.00 88.38 467 MET A CA 1
ATOM 3562 C C . MET A 1 467 ? 28.570 0.376 22.145 1.00 88.38 467 MET A C 1
ATOM 3564 O O . MET A 1 467 ? 29.185 0.010 23.145 1.00 88.38 467 MET A O 1
ATOM 3568 N N . VAL A 1 468 ? 27.377 0.975 22.223 1.00 87.94 468 VAL A N 1
ATOM 3569 C CA . VAL A 1 468 ? 26.674 1.222 23.494 1.00 87.94 468 VAL A CA 1
ATOM 3570 C C . VAL A 1 468 ? 26.016 -0.054 24.030 1.00 87.94 468 VAL A C 1
ATOM 3572 O O . VAL A 1 468 ? 26.114 -0.324 25.226 1.00 87.94 468 VAL A O 1
ATOM 3575 N N . ALA A 1 469 ? 25.415 -0.878 23.167 1.00 81.50 469 ALA A N 1
ATOM 3576 C CA . ALA A 1 469 ? 24.782 -2.141 23.565 1.00 81.50 469 ALA A CA 1
ATOM 3577 C C . ALA A 1 469 ? 25.783 -3.166 24.134 1.00 81.50 469 ALA A C 1
ATOM 3579 O O . ALA A 1 469 ? 25.448 -3.939 25.032 1.00 81.50 469 ALA A O 1
ATOM 3580 N N . ALA A 1 470 ? 27.034 -3.136 23.665 1.00 84.56 470 ALA A N 1
ATOM 3581 C CA . ALA A 1 470 ? 28.111 -3.992 24.160 1.00 84.56 470 ALA A CA 1
ATOM 3582 C C . ALA A 1 470 ? 28.599 -3.651 25.589 1.00 84.56 470 ALA A C 1
ATOM 3584 O O . ALA A 1 470 ? 29.391 -4.407 26.159 1.00 84.56 470 ALA A O 1
ATOM 3585 N N . LEU A 1 471 ? 28.173 -2.531 26.187 1.00 87.94 471 LEU A N 1
ATOM 3586 C CA . LEU A 1 471 ? 28.669 -2.097 27.497 1.00 87.94 471 LEU A CA 1
ATOM 3587 C C . LEU A 1 471 ? 28.082 -2.945 28.644 1.00 87.94 471 LEU A C 1
ATOM 3589 O O . LEU A 1 471 ? 26.864 -3.139 28.702 1.00 87.94 471 LEU A O 1
ATOM 3593 N N . PRO A 1 472 ? 28.894 -3.430 29.608 1.00 85.94 472 PRO A N 1
ATOM 3594 C CA . PRO A 1 472 ? 28.400 -4.203 30.750 1.00 85.94 472 PRO A CA 1
ATOM 3595 C C . PRO A 1 472 ? 27.342 -3.460 31.573 1.00 85.94 472 PRO A C 1
ATOM 3597 O O . PRO A 1 472 ? 26.332 -4.057 31.943 1.00 85.94 472 PRO A O 1
ATOM 3600 N N . GLU A 1 473 ? 27.549 -2.162 31.808 1.00 90.25 473 GLU A N 1
ATOM 3601 C CA . GLU A 1 473 ? 26.696 -1.304 32.636 1.00 90.25 473 GLU A CA 1
ATOM 3602 C C . GLU A 1 473 ? 25.356 -0.889 31.984 1.00 90.25 473 GLU A C 1
ATOM 3604 O O . GLU A 1 473 ? 24.544 -0.242 32.639 1.00 90.25 473 GLU A O 1
ATOM 3609 N N . VAL A 1 474 ? 25.096 -1.272 30.730 1.00 89.19 474 VAL A N 1
ATOM 3610 C CA . VAL A 1 474 ? 23.854 -0.971 29.991 1.00 89.19 474 VAL A CA 1
ATOM 3611 C C . VAL A 1 474 ? 22.923 -2.186 29.996 1.00 89.19 474 VAL A C 1
ATOM 3613 O O . VAL A 1 474 ? 23.364 -3.284 29.674 1.00 89.19 474 VAL A O 1
ATOM 3616 N N . ASP A 1 475 ? 21.645 -2.024 30.339 1.00 83.12 475 ASP A N 1
ATOM 3617 C CA . ASP A 1 475 ? 20.651 -3.111 30.252 1.00 83.12 475 ASP A CA 1
ATOM 3618 C C . ASP A 1 475 ? 19.871 -3.100 28.947 1.00 83.12 475 ASP A C 1
ATOM 3620 O O . ASP A 1 475 ? 19.469 -4.159 28.477 1.00 83.12 475 ASP A O 1
ATOM 3624 N N . ARG A 1 476 ? 19.621 -1.903 28.408 1.00 85.38 476 ARG A N 1
ATOM 3625 C CA . ARG A 1 476 ? 18.853 -1.655 27.188 1.00 85.38 476 ARG A CA 1
ATOM 3626 C C . ARG A 1 476 ? 19.446 -0.464 26.439 1.00 85.38 476 ARG A C 1
ATOM 3628 O O . ARG A 1 476 ? 19.968 0.469 27.047 1.00 85.38 476 ARG A O 1
ATOM 3635 N N . VAL A 1 477 ? 19.297 -0.451 25.124 1.00 81.12 477 VAL A N 1
ATOM 3636 C CA . VAL A 1 477 ? 19.565 0.722 24.276 1.00 81.12 477 VAL A CA 1
ATOM 3637 C C . VAL A 1 477 ? 18.269 1.060 23.533 1.00 81.12 477 VAL A C 1
ATOM 3639 O O . VAL A 1 477 ? 17.369 0.226 23.495 1.00 81.12 477 VAL A O 1
ATOM 3642 N N . MET A 1 478 ? 18.119 2.275 23.012 1.00 82.88 478 MET A N 1
ATOM 3643 C CA . MET A 1 478 ? 16.992 2.654 22.155 1.00 82.88 478 MET A CA 1
ATOM 3644 C C . MET A 1 478 ? 17.374 3.729 21.132 1.00 82.88 478 MET A C 1
ATOM 3646 O O . MET A 1 478 ? 18.375 4.430 21.292 1.00 82.88 478 MET A O 1
ATOM 3650 N N . VAL A 1 479 ? 16.544 3.875 20.099 1.00 81.38 479 VAL A N 1
ATOM 3651 C CA . VAL A 1 479 ? 16.702 4.878 19.036 1.00 81.38 479 VAL A CA 1
ATOM 3652 C C . VAL A 1 479 ? 16.126 6.225 19.473 1.00 81.38 479 VAL A C 1
ATOM 3654 O O . VAL A 1 479 ? 14.948 6.294 19.832 1.00 81.38 479 VAL A O 1
ATOM 3657 N N . GLN A 1 480 ? 16.925 7.290 19.394 1.00 83.38 480 GLN A N 1
ATOM 3658 C CA . GLN A 1 480 ? 16.487 8.662 19.667 1.00 83.38 480 GLN A CA 1
ATOM 3659 C C . GLN A 1 480 ? 16.612 9.538 18.406 1.00 83.38 480 GLN A C 1
ATOM 3661 O O . GLN A 1 480 ? 17.665 9.566 17.762 1.00 83.38 480 GLN A O 1
ATOM 3666 N N . HIS A 1 481 ? 15.536 10.245 18.052 1.00 81.62 481 HIS A N 1
ATOM 3667 C CA . HIS A 1 481 ? 15.362 10.946 16.773 1.00 81.62 481 HIS A CA 1
ATOM 3668 C C . HIS A 1 481 ? 15.389 12.483 16.870 1.00 81.62 481 HIS A C 1
ATOM 3670 O O . HIS A 1 481 ? 15.665 13.134 15.862 1.00 81.62 481 HIS A O 1
ATOM 3676 N N . ASP A 1 482 ? 15.159 13.074 18.047 1.00 83.31 482 ASP A N 1
ATOM 3677 C CA . ASP A 1 482 ? 15.404 14.500 18.333 1.00 83.31 482 ASP A CA 1
ATOM 3678 C C . ASP A 1 482 ? 16.370 14.620 19.534 1.00 83.31 482 ASP A C 1
ATOM 3680 O O . ASP A 1 482 ? 16.566 13.675 20.297 1.00 83.31 482 ASP A O 1
ATOM 3684 N N . LEU A 1 483 ? 17.042 15.763 19.695 1.00 80.62 483 LEU A N 1
ATOM 3685 C CA . LEU A 1 483 ? 17.854 16.034 20.887 1.00 80.62 483 LEU A CA 1
ATOM 3686 C C . LEU A 1 483 ? 16.971 16.350 22.105 1.00 80.62 483 LEU A C 1
ATOM 3688 O O . LEU A 1 483 ? 17.379 16.108 23.245 1.00 80.62 483 LEU A O 1
ATOM 3692 N N . MET A 1 484 ? 15.773 16.885 21.867 1.00 85.56 484 MET A N 1
ATOM 3693 C CA . MET A 1 484 ? 14.719 16.962 22.875 1.00 85.56 484 MET A CA 1
ATOM 3694 C C . MET A 1 484 ? 14.181 15.548 23.154 1.00 85.56 484 MET A C 1
ATOM 3696 O O . MET A 1 484 ? 14.190 14.698 22.271 1.00 85.56 484 MET A O 1
ATOM 3700 N N . TYR A 1 485 ? 13.774 15.263 24.394 1.00 88.25 485 TYR A N 1
ATOM 3701 C CA . TYR A 1 485 ? 13.459 13.891 24.829 1.00 88.25 485 TYR A CA 1
ATOM 3702 C C . TYR A 1 485 ? 11.986 13.511 24.566 1.00 88.25 485 TYR A C 1
ATOM 3704 O O . TYR A 1 485 ? 11.537 12.464 25.024 1.00 88.25 485 TYR A O 1
ATOM 3712 N N . ASP A 1 486 ? 11.229 14.336 23.839 1.00 84.12 486 ASP A N 1
ATOM 3713 C CA . ASP A 1 486 ? 9.811 14.112 23.537 1.00 84.12 486 ASP A CA 1
ATOM 3714 C C . ASP A 1 486 ? 9.574 12.749 22.871 1.00 84.12 486 ASP A C 1
ATOM 3716 O O . ASP A 1 486 ? 8.744 11.968 23.334 1.00 84.12 486 ASP A O 1
ATOM 3720 N N . ASP A 1 487 ? 10.373 12.411 21.851 1.00 78.25 487 ASP A N 1
ATOM 3721 C CA . ASP A 1 487 ? 10.259 11.134 21.143 1.00 78.25 487 ASP A CA 1
ATOM 3722 C C . ASP A 1 487 ? 10.587 9.943 22.055 1.00 78.25 487 ASP A C 1
ATOM 3724 O O . ASP A 1 487 ? 10.045 8.852 21.880 1.00 78.25 487 ASP A O 1
ATOM 3728 N N . VAL A 1 488 ? 11.490 10.112 23.024 1.00 82.31 488 VAL A N 1
ATOM 3729 C CA . VAL A 1 488 ? 11.779 9.101 24.049 1.00 82.31 488 VAL A CA 1
ATOM 3730 C C . VAL A 1 488 ? 10.575 8.945 24.973 1.00 82.31 488 VAL A C 1
ATOM 3732 O O . VAL A 1 488 ? 10.127 7.823 25.189 1.00 82.31 488 VAL A O 1
ATOM 3735 N N . PHE A 1 489 ? 10.026 10.045 25.487 1.00 85.19 489 PHE A N 1
ATOM 3736 C CA . PHE A 1 489 ? 8.980 10.027 26.510 1.00 85.19 489 PHE A CA 1
ATOM 3737 C C . PHE A 1 489 ? 7.594 9.614 26.000 1.00 85.19 489 PHE A C 1
ATOM 3739 O O . PHE A 1 489 ? 6.825 9.038 26.769 1.00 85.19 489 PHE A O 1
ATOM 3746 N N . GLU A 1 490 ? 7.305 9.793 24.708 1.00 76.75 490 GLU A N 1
ATOM 3747 C CA . GLU A 1 490 ? 6.138 9.185 24.049 1.00 76.75 490 GLU A CA 1
ATOM 3748 C C . GLU A 1 490 ? 6.189 7.644 24.051 1.00 76.75 490 GLU A C 1
ATOM 3750 O O . GLU A 1 490 ? 5.147 6.993 24.112 1.00 76.75 490 GLU A O 1
ATOM 3755 N N . ARG A 1 491 ? 7.392 7.046 24.007 1.00 69.94 491 ARG A N 1
ATOM 3756 C CA . ARG A 1 491 ? 7.608 5.583 23.952 1.00 69.94 491 ARG A CA 1
ATOM 3757 C C . ARG A 1 491 ? 8.010 4.964 25.296 1.00 69.94 491 ARG A C 1
ATOM 3759 O O . ARG A 1 491 ? 7.836 3.764 25.496 1.00 69.94 491 ARG A O 1
ATOM 3766 N N . PHE A 1 492 ? 8.591 5.745 26.203 1.00 78.88 492 PHE A N 1
ATOM 3767 C CA . PHE A 1 492 ? 9.202 5.264 27.439 1.00 78.88 492 PHE A CA 1
ATOM 3768 C C . PHE A 1 492 ? 9.228 6.354 28.514 1.00 78.88 492 PHE A C 1
ATOM 3770 O O . PHE A 1 492 ? 9.940 7.345 28.392 1.00 78.88 492 PHE A O 1
ATOM 3777 N N . GLN A 1 493 ? 8.507 6.126 29.611 1.00 86.06 493 GLN A N 1
ATOM 3778 C CA . GLN A 1 493 ? 8.478 7.004 30.783 1.00 86.06 493 GLN A CA 1
ATOM 3779 C C . GLN A 1 493 ? 9.429 6.469 31.872 1.00 86.06 493 GLN A C 1
ATOM 3781 O O . GLN A 1 493 ? 9.016 5.614 32.662 1.00 86.06 493 GLN A O 1
ATOM 3786 N N . PRO A 1 494 ? 10.701 6.913 31.934 1.00 89.25 494 PRO A N 1
ATOM 3787 C CA . PRO A 1 494 ? 11.610 6.517 33.003 1.00 89.25 494 PRO A CA 1
ATOM 3788 C C . PRO A 1 494 ? 11.221 7.170 34.332 1.00 89.25 494 PRO A C 1
ATOM 3790 O O . PRO A 1 494 ? 10.766 8.316 34.376 1.00 89.25 494 PRO A O 1
ATOM 3793 N N . ASP A 1 495 ? 11.493 6.477 35.436 1.00 91.19 495 ASP A N 1
ATOM 3794 C CA . ASP A 1 495 ? 11.396 7.057 36.780 1.00 91.19 495 ASP A CA 1
ATOM 3795 C C . ASP A 1 495 ? 12.544 8.051 37.037 1.00 91.19 495 ASP A C 1
ATOM 3797 O O . ASP A 1 495 ? 12.428 8.976 37.846 1.00 91.19 495 ASP A O 1
ATOM 3801 N N . ILE A 1 496 ? 13.688 7.846 36.373 1.00 93.62 496 ILE A N 1
ATOM 3802 C CA . ILE A 1 496 ? 14.916 8.618 36.571 1.00 93.62 496 ILE A CA 1
ATOM 3803 C C . ILE A 1 496 ? 15.577 8.931 35.225 1.00 93.62 496 ILE A C 1
ATOM 3805 O O . ILE A 1 496 ? 15.905 8.020 34.471 1.00 93.62 496 ILE A O 1
ATOM 3809 N N . VAL A 1 497 ? 15.894 10.201 34.967 1.00 95.81 497 VAL A N 1
ATOM 3810 C CA . VAL A 1 497 ? 16.879 10.584 33.939 1.00 95.81 497 VAL A CA 1
ATOM 3811 C C . VAL A 1 497 ? 18.189 10.949 34.623 1.00 95.81 497 VAL A C 1
ATOM 3813 O O . VAL A 1 497 ? 18.212 11.776 35.534 1.00 95.81 497 VAL A O 1
ATOM 3816 N N . ILE A 1 498 ? 19.291 10.345 34.187 1.00 94.62 498 ILE A N 1
ATOM 3817 C CA . ILE A 1 498 ? 20.630 10.589 34.724 1.00 94.62 498 ILE A CA 1
ATOM 3818 C C . ILE A 1 498 ? 21.547 11.152 33.637 1.00 94.62 498 ILE A C 1
ATOM 3820 O O . ILE A 1 498 ? 21.611 10.638 32.522 1.00 94.62 498 ILE A O 1
ATOM 3824 N N . HIS A 1 499 ? 22.261 12.231 33.947 1.00 93.50 499 HIS A N 1
ATOM 3825 C CA . HIS A 1 499 ? 23.116 12.925 32.983 1.00 93.50 499 HIS A CA 1
ATOM 3826 C C . HIS A 1 499 ? 24.288 13.619 33.691 1.00 93.50 499 HIS A C 1
ATOM 3828 O O . HIS A 1 499 ? 24.259 13.830 34.903 1.00 93.50 499 HIS A O 1
ATOM 3834 N N . GLY A 1 500 ? 25.327 13.993 32.943 1.00 88.56 500 GLY A N 1
ATOM 3835 C CA . GLY A 1 500 ? 26.402 14.843 33.454 1.00 88.56 500 GLY A CA 1
ATOM 3836 C C . GLY A 1 500 ? 25.909 16.245 33.841 1.00 88.56 500 GLY A C 1
ATOM 3837 O O . GLY A 1 500 ? 25.107 16.853 33.132 1.00 88.56 500 GLY A O 1
ATOM 3838 N N . ASP A 1 501 ? 26.416 16.801 34.940 1.00 87.50 501 ASP A N 1
ATOM 3839 C CA . ASP A 1 501 ? 26.041 18.127 35.451 1.00 87.50 501 ASP A CA 1
ATOM 3840 C C . ASP A 1 501 ? 26.437 19.295 34.525 1.00 87.50 501 ASP A C 1
ATOM 3842 O O . ASP A 1 501 ? 25.942 20.414 34.682 1.00 87.50 501 ASP A O 1
ATOM 3846 N N . ASN A 1 502 ? 27.233 19.026 33.485 1.00 84.56 502 ASN A N 1
ATOM 3847 C CA . ASN A 1 502 ? 27.550 19.961 32.407 1.00 84.56 502 ASN A CA 1
ATOM 3848 C C . ASN A 1 502 ? 26.298 20.533 31.712 1.00 84.56 502 ASN A C 1
ATOM 3850 O O . ASN A 1 502 ? 26.328 21.686 31.278 1.00 84.56 502 ASN A O 1
ATOM 3854 N N . TRP A 1 503 ? 25.186 19.785 31.650 1.00 88.75 503 TRP A N 1
ATOM 3855 C CA . TRP A 1 503 ? 23.936 20.271 31.045 1.00 88.75 503 TRP A CA 1
ATOM 3856 C C . TRP A 1 503 ? 23.162 21.295 31.885 1.00 88.75 503 TRP A C 1
ATOM 3858 O O . TRP A 1 503 ? 22.183 21.862 31.415 1.00 88.75 503 TRP A O 1
ATOM 3868 N N . ARG A 1 504 ? 23.607 21.609 33.108 1.00 87.06 504 ARG A N 1
ATOM 3869 C CA . ARG A 1 504 ? 22.963 22.616 33.976 1.00 87.06 504 ARG A CA 1
ATOM 3870 C C . ARG A 1 504 ? 23.254 24.063 33.541 1.00 87.06 504 ARG A C 1
ATOM 3872 O O . ARG A 1 504 ? 22.809 25.003 34.197 1.00 87.06 504 ARG A O 1
ATOM 3879 N N . SER A 1 505 ? 24.017 24.255 32.461 1.00 81.00 505 SER A N 1
ATOM 3880 C CA . SER A 1 505 ? 24.481 25.556 31.967 1.00 81.00 505 SER A CA 1
ATOM 3881 C C . SER A 1 505 ? 24.570 25.600 30.435 1.00 81.00 505 SER A C 1
ATOM 3883 O O . SER A 1 505 ? 24.575 24.563 29.772 1.00 81.00 505 SER A O 1
ATOM 3885 N N . GLY A 1 506 ? 24.640 26.808 29.862 1.00 80.25 506 GLY A N 1
ATOM 3886 C CA . GLY A 1 506 ? 24.628 27.004 28.408 1.00 80.25 506 GLY A CA 1
ATOM 3887 C C . GLY A 1 506 ? 23.305 26.574 27.759 1.00 80.25 506 GLY A C 1
ATOM 3888 O O . GLY A 1 506 ? 22.286 26.453 28.436 1.00 80.25 506 GLY A O 1
ATOM 3889 N N . PHE A 1 507 ? 23.326 26.323 26.446 1.00 74.88 507 PHE A N 1
ATOM 3890 C CA . PHE A 1 507 ? 22.140 25.894 25.684 1.00 74.88 507 PHE A CA 1
ATOM 3891 C C . PHE A 1 507 ? 21.570 24.548 26.166 1.00 74.88 507 PHE A C 1
ATOM 3893 O O . PHE A 1 507 ? 20.364 24.328 26.110 1.00 74.88 507 PHE A O 1
ATOM 3900 N N . LEU A 1 508 ? 22.423 23.670 26.708 1.00 81.50 508 LEU A N 1
ATOM 3901 C CA . LEU A 1 508 ? 22.015 22.378 27.264 1.00 81.50 508 LEU A CA 1
ATOM 3902 C C . LEU A 1 508 ? 21.027 22.523 28.435 1.00 81.50 508 LEU A C 1
ATOM 3904 O O . LEU A 1 508 ? 20.209 21.628 28.649 1.00 81.50 508 LEU A O 1
ATOM 3908 N N . LYS A 1 509 ? 21.036 23.666 29.140 1.00 85.94 509 LYS A N 1
ATOM 3909 C CA . LYS A 1 509 ? 20.069 23.946 30.208 1.00 85.94 509 LYS A CA 1
ATOM 3910 C C . LYS A 1 509 ? 18.633 23.963 29.681 1.00 85.94 509 LYS A C 1
ATOM 3912 O O . LYS A 1 509 ? 17.745 23.486 30.371 1.00 85.94 509 LYS A O 1
ATOM 3917 N N . THR A 1 510 ? 18.399 24.430 28.453 1.00 85.31 510 THR A N 1
ATOM 3918 C CA . THR A 1 510 ? 17.065 24.418 27.827 1.00 85.31 510 THR A CA 1
ATOM 3919 C C . THR A 1 510 ? 16.522 22.994 27.675 1.00 85.31 510 THR A C 1
ATOM 3921 O O . THR A 1 510 ? 15.335 22.773 27.901 1.00 85.31 510 THR A O 1
ATOM 3924 N N . ILE A 1 511 ? 17.389 22.022 27.369 1.00 87.69 511 ILE A N 1
ATOM 3925 C CA . ILE A 1 511 ? 17.031 20.598 27.288 1.00 87.69 511 ILE A CA 1
ATOM 3926 C C . ILE A 1 511 ? 16.736 20.065 28.694 1.00 87.69 511 ILE A C 1
ATOM 3928 O O . ILE A 1 511 ? 15.687 19.466 28.914 1.00 87.69 511 ILE A O 1
ATOM 3932 N N . ARG A 1 512 ? 17.615 20.344 29.671 1.00 91.00 512 ARG A N 1
ATOM 3933 C CA . ARG A 1 512 ? 17.422 19.933 31.071 1.00 91.00 512 ARG A CA 1
ATOM 3934 C C . ARG A 1 512 ? 16.105 20.467 31.649 1.00 91.00 512 ARG A C 1
ATOM 3936 O O . ARG A 1 512 ? 15.358 19.705 32.248 1.00 91.00 512 ARG A O 1
ATOM 3943 N N . ASP A 1 513 ? 15.810 21.749 31.448 1.00 89.94 513 ASP A N 1
ATOM 3944 C CA . ASP A 1 513 ? 14.586 22.413 31.921 1.00 89.94 513 ASP A CA 1
ATOM 3945 C C . ASP A 1 513 ? 13.323 21.868 31.231 1.00 89.94 513 ASP A C 1
ATOM 3947 O O . ASP A 1 513 ? 12.224 21.942 31.780 1.00 89.94 513 ASP A O 1
ATOM 3951 N N . HIS A 1 514 ? 13.464 21.331 30.017 1.00 89.69 514 HIS A N 1
ATOM 3952 C CA . HIS A 1 514 ? 12.383 20.676 29.294 1.00 89.69 514 HIS A CA 1
ATOM 3953 C C . HIS A 1 514 ? 12.128 19.260 29.833 1.00 89.69 514 HIS A C 1
ATOM 3955 O O . HIS A 1 514 ? 10.994 18.942 30.190 1.00 89.69 514 HIS A O 1
ATOM 3961 N N . VAL A 1 515 ? 13.192 18.473 30.012 1.00 90.69 515 VAL A N 1
ATOM 3962 C CA . VAL A 1 515 ? 13.155 17.140 30.631 1.00 90.69 515 VAL A CA 1
ATOM 3963 C C . VAL A 1 515 ? 12.618 17.188 32.067 1.00 90.69 515 VAL A C 1
ATOM 3965 O O . VAL A 1 515 ? 11.787 16.365 32.439 1.00 90.69 515 VAL A O 1
ATOM 3968 N N . GLU A 1 516 ? 13.034 18.172 32.870 1.00 92.19 516 GLU A N 1
ATOM 3969 C CA . GLU A 1 516 ? 12.579 18.343 34.261 1.00 92.19 516 GLU A CA 1
ATOM 3970 C C . GLU A 1 516 ? 11.075 18.646 34.347 1.00 92.19 516 GLU A C 1
ATOM 3972 O O . GLU A 1 516 ? 10.413 18.217 35.290 1.00 92.19 516 GLU A O 1
ATOM 3977 N N . ARG A 1 517 ? 10.522 19.334 33.338 1.00 89.81 517 ARG A N 1
ATOM 3978 C CA . ARG A 1 517 ? 9.085 19.615 33.227 1.00 89.81 517 ARG A CA 1
ATOM 3979 C C . ARG A 1 517 ? 8.288 18.358 32.881 1.00 89.81 517 ARG A C 1
ATOM 3981 O O . ARG A 1 517 ? 7.311 18.077 33.563 1.00 89.81 517 ARG A O 1
ATOM 3988 N N . GLN A 1 518 ? 8.721 17.614 31.859 1.00 88.88 518 GLN A N 1
ATOM 3989 C CA . GLN A 1 518 ? 8.030 16.410 31.379 1.00 88.88 518 GLN A CA 1
ATOM 3990 C C . GLN A 1 518 ? 8.039 15.297 32.427 1.00 88.88 518 GLN A C 1
ATOM 3992 O O . GLN A 1 518 ? 6.988 14.761 32.754 1.00 88.88 518 GLN A O 1
ATOM 3997 N N . LEU A 1 519 ? 9.190 15.024 33.053 1.00 89.25 519 LEU A N 1
ATOM 3998 C CA . LEU A 1 519 ? 9.281 14.059 34.156 1.00 89.25 519 LEU A CA 1
ATOM 3999 C C . LEU A 1 519 ? 8.306 14.381 35.301 1.00 89.25 519 LEU A C 1
ATOM 4001 O O . LEU A 1 519 ? 7.779 13.467 35.935 1.00 89.25 519 LEU A O 1
ATOM 4005 N N . GLY A 1 520 ? 8.027 15.666 35.541 1.00 85.81 520 GLY A N 1
ATOM 4006 C CA . GLY A 1 520 ? 7.047 16.116 36.528 1.00 85.81 520 GLY A CA 1
ATOM 4007 C C . GLY A 1 520 ? 5.608 15.661 36.255 1.00 85.81 520 GLY A C 1
ATOM 4008 O O . GLY A 1 520 ? 4.824 15.589 37.198 1.00 85.81 520 GLY A O 1
ATOM 4009 N N . GLU A 1 521 ? 5.260 15.304 35.015 1.00 88.38 521 GLU A N 1
ATOM 4010 C CA . GLU A 1 521 ? 3.913 14.858 34.626 1.00 88.38 521 GLU A CA 1
ATOM 4011 C C . GLU A 1 521 ? 3.596 13.437 35.129 1.00 88.38 521 GLU A C 1
ATOM 4013 O O . GLU A 1 521 ? 2.445 13.149 35.456 1.00 88.38 521 GLU A O 1
ATOM 4018 N N . TRP A 1 522 ? 4.611 12.573 35.276 1.00 87.88 522 TRP A N 1
ATOM 4019 C CA . TRP A 1 522 ? 4.488 11.222 35.860 1.00 87.88 522 TRP A CA 1
ATOM 4020 C C . TRP A 1 522 ? 5.294 11.015 37.157 1.00 87.88 522 TRP A C 1
ATOM 4022 O O . TRP A 1 522 ? 5.379 9.898 37.667 1.00 87.88 522 TRP A O 1
ATOM 4032 N N . GLY A 1 523 ? 5.866 12.081 37.727 1.00 87.06 523 GLY A N 1
ATOM 4033 C CA . GLY A 1 523 ? 6.600 12.042 39.000 1.00 87.06 523 GLY A CA 1
ATOM 4034 C C . GLY A 1 523 ? 8.033 11.495 38.920 1.00 87.06 523 GLY A C 1
ATOM 4035 O O . GLY A 1 523 ? 8.606 11.141 39.953 1.00 87.06 523 GLY A O 1
ATOM 4036 N N . GLY A 1 524 ? 8.616 11.430 37.720 1.00 90.12 524 GLY A N 1
ATOM 4037 C CA . GLY A 1 524 ? 10.028 11.106 37.516 1.00 90.12 524 GLY A CA 1
ATOM 4038 C C . GLY A 1 524 ? 10.975 12.212 38.008 1.00 90.12 524 GLY A C 1
ATOM 4039 O O . GLY A 1 524 ? 10.554 13.316 38.360 1.00 90.12 524 GLY A O 1
ATOM 4040 N N . ARG A 1 525 ? 12.286 11.937 38.036 1.00 93.62 525 ARG A N 1
ATOM 4041 C CA . ARG A 1 525 ? 13.300 12.883 38.552 1.00 93.62 525 ARG A CA 1
ATOM 4042 C C . ARG A 1 525 ? 14.613 12.899 37.769 1.00 93.62 525 ARG A C 1
ATOM 4044 O O . ARG A 1 525 ? 15.021 11.894 37.194 1.00 93.62 525 ARG A O 1
ATOM 4051 N N . ILE A 1 526 ? 15.321 14.027 37.830 1.00 95.19 526 ILE A N 1
ATOM 4052 C CA . ILE A 1 526 ? 16.686 14.169 37.304 1.00 95.19 526 ILE A CA 1
ATOM 4053 C C . ILE A 1 526 ? 17.729 13.806 38.371 1.00 95.19 526 ILE A C 1
ATOM 4055 O O . ILE A 1 526 ? 17.595 14.180 39.538 1.00 95.19 526 ILE A O 1
ATOM 4059 N N . ILE A 1 527 ? 18.807 13.135 37.956 1.00 94.19 527 ILE A N 1
ATOM 4060 C CA . ILE A 1 527 ? 20.045 12.969 38.725 1.00 94.19 527 ILE A CA 1
ATOM 4061 C C . ILE A 1 527 ? 21.215 13.571 37.930 1.00 94.19 527 ILE A C 1
ATOM 4063 O O . ILE A 1 527 ? 21.639 13.037 36.906 1.00 94.19 527 ILE A O 1
ATOM 4067 N N . ASP A 1 528 ? 21.743 14.693 38.425 1.00 91.88 528 ASP A N 1
ATOM 4068 C CA . ASP A 1 528 ? 22.927 15.367 37.883 1.00 91.88 528 ASP A CA 1
ATOM 4069 C C . ASP A 1 528 ? 24.214 14.709 38.449 1.00 91.88 528 ASP A C 1
ATOM 4071 O O . ASP A 1 528 ? 24.460 14.752 39.657 1.00 91.88 528 ASP A O 1
ATOM 4075 N N . VAL A 1 529 ? 25.049 14.101 37.597 1.00 90.25 529 VAL A N 1
ATOM 4076 C CA . VAL A 1 529 ? 26.320 13.438 37.968 1.00 90.25 529 VAL A CA 1
ATOM 4077 C C . VAL A 1 529 ? 27.516 14.362 37.681 1.00 90.25 529 VAL A C 1
ATOM 4079 O O . VAL A 1 529 ? 27.610 14.860 36.562 1.00 90.25 529 VAL A O 1
ATOM 4082 N N . PRO A 1 530 ? 28.475 14.561 38.610 1.00 85.25 530 PRO A N 1
ATOM 4083 C CA . PRO A 1 530 ? 29.641 15.419 38.373 1.00 85.25 530 PRO A CA 1
ATOM 4084 C C . PRO A 1 530 ? 30.448 15.025 37.126 1.00 85.25 530 PRO A C 1
ATOM 4086 O O . PRO A 1 530 ? 30.947 13.900 37.025 1.00 85.25 530 PRO A O 1
ATOM 4089 N N . TYR A 1 531 ? 30.594 15.950 36.173 1.00 77.62 531 TYR A N 1
ATOM 4090 C CA . TYR A 1 531 ? 31.211 15.670 34.877 1.00 77.62 531 TYR A CA 1
ATOM 4091 C C . TYR A 1 531 ? 32.710 15.347 35.000 1.00 77.62 531 TYR A C 1
ATOM 4093 O O . TYR A 1 531 ? 33.507 16.138 35.515 1.00 77.62 531 TYR A O 1
ATOM 4101 N N . THR A 1 532 ? 33.123 14.188 34.483 1.00 76.62 532 THR A N 1
ATOM 4102 C CA . THR A 1 532 ? 34.501 13.685 34.598 1.00 76.62 532 THR A CA 1
ATOM 4103 C C . THR A 1 532 ? 35.466 14.453 33.686 1.00 76.62 532 THR A C 1
ATOM 4105 O O . THR A 1 532 ? 35.539 14.226 32.479 1.00 76.62 532 THR A O 1
ATOM 4108 N N . HIS A 1 533 ? 36.245 15.359 34.276 1.00 65.94 533 HIS A N 1
ATOM 4109 C CA . HIS A 1 533 ? 37.190 16.232 33.575 1.00 65.94 533 HIS A CA 1
ATOM 4110 C C . HIS A 1 533 ? 38.600 15.615 33.440 1.00 65.94 533 HIS A C 1
ATOM 4112 O O . HIS A 1 533 ? 39.526 16.034 34.132 1.00 65.94 533 HIS A O 1
ATOM 4118 N N . ASP A 1 534 ? 38.797 14.662 32.522 1.00 70.12 534 ASP A N 1
ATOM 4119 C CA . ASP A 1 534 ? 40.135 14.120 32.212 1.00 70.12 534 ASP A CA 1
ATOM 4120 C C . ASP A 1 534 ? 40.888 14.971 31.154 1.00 70.12 534 ASP A C 1
ATOM 4122 O O . ASP A 1 534 ? 40.407 15.135 30.023 1.00 70.12 534 ASP A O 1
ATOM 4126 N N . PRO A 1 535 ? 42.100 15.489 31.456 1.00 68.81 535 PRO A N 1
ATOM 4127 C CA . PRO A 1 535 ? 42.969 16.132 30.470 1.00 68.81 535 PRO A CA 1
ATOM 4128 C C . PRO A 1 535 ? 43.335 15.253 29.263 1.00 68.81 535 PRO A C 1
ATOM 4130 O O . PRO A 1 535 ? 43.544 15.796 28.175 1.00 68.81 535 PRO A O 1
ATOM 4133 N N . LYS A 1 536 ? 43.407 13.919 29.409 1.00 66.44 536 LYS A N 1
ATOM 4134 C CA . LYS A 1 536 ? 43.712 13.014 28.284 1.00 66.44 536 LYS A CA 1
ATOM 4135 C C . LYS A 1 536 ? 42.532 12.918 27.322 1.00 66.44 536 LYS A C 1
ATOM 4137 O O . LYS A 1 536 ? 42.760 13.014 26.120 1.00 66.44 536 LYS A O 1
ATOM 4142 N N . VAL A 1 537 ? 41.291 12.824 27.816 1.00 65.06 537 VAL A N 1
ATOM 4143 C CA . VAL A 1 537 ? 40.078 12.911 26.975 1.00 65.06 537 VAL A CA 1
ATOM 4144 C C . VAL A 1 537 ? 40.089 14.198 26.146 1.00 65.06 537 VAL A C 1
ATOM 4146 O O . VAL A 1 537 ? 39.999 14.121 24.923 1.00 65.06 537 VAL A O 1
ATOM 4149 N N . LYS A 1 538 ? 40.354 15.363 26.757 1.00 67.31 538 LYS A N 1
ATOM 4150 C CA . LYS A 1 538 ? 40.488 16.634 26.012 1.00 67.31 538 LYS A CA 1
ATOM 4151 C C . LYS A 1 538 ? 41.609 16.613 24.961 1.00 67.31 538 LYS A C 1
ATOM 4153 O O . LYS A 1 538 ? 41.487 17.256 23.919 1.00 67.31 538 LYS A O 1
ATOM 4158 N N . GLN A 1 539 ? 42.703 15.885 25.198 1.00 71.75 539 GLN A N 1
ATOM 4159 C CA . GLN A 1 539 ? 43.783 15.721 24.216 1.00 71.75 539 GLN A CA 1
ATOM 4160 C C . GLN A 1 539 ? 43.405 14.761 23.072 1.00 71.75 539 GLN A C 1
ATOM 4162 O O . GLN A 1 539 ? 43.816 14.991 21.932 1.00 71.75 539 GLN A O 1
ATOM 4167 N N . ILE A 1 540 ? 42.624 13.715 23.357 1.00 68.25 540 ILE A N 1
ATOM 4168 C CA . ILE A 1 540 ? 42.072 12.784 22.364 1.00 68.25 540 ILE A CA 1
ATOM 4169 C C . ILE A 1 540 ? 41.076 13.524 21.467 1.00 68.25 540 ILE A C 1
ATOM 4171 O O . ILE A 1 540 ? 41.276 13.547 20.254 1.00 68.25 540 ILE A O 1
ATOM 4175 N N . GLU A 1 541 ? 40.083 14.203 22.052 1.00 65.69 541 GLU A N 1
ATOM 4176 C CA . GLU A 1 541 ? 39.107 15.025 21.325 1.00 65.69 541 GLU A CA 1
ATOM 4177 C C . GLU A 1 541 ? 39.803 16.062 20.436 1.00 65.69 541 GLU A C 1
ATOM 4179 O O . GLU A 1 541 ? 39.518 16.143 19.243 1.00 65.69 541 GLU A O 1
ATOM 4184 N N . ARG A 1 542 ? 40.782 16.811 20.966 1.00 69.31 542 ARG A N 1
ATOM 4185 C CA . ARG A 1 542 ? 41.514 17.814 20.178 1.00 69.31 542 ARG A CA 1
ATOM 4186 C C . ARG A 1 542 ? 42.209 17.209 18.955 1.00 69.31 542 ARG A C 1
ATOM 4188 O O . ARG A 1 542 ? 42.000 17.697 17.850 1.00 69.31 542 ARG A O 1
ATOM 4195 N N . ARG A 1 543 ? 42.962 16.113 19.126 1.00 72.88 543 ARG A N 1
ATOM 4196 C CA . ARG A 1 543 ? 43.611 15.395 18.007 1.00 72.88 543 ARG A CA 1
ATOM 4197 C C . ARG A 1 543 ? 42.603 14.846 16.990 1.00 72.88 543 ARG A C 1
ATOM 4199 O O . ARG A 1 543 ? 42.957 14.631 15.830 1.00 72.88 543 ARG A O 1
ATOM 4206 N N . TYR A 1 544 ? 41.366 14.606 17.418 1.00 68.69 544 TYR A N 1
ATOM 4207 C CA . TYR A 1 544 ? 40.262 14.194 16.560 1.00 68.69 544 TYR A CA 1
ATOM 4208 C C . TYR A 1 544 ? 39.748 15.362 15.705 1.00 68.69 544 TYR A C 1
ATOM 4210 O O . TYR A 1 544 ? 39.687 15.248 14.480 1.00 68.69 544 TYR A O 1
ATOM 4218 N N . TYR A 1 545 ? 39.483 16.519 16.318 1.00 67.75 545 TYR A N 1
ATOM 4219 C CA . TYR A 1 545 ? 39.089 17.736 15.600 1.00 67.75 545 TYR A CA 1
ATOM 4220 C C . TYR A 1 545 ? 40.186 18.247 14.651 1.00 67.75 545 TYR A C 1
ATOM 4222 O O . TYR A 1 545 ? 39.876 18.615 13.518 1.00 67.75 545 TYR A O 1
ATOM 4230 N N . ASP A 1 546 ? 41.463 18.171 15.051 1.00 71.50 546 ASP A N 1
ATOM 4231 C CA . ASP A 1 546 ? 42.611 18.521 14.199 1.00 71.50 546 ASP A CA 1
ATOM 4232 C C . ASP A 1 546 ? 42.622 17.694 12.889 1.00 71.50 546 ASP A C 1
ATOM 4234 O O . ASP A 1 546 ? 42.931 18.217 11.818 1.00 71.50 546 ASP A O 1
ATOM 4238 N N . ARG A 1 547 ? 42.212 16.413 12.934 1.00 70.31 547 ARG A N 1
ATOM 4239 C CA . ARG A 1 547 ? 42.013 15.580 11.729 1.00 70.31 547 ARG A CA 1
ATOM 4240 C C . ARG A 1 547 ? 40.797 16.020 10.912 1.00 70.31 547 ARG A C 1
ATOM 4242 O O . ARG A 1 547 ? 40.886 16.098 9.688 1.00 70.31 547 ARG A O 1
ATOM 4249 N N . LEU A 1 548 ? 39.668 16.317 11.556 1.00 66.19 548 LEU A N 1
ATOM 4250 C CA . LEU A 1 548 ? 38.418 16.707 10.883 1.00 66.19 548 LEU A CA 1
ATOM 4251 C C . LEU A 1 548 ? 38.507 18.045 10.120 1.00 66.19 548 LEU A C 1
ATOM 4253 O O . LEU A 1 548 ? 37.615 18.345 9.321 1.00 66.19 548 LEU A O 1
ATOM 4257 N N . ALA A 1 549 ? 39.579 18.819 10.321 1.00 68.12 549 ALA A N 1
ATOM 4258 C CA . ALA A 1 549 ? 39.901 20.024 9.561 1.00 68.12 549 ALA A CA 1
ATOM 4259 C C . ALA A 1 549 ? 40.513 19.761 8.163 1.00 68.12 549 ALA A C 1
ATOM 4261 O O . ALA A 1 549 ? 40.561 20.686 7.346 1.00 68.12 549 ALA A O 1
ATOM 4262 N N . MET A 1 550 ? 40.962 18.535 7.854 1.00 74.38 550 MET A N 1
ATOM 4263 C CA . MET A 1 550 ? 41.608 18.217 6.568 1.00 74.38 550 MET A CA 1
ATOM 4264 C C . MET A 1 550 ? 40.647 18.398 5.367 1.00 74.38 550 MET A C 1
ATOM 4266 O O . MET A 1 550 ? 39.481 17.997 5.467 1.00 74.38 550 MET A O 1
ATOM 4270 N N . PRO A 1 551 ? 41.087 18.962 4.218 1.00 70.62 551 PRO A N 1
ATOM 4271 C CA . PRO A 1 551 ? 40.202 19.304 3.093 1.00 70.62 551 PRO A CA 1
ATOM 4272 C C . PRO A 1 551 ? 39.402 18.127 2.515 1.00 70.62 551 PRO A C 1
ATOM 4274 O O . PRO A 1 551 ? 38.271 18.300 2.061 1.00 70.62 551 PRO A O 1
ATOM 4277 N N . GLU A 1 552 ? 39.962 16.923 2.542 1.00 72.12 552 GLU A N 1
ATOM 4278 C CA . GLU A 1 552 ? 39.356 15.687 2.032 1.00 72.12 552 GLU A CA 1
ATOM 4279 C C . GLU A 1 552 ? 38.157 15.303 2.900 1.00 72.12 552 GLU A C 1
ATOM 4281 O O . GLU A 1 552 ? 37.055 15.081 2.394 1.00 72.12 552 GLU A O 1
ATOM 4286 N N . LEU A 1 553 ? 38.354 15.323 4.222 1.00 71.81 553 LEU A N 1
ATOM 4287 C CA . LEU A 1 553 ? 37.307 15.045 5.199 1.00 71.81 553 LEU A CA 1
ATOM 4288 C C . LEU A 1 553 ? 36.265 16.166 5.227 1.00 71.81 553 LEU A C 1
ATOM 4290 O O . LEU A 1 553 ? 35.078 15.868 5.275 1.00 71.81 553 LEU A O 1
ATOM 4294 N N . ARG A 1 554 ? 36.655 17.442 5.096 1.00 73.50 554 ARG A N 1
ATOM 4295 C CA . ARG A 1 554 ? 35.700 18.561 4.971 1.00 73.50 554 ARG A CA 1
ATOM 4296 C C . ARG A 1 554 ? 34.790 18.414 3.745 1.00 73.50 554 ARG A C 1
ATOM 4298 O O . ARG A 1 554 ? 33.577 18.575 3.872 1.00 73.50 554 ARG A O 1
ATOM 4305 N N . ARG A 1 555 ? 35.340 18.040 2.582 1.00 74.62 555 ARG A N 1
ATOM 4306 C CA . ARG A 1 555 ? 34.558 17.766 1.359 1.00 74.62 555 ARG A CA 1
ATOM 4307 C C . ARG A 1 555 ? 33.661 16.531 1.505 1.00 74.62 555 ARG A C 1
ATOM 4309 O O . ARG A 1 555 ? 32.504 16.568 1.089 1.00 74.62 555 ARG A O 1
ATOM 4316 N N . GLY A 1 556 ? 34.158 15.464 2.136 1.00 76.81 556 GLY A N 1
ATOM 4317 C CA . GLY A 1 556 ? 33.365 14.273 2.462 1.00 76.81 556 GLY A CA 1
ATOM 4318 C C . GLY A 1 556 ? 32.193 14.578 3.403 1.00 76.81 556 GLY A C 1
ATOM 4319 O O . GLY A 1 556 ? 31.062 14.181 3.124 1.00 76.81 556 GLY A O 1
ATOM 4320 N N . ARG A 1 557 ? 32.441 15.358 4.464 1.00 77.00 557 ARG A N 1
ATOM 4321 C CA . ARG A 1 557 ? 31.424 15.818 5.422 1.00 77.00 557 ARG A CA 1
ATOM 4322 C C . ARG A 1 557 ? 30.341 16.648 4.743 1.00 77.00 557 ARG A C 1
ATOM 4324 O O . ARG A 1 557 ? 29.176 16.328 4.926 1.00 77.00 557 ARG A O 1
ATOM 4331 N N . LEU A 1 558 ? 30.692 17.623 3.896 1.00 77.88 558 LEU A N 1
ATOM 4332 C CA . LEU A 1 558 ? 29.699 18.395 3.133 1.00 77.88 558 LEU A CA 1
ATOM 4333 C C . LEU A 1 558 ? 28.840 17.493 2.225 1.00 77.88 558 LEU A C 1
ATOM 4335 O O . LEU A 1 558 ? 27.627 17.665 2.157 1.00 77.88 558 LEU A O 1
ATOM 4339 N N . ARG A 1 559 ? 29.435 16.480 1.580 1.00 78.50 559 ARG A N 1
ATOM 4340 C CA . ARG A 1 559 ? 28.687 15.516 0.754 1.00 78.50 559 ARG A CA 1
ATOM 4341 C C . ARG A 1 559 ? 27.751 14.609 1.570 1.00 78.50 559 ARG A C 1
ATOM 4343 O O . ARG A 1 559 ? 26.688 14.273 1.061 1.00 78.50 559 ARG A O 1
ATOM 4350 N N . LYS A 1 560 ? 28.114 14.200 2.794 1.00 78.00 560 LYS A N 1
ATOM 4351 C CA . LYS A 1 560 ? 27.208 13.455 3.698 1.00 78.00 560 LYS A CA 1
ATOM 4352 C C . LYS A 1 560 ? 26.148 14.390 4.313 1.00 78.00 560 LYS A C 1
ATOM 4354 O O . LYS A 1 560 ? 24.989 14.007 4.366 1.00 78.00 560 LYS A O 1
ATOM 4359 N N . LEU A 1 561 ? 26.484 15.641 4.636 1.00 80.25 561 LEU A N 1
ATOM 4360 C CA . LEU A 1 561 ? 25.537 16.671 5.097 1.00 80.25 561 LEU A CA 1
ATOM 4361 C C . LEU A 1 561 ? 24.412 16.927 4.077 1.00 80.25 561 LEU A C 1
ATOM 4363 O O . LEU A 1 561 ? 23.241 16.867 4.433 1.00 80.25 561 LEU A O 1
ATOM 4367 N N . LEU A 1 562 ? 24.771 17.102 2.800 1.00 81.12 562 LEU A N 1
ATOM 4368 C CA . LEU A 1 562 ? 23.838 17.255 1.669 1.00 81.12 562 LEU A CA 1
ATOM 4369 C C . LEU A 1 562 ? 23.021 15.988 1.338 1.00 81.12 562 LEU A C 1
ATOM 4371 O O . LEU A 1 562 ? 22.155 16.040 0.470 1.00 81.12 562 LEU A O 1
ATOM 4375 N N . LYS A 1 563 ? 23.307 14.848 1.982 1.00 78.62 563 LYS A N 1
ATOM 4376 C CA . LYS A 1 563 ? 22.468 13.638 1.929 1.00 78.62 563 LYS A CA 1
ATOM 4377 C C . LYS A 1 563 ? 21.542 13.521 3.140 1.00 78.62 563 LYS A C 1
ATOM 4379 O O . LYS A 1 563 ? 20.414 13.082 2.977 1.00 78.62 563 LYS A O 1
ATOM 4384 N N . LEU A 1 564 ? 22.030 13.890 4.328 1.00 75.94 564 LEU A N 1
ATOM 4385 C CA . LEU A 1 564 ? 21.294 13.782 5.593 1.00 75.94 564 LEU A CA 1
ATOM 4386 C C . LEU A 1 564 ? 20.251 14.892 5.784 1.00 75.94 564 LEU A C 1
ATOM 4388 O O . LEU A 1 564 ? 19.255 14.673 6.466 1.00 75.94 564 LEU A O 1
ATOM 4392 N N . ARG A 1 565 ? 20.461 16.090 5.215 1.00 71.62 565 ARG A N 1
ATOM 4393 C CA . ARG A 1 565 ? 19.510 17.207 5.335 1.00 71.62 565 ARG A CA 1
ATOM 4394 C C . ARG A 1 565 ? 18.956 17.644 3.971 1.00 71.62 565 ARG A C 1
ATOM 4396 O O . ARG A 1 565 ? 19.749 17.896 3.065 1.00 71.62 565 ARG A O 1
ATOM 4403 N N . PRO A 1 566 ? 17.626 17.830 3.828 1.00 70.69 566 PRO A N 1
ATOM 4404 C CA . PRO A 1 566 ? 17.014 18.348 2.597 1.00 70.69 566 PRO A CA 1
ATOM 4405 C C . PRO A 1 566 ? 17.286 19.846 2.376 1.00 70.69 566 PRO A C 1
ATOM 4407 O O . PRO A 1 566 ? 17.160 20.343 1.261 1.00 70.69 566 PRO A O 1
ATOM 4410 N N . LEU A 1 567 ? 17.671 20.565 3.434 1.00 80.50 567 LEU A N 1
ATOM 4411 C CA . LEU A 1 567 ? 18.141 21.945 3.408 1.00 80.50 567 LEU A CA 1
ATOM 4412 C C . LEU A 1 567 ? 19.368 22.042 4.322 1.00 80.50 567 LEU A C 1
ATOM 4414 O O . LEU A 1 567 ? 19.335 21.530 5.439 1.00 80.50 567 LEU A O 1
ATOM 4418 N N . VAL A 1 568 ? 20.427 22.709 3.864 1.00 84.69 568 VAL A N 1
ATOM 4419 C CA . VAL A 1 568 ? 21.637 22.971 4.658 1.00 84.69 568 VAL A CA 1
ATOM 4420 C C . VAL A 1 568 ? 21.718 24.472 4.917 1.00 84.69 568 VAL A C 1
ATOM 4422 O O . VAL A 1 568 ? 21.893 25.253 3.982 1.00 84.69 568 VAL A O 1
ATOM 4425 N N . LYS A 1 569 ? 21.580 24.887 6.178 1.00 86.56 569 LYS A N 1
ATOM 4426 C CA . LYS A 1 569 ? 21.660 26.293 6.585 1.00 86.56 569 LYS A CA 1
ATOM 4427 C C . LYS A 1 569 ? 23.117 26.683 6.789 1.00 86.56 569 LYS A C 1
ATOM 4429 O O . LYS A 1 569 ? 23.766 26.222 7.725 1.00 86.56 569 LYS A O 1
ATOM 4434 N N . VAL A 1 570 ? 23.626 27.551 5.924 1.00 86.62 570 VAL A N 1
ATOM 4435 C CA . VAL A 1 570 ? 25.014 28.022 5.967 1.00 86.62 570 VAL A CA 1
ATOM 4436 C C . VAL A 1 570 ? 25.032 29.488 6.386 1.00 86.62 570 VAL A C 1
ATOM 4438 O O . VAL A 1 570 ? 24.300 30.287 5.808 1.00 86.62 570 VAL A O 1
ATOM 4441 N N . LEU A 1 571 ? 25.867 29.847 7.364 1.00 86.25 571 LEU A N 1
ATOM 4442 C CA . LEU A 1 571 ? 26.116 31.246 7.725 1.00 86.25 571 LEU A CA 1
ATOM 4443 C C . LEU A 1 571 ? 27.528 31.650 7.296 1.00 86.25 571 LEU A C 1
ATOM 4445 O O . LEU A 1 571 ? 28.495 30.916 7.509 1.00 86.25 571 LEU A O 1
ATOM 4449 N N . GLU A 1 572 ? 27.643 32.815 6.665 1.00 85.75 572 GLU A N 1
ATOM 4450 C CA . GLU A 1 572 ? 28.920 33.350 6.207 1.00 85.75 572 GLU A CA 1
ATOM 4451 C C . GLU A 1 572 ? 29.690 34.028 7.349 1.00 85.75 572 GLU A C 1
ATOM 4453 O O . GLU A 1 572 ? 29.176 34.894 8.061 1.00 85.75 572 GLU A O 1
ATOM 4458 N N . ALA A 1 573 ? 30.949 33.631 7.513 1.00 86.44 573 ALA A N 1
ATOM 4459 C CA . ALA A 1 573 ? 31.902 34.227 8.429 1.00 86.44 573 ALA A CA 1
ATOM 4460 C C . ALA A 1 573 ? 32.966 35.002 7.645 1.00 86.44 573 ALA A C 1
ATOM 4462 O O . ALA A 1 573 ? 33.610 34.483 6.735 1.00 86.44 573 ALA A O 1
ATOM 4463 N N . HIS A 1 574 ? 33.202 36.242 8.061 1.00 82.38 574 HIS A N 1
ATOM 4464 C CA . HIS A 1 574 ? 34.126 37.158 7.395 1.00 82.38 574 HIS A CA 1
ATOM 4465 C C . HIS A 1 574 ? 35.603 36.811 7.662 1.00 82.38 574 HIS A C 1
ATOM 4467 O O . HIS A 1 574 ? 36.493 37.237 6.935 1.00 82.38 574 HIS A O 1
ATOM 4473 N N . ASN A 1 575 ? 35.877 36.091 8.755 1.00 78.12 575 ASN A N 1
ATOM 4474 C CA . ASN A 1 575 ? 37.206 35.680 9.213 1.00 78.12 575 ASN A CA 1
ATOM 4475 C C . ASN A 1 575 ? 37.090 34.616 10.326 1.00 78.12 575 ASN A C 1
ATOM 4477 O O . ASN A 1 575 ? 36.000 34.318 10.811 1.00 78.12 575 ASN A O 1
ATOM 4481 N N . GLY A 1 576 ? 38.220 34.087 10.806 1.00 76.81 576 GLY A N 1
ATOM 4482 C CA . GLY A 1 576 ? 38.233 33.073 11.871 1.00 76.81 576 GLY A CA 1
ATOM 4483 C C . GLY A 1 576 ? 37.594 33.501 13.204 1.00 76.81 576 GLY A C 1
ATOM 4484 O O . GLY A 1 576 ? 37.019 32.659 13.886 1.00 76.81 576 GLY A O 1
ATOM 4485 N N . LEU A 1 577 ? 37.629 34.790 13.572 1.00 80.56 577 LEU A N 1
ATOM 4486 C CA . LEU A 1 577 ? 36.998 35.275 14.812 1.00 80.56 577 LEU A CA 1
ATOM 4487 C C . LEU A 1 577 ? 35.469 35.283 14.703 1.00 80.56 577 LEU A C 1
ATOM 4489 O O . LEU A 1 577 ? 34.790 34.877 15.640 1.00 80.56 577 LEU A O 1
ATOM 4493 N N . THR A 1 578 ? 34.928 35.685 13.552 1.00 84.25 578 THR A N 1
ATOM 4494 C CA . THR A 1 578 ? 33.486 35.567 13.275 1.00 84.25 578 THR A CA 1
ATOM 4495 C C . THR A 1 578 ? 33.066 34.107 13.086 1.00 84.25 578 THR A C 1
ATOM 4497 O O . THR A 1 578 ? 31.996 33.730 13.550 1.00 84.25 578 THR A O 1
ATOM 4500 N N . GLY A 1 579 ? 33.934 33.245 12.545 1.00 81.69 579 GLY A N 1
ATOM 4501 C CA . GLY A 1 579 ? 33.711 31.794 12.498 1.00 81.69 579 GLY A CA 1
ATOM 4502 C C . GLY A 1 579 ? 33.499 31.172 13.885 1.00 81.69 579 GLY A C 1
ATOM 4503 O O . GLY A 1 579 ? 32.568 30.393 14.063 1.00 81.69 579 GLY A O 1
ATOM 4504 N N . LEU A 1 580 ? 34.276 31.591 14.892 1.00 79.38 580 LEU A N 1
ATOM 4505 C CA . LEU A 1 580 ? 34.100 31.178 16.296 1.00 79.38 580 LEU A CA 1
ATOM 4506 C C . LEU A 1 580 ? 32.800 31.690 16.946 1.00 79.38 580 LEU A C 1
ATOM 4508 O O . LEU A 1 580 ? 32.430 31.195 18.012 1.00 79.38 580 LEU A O 1
ATOM 4512 N N . ILE A 1 581 ? 32.132 32.682 16.346 1.00 83.38 581 ILE A N 1
ATOM 4513 C CA . ILE A 1 581 ? 30.786 33.118 16.742 1.00 83.38 581 ILE A CA 1
ATOM 4514 C C . ILE A 1 581 ? 29.756 32.205 16.070 1.00 83.38 581 ILE A C 1
ATOM 4516 O O . ILE A 1 581 ? 28.918 31.639 16.770 1.00 83.38 581 ILE A O 1
ATOM 4520 N N . VAL A 1 582 ? 29.854 31.984 14.751 1.00 81.69 582 VAL A N 1
ATOM 4521 C CA . VAL A 1 582 ? 28.943 31.089 14.007 1.00 81.69 582 VAL A CA 1
ATOM 4522 C C . VAL A 1 582 ? 28.929 29.679 14.608 1.00 81.69 582 VAL A C 1
ATOM 4524 O O . VAL A 1 582 ? 27.858 29.156 14.891 1.00 81.69 582 VAL A O 1
ATOM 4527 N N . GLU A 1 583 ? 30.104 29.112 14.904 1.00 75.88 583 GLU A N 1
ATOM 4528 C CA . GLU A 1 583 ? 30.288 27.796 15.549 1.00 75.88 583 GLU A CA 1
ATOM 4529 C C . GLU A 1 583 ? 29.542 27.650 16.892 1.00 75.88 583 GLU A C 1
ATOM 4531 O O . GLU A 1 583 ? 29.268 26.538 17.334 1.00 75.88 583 GLU A O 1
ATOM 4536 N N . LYS A 1 584 ? 29.222 28.768 17.555 1.00 76.69 584 LYS A N 1
ATOM 4537 C CA . LYS A 1 584 ? 28.619 28.816 18.897 1.00 76.69 584 LYS A CA 1
ATOM 4538 C C . LYS A 1 584 ? 27.247 29.491 18.912 1.00 76.69 584 LYS A C 1
ATOM 4540 O O . LYS A 1 584 ? 26.713 29.761 19.987 1.00 76.69 584 LYS A O 1
ATOM 4545 N N . THR A 1 585 ? 26.686 29.790 17.741 1.00 82.38 585 THR A N 1
ATOM 4546 C CA . THR A 1 585 ? 25.388 30.457 17.618 1.00 82.38 585 THR A CA 1
ATOM 4547 C C . THR A 1 585 ? 24.267 29.423 17.646 1.00 82.38 585 THR A C 1
ATOM 4549 O O . THR A 1 585 ? 23.981 28.780 16.639 1.00 82.38 585 THR A O 1
ATOM 4552 N N . VAL A 1 586 ? 23.621 29.306 18.808 1.00 79.31 586 VAL A N 1
ATOM 4553 C CA . VAL A 1 586 ? 22.403 28.512 19.020 1.00 79.31 586 VAL A CA 1
ATOM 4554 C C . VAL A 1 586 ? 21.256 29.456 19.376 1.00 79.31 586 VAL A C 1
ATOM 4556 O O . VAL A 1 586 ? 21.400 30.319 20.244 1.00 79.31 586 VAL A O 1
ATOM 4559 N N . VAL A 1 587 ? 20.119 29.286 18.709 1.00 80.69 587 VAL A N 1
ATOM 4560 C CA . VAL A 1 587 ? 18.865 30.008 18.946 1.00 80.69 587 VAL A CA 1
ATOM 4561 C C . VAL A 1 587 ? 17.896 29.078 19.672 1.00 80.69 587 VAL A C 1
ATOM 4563 O O . VAL A 1 587 ? 17.753 27.918 19.297 1.00 80.69 587 VAL A O 1
ATOM 4566 N N . ALA A 1 588 ? 17.220 29.583 20.704 1.00 76.38 588 ALA A N 1
ATOM 4567 C CA . ALA A 1 588 ? 16.137 28.880 21.390 1.00 76.38 588 ALA A CA 1
ATOM 4568 C C . ALA A 1 588 ? 14.806 29.580 21.083 1.00 76.38 588 ALA A C 1
ATOM 4570 O O . ALA A 1 588 ? 14.661 30.768 21.378 1.00 76.38 588 ALA A O 1
ATOM 4571 N N . ALA A 1 589 ? 13.852 28.861 20.491 1.00 71.81 589 ALA A N 1
ATOM 4572 C CA . ALA A 1 589 ? 12.535 29.377 20.114 1.00 71.81 589 ALA A CA 1
ATOM 4573 C C . ALA A 1 589 ? 11.493 28.248 20.136 1.00 71.81 589 ALA A C 1
ATOM 4575 O O . ALA A 1 589 ? 11.808 27.114 19.790 1.00 71.81 589 ALA A O 1
ATOM 4576 N N . ASP A 1 590 ? 10.263 28.551 20.562 1.00 63.75 590 ASP A N 1
ATOM 4577 C CA . ASP A 1 590 ? 9.103 27.640 20.530 1.00 63.75 590 ASP A CA 1
ATOM 4578 C C . ASP A 1 590 ? 9.365 26.229 21.101 1.00 63.75 590 ASP A C 1
ATOM 4580 O O . ASP A 1 590 ? 8.897 25.216 20.588 1.00 63.75 590 ASP A O 1
ATOM 4584 N N . GLY A 1 591 ? 10.154 26.163 22.180 1.00 61.59 591 GLY A N 1
ATOM 4585 C CA . GLY A 1 591 ? 10.536 24.915 22.851 1.00 61.59 591 GLY A CA 1
ATOM 4586 C C . GLY A 1 591 ? 11.668 24.129 22.179 1.00 61.59 591 GLY A C 1
ATOM 4587 O O . GLY A 1 591 ? 12.113 23.137 22.750 1.00 61.59 591 GLY A O 1
ATOM 4588 N N . ARG A 1 592 ? 12.166 24.579 21.021 1.00 63.47 592 ARG A N 1
ATOM 4589 C CA . ARG A 1 592 ? 13.230 23.934 20.239 1.00 63.47 592 ARG A CA 1
ATOM 4590 C C . ARG A 1 592 ? 14.539 24.727 20.290 1.00 63.47 592 ARG A C 1
ATOM 4592 O O . ARG A 1 592 ? 14.566 25.924 20.587 1.00 63.47 592 ARG A O 1
ATOM 4599 N N . LEU A 1 593 ? 15.628 24.036 19.971 1.00 71.44 593 LEU A N 1
ATOM 4600 C CA . LEU A 1 593 ? 16.950 24.609 19.733 1.00 71.44 593 LEU A CA 1
ATOM 4601 C C . LEU A 1 593 ? 17.268 24.520 18.238 1.00 71.44 593 LEU A C 1
ATOM 4603 O O . LEU A 1 593 ? 16.984 23.498 17.618 1.00 71.44 593 LEU A O 1
ATOM 4607 N N . ASP A 1 594 ? 17.871 25.562 17.669 1.00 76.12 594 ASP A N 1
ATOM 4608 C CA . ASP A 1 594 ? 18.285 25.586 16.264 1.00 76.12 594 ASP A CA 1
ATOM 4609 C C . ASP A 1 594 ? 19.623 26.318 16.060 1.00 76.12 594 ASP A C 1
ATOM 4611 O O . ASP A 1 594 ? 19.970 27.235 16.805 1.00 76.12 594 ASP A O 1
ATOM 4615 N N . GLN A 1 595 ? 20.392 25.913 15.048 1.00 80.12 595 GLN A N 1
ATOM 4616 C CA . GLN A 1 595 ? 21.705 26.487 14.714 1.00 80.12 595 GLN A CA 1
ATOM 4617 C C . GLN A 1 595 ? 22.023 26.355 13.213 1.00 80.12 595 GLN A C 1
ATOM 4619 O O . GLN A 1 595 ? 21.186 25.920 12.421 1.00 80.12 595 GLN A O 1
ATOM 4624 N N . PHE A 1 596 ? 23.230 26.740 12.793 1.00 83.44 596 PHE A N 1
ATOM 4625 C CA . PHE A 1 596 ? 23.682 26.612 11.403 1.00 83.44 596 PHE A CA 1
ATOM 4626 C C . PHE A 1 596 ? 24.440 25.296 11.171 1.00 83.44 596 PHE A C 1
ATOM 4628 O O . PHE A 1 596 ? 25.243 24.870 11.997 1.00 83.44 596 PHE A O 1
ATOM 4635 N N . ASP A 1 597 ? 24.195 24.665 10.024 1.00 80.38 597 ASP A N 1
ATOM 4636 C CA . ASP A 1 597 ? 24.771 23.373 9.632 1.00 80.38 597 ASP A CA 1
ATOM 4637 C C . ASP A 1 597 ? 26.221 23.491 9.130 1.00 80.38 597 ASP A C 1
ATOM 4639 O O . ASP A 1 597 ? 26.987 22.525 9.164 1.00 80.38 597 ASP A O 1
ATOM 4643 N N . ALA A 1 598 ? 26.603 24.668 8.622 1.00 80.50 598 ALA A N 1
ATOM 4644 C CA . ALA A 1 598 ? 27.948 24.940 8.128 1.00 80.50 598 ALA A CA 1
ATOM 4645 C C . ALA A 1 598 ? 28.325 26.429 8.198 1.00 80.50 598 ALA A C 1
ATOM 4647 O O . ALA A 1 598 ? 27.474 27.318 8.235 1.00 80.50 598 ALA A O 1
ATOM 4648 N N . ILE A 1 599 ? 29.636 26.681 8.139 1.00 83.38 599 ILE A N 1
ATOM 4649 C CA . ILE A 1 599 ? 30.232 28.013 8.005 1.00 83.38 599 ILE A CA 1
ATOM 4650 C C . ILE A 1 599 ? 30.732 28.178 6.566 1.00 83.38 599 ILE A C 1
ATOM 4652 O O . ILE A 1 599 ? 31.531 27.357 6.103 1.00 83.38 599 ILE A O 1
ATOM 4656 N N . TRP A 1 600 ? 30.308 29.238 5.877 1.00 84.62 600 TRP A N 1
ATOM 4657 C CA . TRP A 1 600 ? 30.946 29.685 4.633 1.00 84.62 600 TRP A CA 1
ATOM 4658 C C . TRP A 1 600 ? 32.006 30.743 4.941 1.00 84.62 600 TRP A C 1
ATOM 4660 O O . TRP A 1 600 ? 31.839 31.535 5.862 1.00 84.62 600 TRP A O 1
ATOM 4670 N N . VAL A 1 601 ? 33.086 30.771 4.166 1.00 78.25 601 VAL A N 1
ATOM 4671 C CA . VAL A 1 601 ? 34.058 31.871 4.159 1.00 78.25 601 VAL A CA 1
ATOM 4672 C C . VAL A 1 601 ? 34.394 32.114 2.696 1.00 78.25 601 VAL A C 1
ATOM 4674 O O . VAL A 1 601 ? 35.063 31.280 2.085 1.00 78.25 601 VAL A O 1
ATOM 4677 N N . SER A 1 602 ? 33.885 33.202 2.117 1.00 75.38 602 SER A N 1
ATOM 4678 C CA . SER A 1 602 ? 34.180 33.548 0.725 1.00 75.38 602 SER A CA 1
ATOM 4679 C C . SER A 1 602 ? 35.612 34.056 0.540 1.00 75.38 602 SER A C 1
ATOM 4681 O O . SER A 1 602 ? 36.228 34.627 1.445 1.00 75.38 602 SER A O 1
ATOM 4683 N N . SER A 1 603 ? 36.107 33.872 -0.682 1.00 70.69 603 SER A N 1
ATOM 4684 C CA . SER A 1 603 ? 37.254 34.563 -1.284 1.00 70.69 603 SER A CA 1
ATOM 4685 C C . SER A 1 603 ? 37.200 36.072 -1.035 1.00 70.69 603 SER A C 1
ATOM 4687 O O . SER A 1 603 ? 38.145 36.637 -0.479 1.00 70.69 603 SER A O 1
ATOM 4689 N N . LEU A 1 604 ? 36.055 36.692 -1.333 1.00 70.88 604 LEU A N 1
ATOM 4690 C CA . LEU A 1 604 ? 35.772 38.103 -1.078 1.00 70.88 604 LEU A CA 1
ATOM 4691 C C . LEU A 1 604 ? 35.931 38.483 0.403 1.00 70.88 604 LEU A C 1
ATOM 4693 O O . LEU A 1 604 ? 36.622 39.457 0.713 1.00 70.88 604 LEU A O 1
ATOM 4697 N N . CYS A 1 605 ? 35.341 37.718 1.329 1.00 70.31 605 CYS A N 1
ATOM 4698 C CA . CYS A 1 605 ? 35.463 37.972 2.768 1.00 70.31 605 CYS A CA 1
ATOM 4699 C C . CYS A 1 605 ? 36.912 37.880 3.266 1.00 70.31 605 CYS A C 1
ATOM 4701 O O . CYS A 1 605 ? 37.392 38.802 3.926 1.00 70.31 605 CYS A O 1
ATOM 4703 N N . ASP A 1 606 ? 37.623 36.797 2.942 1.00 67.50 606 ASP A N 1
ATOM 4704 C CA . ASP A 1 606 ? 38.995 36.579 3.415 1.00 67.50 606 ASP A CA 1
ATOM 4705 C C . ASP A 1 606 ? 39.987 37.572 2.783 1.00 67.50 606 ASP A C 1
ATOM 4707 O O . ASP A 1 606 ? 40.888 38.066 3.465 1.00 67.50 606 ASP A O 1
ATOM 4711 N N . SER A 1 607 ? 39.784 37.947 1.515 1.00 71.12 607 SER A N 1
ATOM 4712 C CA . SER A 1 607 ? 40.546 39.010 0.843 1.00 71.12 607 SER A CA 1
ATOM 4713 C C . SER A 1 607 ? 40.297 40.372 1.494 1.00 71.12 607 SER A C 1
ATOM 4715 O O . SER A 1 607 ? 41.256 41.053 1.869 1.00 71.12 607 SER A O 1
ATOM 4717 N N . THR A 1 608 ? 39.030 40.725 1.740 1.00 72.19 608 THR A N 1
ATOM 4718 C CA . THR A 1 608 ? 38.628 41.972 2.417 1.00 72.19 608 THR A CA 1
ATOM 4719 C C . THR A 1 608 ? 39.222 42.058 3.823 1.00 72.19 608 THR A C 1
ATOM 4721 O O . THR A 1 608 ? 39.864 43.050 4.168 1.00 72.19 608 THR A O 1
ATOM 4724 N N . ALA A 1 609 ? 39.100 40.991 4.620 1.00 70.25 609 ALA A N 1
ATOM 4725 C CA . ALA A 1 609 ? 39.644 40.920 5.977 1.00 70.25 609 ALA A CA 1
ATOM 4726 C C . ALA A 1 609 ? 41.184 40.988 6.028 1.00 70.25 609 ALA A C 1
ATOM 4728 O O . ALA A 1 609 ? 41.751 41.325 7.068 1.00 70.25 609 ALA A O 1
ATOM 4729 N N . ARG A 1 610 ? 41.868 40.684 4.916 1.00 74.88 610 ARG A N 1
ATOM 4730 C CA . ARG A 1 610 ? 43.333 40.765 4.767 1.00 74.88 610 ARG A CA 1
ATOM 4731 C C . ARG A 1 610 ? 43.807 42.021 4.026 1.00 74.88 610 ARG A C 1
ATOM 4733 O O . ARG A 1 610 ? 45.009 42.147 3.797 1.00 74.88 610 ARG A O 1
ATOM 4740 N N . GLY A 1 611 ? 42.902 42.924 3.640 1.00 75.88 611 GLY A N 1
ATOM 4741 C CA . GLY A 1 611 ? 43.226 44.132 2.872 1.00 75.88 611 GLY A CA 1
ATOM 4742 C C . GLY A 1 611 ? 43.777 43.845 1.469 1.00 75.88 611 GLY A C 1
ATOM 4743 O O . GLY A 1 611 ? 44.630 44.586 0.983 1.00 75.88 611 GLY A O 1
ATOM 4744 N N . LYS A 1 612 ? 43.345 42.747 0.839 1.00 75.06 612 LYS A N 1
ATOM 4745 C CA . LYS A 1 612 ? 43.788 42.313 -0.493 1.00 75.06 612 LYS A CA 1
ATOM 4746 C C . LYS A 1 612 ? 42.685 42.522 -1.536 1.00 75.06 612 LYS A C 1
ATOM 4748 O O . LYS A 1 612 ? 41.514 42.379 -1.188 1.00 75.06 612 LYS A O 1
ATOM 4753 N N . PRO A 1 613 ? 43.036 42.817 -2.802 1.00 63.44 613 PRO A N 1
ATOM 4754 C CA . PRO A 1 613 ? 42.076 42.723 -3.893 1.00 63.44 613 PRO A CA 1
ATOM 4755 C C . PRO A 1 613 ? 41.619 41.268 -4.044 1.00 63.44 613 PRO A C 1
ATOM 4757 O O . PRO A 1 613 ? 42.430 40.348 -3.902 1.00 63.44 613 PRO A O 1
ATOM 4760 N N . ASP A 1 614 ? 40.335 41.081 -4.332 1.00 61.97 614 ASP A N 1
ATOM 4761 C CA . ASP A 1 614 ? 39.797 39.774 -4.700 1.00 61.97 614 ASP A CA 1
ATOM 4762 C C . ASP A 1 614 ? 40.265 39.373 -6.113 1.00 61.97 614 ASP A C 1
ATOM 4764 O O . ASP A 1 614 ? 40.673 40.221 -6.913 1.00 61.97 614 ASP A O 1
ATOM 4768 N N . ILE A 1 615 ? 40.257 38.072 -6.395 1.00 59.06 615 ILE A N 1
ATOM 4769 C CA . ILE A 1 615 ? 40.861 37.464 -7.591 1.00 59.06 615 ILE A CA 1
ATOM 4770 C C . ILE A 1 615 ? 39.917 36.533 -8.362 1.00 59.06 615 ILE A C 1
ATOM 4772 O O . ILE A 1 615 ? 40.310 36.002 -9.401 1.00 59.06 615 ILE A O 1
ATOM 4776 N N . GLU A 1 616 ? 38.685 36.342 -7.892 1.00 50.31 616 GLU A N 1
ATOM 4777 C CA . GLU A 1 616 ? 37.658 35.591 -8.618 1.00 50.31 616 GLU A CA 1
ATOM 4778 C C . GLU A 1 616 ? 36.819 36.548 -9.485 1.00 50.31 616 GLU A C 1
ATOM 4780 O O . GLU A 1 616 ? 36.307 37.558 -9.003 1.00 50.31 616 GLU A O 1
ATOM 4785 N N . LEU A 1 617 ? 36.702 36.254 -10.788 1.00 46.38 617 LEU A N 1
ATOM 4786 C CA . LEU A 1 617 ? 35.716 36.924 -11.642 1.00 46.38 617 LEU A CA 1
ATOM 4787 C C . LEU A 1 617 ? 34.318 36.382 -11.319 1.00 46.38 617 LEU A C 1
ATOM 4789 O O . LEU A 1 617 ? 34.142 35.167 -11.207 1.00 46.38 617 LEU A O 1
ATOM 4793 N N . VAL A 1 618 ? 33.357 37.303 -11.226 1.00 39.84 618 VAL A N 1
ATOM 4794 C CA . VAL A 1 618 ? 31.912 37.050 -11.087 1.00 39.84 618 VAL A CA 1
ATOM 4795 C C . VAL A 1 618 ? 31.291 36.715 -12.443 1.00 39.84 618 VAL A C 1
ATOM 4797 O O . VAL A 1 618 ? 31.625 37.434 -13.414 1.00 39.84 618 VAL A O 1
#

Secondary structure (DSSP, 8-state):
---HHHHHHHHHHTT--EEEE---GGGHHHHHHHHH-TTS--EEE--SSHHHHHHHHHHHHHHHS--EEEEEEGGGHHHHHHHIIIIISTTTT---EEEEEE-TT-TTS---HHHHHHHHHHHHHHHHTT-EEEEE-TT--STHHHHHHHHHHHHHHTT--EEEEE-TTSS-----------B-----EEHHHHHHHHHTT--TT-EEEE-TTHHHHHHHHHHHHHT--STTEEE--S-TT-HHHHHHHHHHH-TTS-EEEEEEHHHHHHTTTHHHHHHHTTTT-TTEEEEEEE-SEEGGGT-EEPS-SSB-HHHHHHHHT-SEEEEESSHHHHHHHHHHHHHS-S-EEEEEEEES---TT-----S-HHHHHHHHHHHTT-PPPPPTTT------SSTT--TTSPPP-SS-EEEEEE--SS--HHHHHHHHHHHTTSEEEEEEE-HHHHTTTT---SS-HHHHHHHHHT-TT-SEEEEE-SSSSHHHHHH---SEEEEEGGGGSTTHHHHHHHHHHHHHHHT-EEEEEPP---HHHHHHHHHHHHHHTSHHHHHHHHHHHHHH-SS--EEE-SSHHHHHHHTT-EEEETTEEEE-SEEE--HHHHHHHTT-------

pLDDT: mean 80.01, std 15.26, range [24.86, 98.06]

Sequence (618 aa):
MITAELLARKISQLGIRFVTGIPDSSLSSFCEYLDADPHGLFDHVVPHNEGAAAALAMGHFMGTGHPAAVYMQNSGLGNIVNPLTSLLHQKVYSVPALYIIGWRGEPGRPDEPQHRFMGAITPDLCRLLDLTVGILRREAAAEDLDDLFATIAKTLAERKSYALIVQPGALAKSESAYRPVVAQVAAELSREAAIGIVRAQLEPTDAVIATTGKTGRELYEIYKSEGENHAQAFLTVGGMGHAAMIAAGFAMTQPEKRVWCLDGDGAVLMHMGSLPCLARWNGRLNKYVHIILNNGIHDSVGGMPIGAPELDWRAQARAAGYRLTLRAATAAELKEALSAARVADGPILIEVIVCPGARADLGRPKESALTNINEFMNYHGVRLEAHPEEEYLVLSKDEKTDLTVLPGRDMPEVFTCFTTDVIHEGHLNLLRRAKEYGRVTVGVLVDEAAVQFSRFPTISYEERFAMVAALPEVDRVMVQHDLMYDDVFERFQPDIVIHGDNWRSGFLKTIRDHVERQLGEWGGRIIDVPYTHDPKVKQIERRYYDRLAMPELRRGRLRKLLKLRPLVKVLEAHNGLTGLIVEKTVVAADGRLDQFDAIWVSSLCDSTARGKPDIELV